Protein AF-W5MKD5-F1 (afdb_monomer)

Sequence (427 aa):
LSPTPYRLAAVCLGLLCAVLLIAIIALSIYYNGSSQKLTKELVQLRENYSNLTTAKNKLQVDFRNLFTGYSNLTESNDYLTTVNHRLQVDIRNLTTSYSNLTVMKDNLQKERDNLEYMIIRLNELSWTESRTACRKLHLGADLVIINSREEQCESKIIMLQNQRNIQNTYTSETPKKKSTGKKWSYRANEKAFEVKQDEVTYAEKHPDKVNSSYLNMLMTSAVLQNRNNGELKGQDQLRMNYSNLTAPKDKLQEDIRNLTGANERLLKDFRNLTAAHDKLQVDYRNLSAVKECRPCPWGWELFSHKCYYFSTDKLNWNDSRTACRKQGADLVAIDSRGEQEFVTKHMKRREYWMGLSDAAGKGTWIWVDGTQPIEWYWIQNQPGNFQNNTACLASADKAIGLKNWNDQDCSKKKSRICEGSSLPLSP

Organism: Lepisosteus oculatus (NCBI:txid7918)

Structure (mmCIF, N/CA/C/O backbone):
data_AF-W5MKD5-F1
#
_entry.id   AF-W5MKD5-F1
#
loop_
_atom_site.group_PDB
_atom_site.id
_atom_site.type_symbol
_atom_site.label_atom_id
_atom_site.label_alt_id
_atom_site.label_comp_id
_atom_site.label_asym_id
_atom_site.label_entity_id
_atom_site.label_seq_id
_atom_site.pdbx_PDB_ins_code
_atom_site.Cartn_x
_atom_site.Cartn_y
_atom_site.Cartn_z
_atom_site.occupancy
_atom_site.B_iso_or_equiv
_atom_site.auth_seq_id
_atom_site.auth_comp_id
_atom_site.auth_asym_id
_atom_site.auth_atom_id
_atom_site.pdbx_PDB_model_num
ATOM 1 N N . LEU A 1 1 ? 55.814 -19.042 -69.711 1.00 47.34 1 LEU A N 1
ATOM 2 C CA . LEU A 1 1 ? 55.055 -17.827 -69.348 1.00 47.34 1 LEU A CA 1
ATOM 3 C C . LEU A 1 1 ? 55.042 -17.708 -67.831 1.00 47.34 1 LEU A C 1
ATOM 5 O O . LEU A 1 1 ? 54.369 -18.490 -67.175 1.00 47.34 1 LEU A O 1
ATOM 9 N N . SER A 1 2 ? 55.842 -16.801 -67.279 1.00 48.66 2 SER A N 1
ATOM 10 C CA . SER A 1 2 ? 55.829 -16.454 -65.856 1.00 48.66 2 SER A CA 1
ATOM 11 C C . SER A 1 2 ? 54.501 -15.759 -65.515 1.00 48.66 2 SER A C 1
ATOM 13 O O . SER A 1 2 ? 54.100 -14.848 -66.246 1.00 48.66 2 SER A O 1
ATOM 15 N N . PRO A 1 3 ? 53.770 -16.169 -64.462 1.00 54.22 3 PRO A N 1
ATOM 16 C CA . PRO A 1 3 ? 52.543 -15.482 -64.086 1.00 54.22 3 PRO A CA 1
ATOM 17 C C . PRO A 1 3 ? 52.919 -14.084 -63.594 1.00 54.22 3 PRO A C 1
ATOM 19 O O . PRO A 1 3 ? 53.718 -13.924 -62.673 1.00 54.22 3 PRO A O 1
ATOM 22 N N . THR A 1 4 ? 52.386 -13.056 -64.250 1.00 60.47 4 THR A N 1
ATOM 23 C CA . THR A 1 4 ? 52.668 -11.672 -63.886 1.00 60.47 4 THR A CA 1
ATOM 24 C C . THR A 1 4 ? 52.129 -11.388 -62.473 1.00 60.47 4 THR A C 1
ATOM 26 O O . THR A 1 4 ? 50.974 -11.718 -62.182 1.00 60.47 4 THR A O 1
ATOM 29 N N . PRO A 1 5 ? 52.925 -10.768 -61.580 1.00 62.97 5 PRO A N 1
ATOM 30 C CA . PRO A 1 5 ? 52.600 -10.605 -60.153 1.00 62.97 5 PRO A CA 1
ATOM 31 C C . PRO A 1 5 ? 51.273 -9.863 -59.903 1.00 62.97 5 PRO A C 1
ATOM 33 O O . PRO A 1 5 ? 50.607 -10.069 -58.890 1.00 62.97 5 PRO A O 1
ATOM 36 N N . TYR A 1 6 ? 50.831 -9.066 -60.876 1.00 61.34 6 TYR A N 1
ATOM 37 C CA . TYR A 1 6 ? 49.590 -8.292 -60.843 1.00 61.34 6 TYR A CA 1
ATOM 38 C C . TYR A 1 6 ? 48.316 -9.151 -60.861 1.00 61.34 6 TYR A C 1
ATOM 40 O O . TYR A 1 6 ? 47.315 -8.762 -60.262 1.00 61.34 6 TYR A O 1
ATOM 48 N N . ARG A 1 7 ? 48.328 -10.328 -61.511 1.00 68.44 7 ARG A N 1
ATOM 49 C CA . ARG A 1 7 ? 47.144 -11.209 -61.551 1.00 68.44 7 ARG A CA 1
ATOM 50 C C . ARG A 1 7 ? 46.888 -11.880 -60.205 1.00 68.44 7 ARG A C 1
ATOM 52 O O . ARG A 1 7 ? 45.740 -11.961 -59.781 1.00 68.44 7 ARG A O 1
ATOM 59 N N . LEU A 1 8 ? 47.950 -12.302 -59.519 1.00 69.62 8 LEU A N 1
ATOM 60 C CA . LEU A 1 8 ? 47.852 -12.880 -58.179 1.00 69.62 8 LEU A CA 1
ATOM 61 C C . LEU A 1 8 ? 47.383 -11.824 -57.166 1.00 69.62 8 LEU A C 1
ATOM 63 O O . LEU A 1 8 ? 46.467 -12.081 -56.392 1.00 69.62 8 LEU A O 1
ATOM 67 N N . ALA A 1 9 ? 47.932 -10.606 -57.239 1.00 71.38 9 ALA A N 1
ATOM 68 C CA . ALA A 1 9 ? 47.515 -9.489 -56.393 1.00 71.38 9 ALA A CA 1
ATOM 69 C C . ALA A 1 9 ? 46.034 -9.108 -56.588 1.00 71.38 9 ALA A C 1
ATOM 71 O O . ALA A 1 9 ? 45.334 -8.864 -55.608 1.00 71.38 9 ALA A O 1
ATOM 72 N N . ALA A 1 10 ? 45.532 -9.108 -57.829 1.00 72.38 10 ALA A N 1
ATOM 73 C CA . ALA A 1 10 ? 44.129 -8.815 -58.126 1.00 72.38 10 ALA A CA 1
ATOM 74 C C . ALA A 1 10 ? 43.167 -9.886 -57.582 1.00 72.38 10 ALA A C 1
ATOM 76 O O . ALA A 1 10 ? 42.119 -9.549 -57.031 1.00 72.38 10 ALA A O 1
ATOM 77 N N . VAL A 1 11 ? 43.534 -11.169 -57.687 1.00 79.69 11 VAL A N 1
ATOM 78 C CA . VAL A 1 11 ? 42.753 -12.276 -57.109 1.00 79.69 11 VAL A CA 1
ATOM 79 C C . VAL A 1 11 ? 42.749 -12.195 -55.580 1.00 79.69 11 VAL A C 1
ATOM 81 O O . VAL A 1 11 ? 41.688 -12.303 -54.968 1.00 79.69 11 VAL A O 1
ATOM 84 N N . CYS A 1 12 ? 43.899 -11.919 -54.957 1.00 77.06 12 CYS A N 1
ATOM 85 C CA . CYS A 1 12 ? 43.996 -11.728 -53.509 1.00 77.06 12 CYS A CA 1
ATOM 86 C C . CYS A 1 12 ? 43.166 -10.531 -53.022 1.00 77.06 12 CYS A C 1
ATOM 88 O O . CYS A 1 12 ? 42.476 -10.643 -52.012 1.00 77.06 12 CYS A O 1
ATOM 90 N N . LEU A 1 13 ? 43.174 -9.408 -53.747 1.00 81.00 13 LEU A N 1
ATOM 91 C CA . LEU A 1 13 ? 42.370 -8.229 -53.412 1.00 81.00 13 LEU A CA 1
ATOM 92 C C . LEU A 1 13 ? 40.865 -8.510 -53.546 1.00 81.00 13 LEU A C 1
ATOM 94 O O . LEU A 1 13 ? 40.088 -8.123 -52.677 1.00 81.00 13 LEU A O 1
ATOM 98 N N . GLY A 1 14 ? 40.458 -9.225 -54.600 1.00 83.38 14 GLY A N 1
ATOM 99 C CA . GLY A 1 14 ? 39.069 -9.644 -54.799 1.00 83.38 14 GLY A CA 1
ATOM 100 C C . GLY A 1 14 ? 38.565 -10.561 -53.682 1.00 83.38 14 GLY A C 1
ATOM 101 O O . GLY A 1 14 ? 37.470 -10.350 -53.159 1.00 83.38 14 GLY A O 1
ATOM 102 N N . LEU A 1 15 ? 39.387 -11.525 -53.256 1.00 85.50 15 LEU A N 1
ATOM 103 C CA . LEU A 1 15 ? 39.085 -12.396 -52.116 1.00 85.50 15 LEU A CA 1
ATOM 104 C C . LEU A 1 15 ? 39.000 -11.610 -50.802 1.00 85.50 15 LEU A C 1
ATOM 106 O O . LEU A 1 15 ? 38.078 -11.823 -50.019 1.00 85.50 15 LEU A O 1
ATOM 110 N N . LEU A 1 16 ? 39.904 -10.654 -50.580 1.00 86.00 16 LEU A N 1
ATOM 111 C CA . LEU A 1 16 ? 39.906 -9.812 -49.382 1.00 86.00 16 LEU A CA 1
ATOM 112 C C . LEU A 1 16 ? 38.653 -8.918 -49.326 1.00 86.00 16 LEU A C 1
ATOM 114 O O . LEU A 1 16 ? 38.011 -8.816 -48.281 1.00 86.00 16 LEU A O 1
ATOM 118 N N . CYS A 1 17 ? 38.226 -8.354 -50.459 1.00 84.50 17 CYS A N 1
ATOM 119 C CA . CYS A 1 17 ? 36.961 -7.625 -50.568 1.00 84.50 17 CYS A CA 1
ATOM 120 C C . CYS A 1 17 ? 35.735 -8.511 -50.297 1.00 84.50 17 CYS A C 1
ATOM 122 O O . CYS A 1 17 ? 34.804 -8.060 -49.628 1.00 84.50 17 CYS A O 1
ATOM 124 N N . ALA A 1 18 ? 35.726 -9.757 -50.779 1.00 86.69 18 ALA A N 1
ATOM 125 C CA . ALA A 1 18 ? 34.638 -10.696 -50.512 1.00 86.69 18 ALA A CA 1
ATOM 126 C C . ALA A 1 18 ? 34.546 -11.053 -49.017 1.00 86.69 18 ALA A C 1
ATOM 128 O O . ALA A 1 18 ? 33.455 -11.034 -48.448 1.00 86.69 18 ALA A O 1
ATOM 129 N N . VAL A 1 19 ? 35.686 -11.290 -48.357 1.00 88.44 19 VAL A N 1
ATOM 130 C CA . VAL A 1 19 ? 35.749 -11.547 -46.907 1.00 88.44 19 VAL A CA 1
ATOM 131 C C . VAL A 1 19 ? 35.262 -10.336 -46.104 1.00 88.44 19 VAL A C 1
ATOM 133 O O . VAL A 1 19 ? 34.468 -10.496 -45.178 1.00 88.44 19 VAL A O 1
ATOM 136 N N . LEU A 1 20 ? 35.664 -9.118 -46.483 1.00 86.19 20 LEU A N 1
ATOM 137 C CA . LEU A 1 20 ? 35.196 -7.890 -45.831 1.00 86.19 20 LEU A CA 1
ATOM 138 C C . LEU A 1 20 ? 33.684 -7.678 -45.996 1.00 86.19 20 LEU A C 1
ATOM 140 O O . LEU A 1 20 ? 33.016 -7.289 -45.041 1.00 86.19 20 LEU A O 1
ATOM 144 N N . LEU A 1 21 ? 33.125 -7.963 -47.175 1.00 87.94 21 LEU A N 1
ATOM 145 C CA . LEU A 1 21 ? 31.681 -7.881 -47.414 1.00 87.94 21 LEU A CA 1
ATOM 146 C C . LEU A 1 21 ? 30.897 -8.858 -46.535 1.00 87.94 21 LEU A C 1
ATOM 148 O O . LEU A 1 21 ? 29.908 -8.465 -45.918 1.00 87.94 21 LEU A O 1
ATOM 152 N N . ILE A 1 22 ? 31.359 -10.106 -46.436 1.00 88.50 22 ILE A N 1
ATOM 153 C CA . ILE A 1 22 ? 30.746 -11.118 -45.567 1.00 88.50 22 ILE A CA 1
ATOM 154 C C . ILE A 1 22 ? 30.815 -10.674 -44.101 1.00 88.50 22 ILE A C 1
ATOM 156 O O . ILE A 1 22 ? 29.812 -10.758 -43.393 1.00 88.50 22 ILE A O 1
ATOM 160 N N . ALA A 1 23 ? 31.955 -10.135 -43.658 1.00 85.56 23 ALA A N 1
ATOM 161 C CA . ALA A 1 23 ? 32.115 -9.622 -42.300 1.00 85.56 23 ALA A CA 1
ATOM 162 C C . ALA A 1 23 ? 31.144 -8.466 -41.996 1.00 85.56 23 ALA A C 1
ATOM 164 O O . ALA A 1 23 ? 30.503 -8.463 -40.948 1.00 85.56 23 ALA A O 1
ATOM 165 N N . ILE A 1 24 ? 30.974 -7.516 -42.923 1.00 81.44 24 ILE A N 1
ATOM 166 C CA . ILE A 1 24 ? 30.045 -6.383 -42.772 1.00 81.44 24 ILE A CA 1
ATOM 167 C C . ILE A 1 24 ? 28.588 -6.857 -42.705 1.00 81.44 24 ILE A C 1
ATOM 169 O O . ILE A 1 24 ? 27.821 -6.376 -41.870 1.00 81.44 24 ILE A O 1
ATOM 173 N N . ILE A 1 25 ? 28.198 -7.807 -43.560 1.00 82.50 25 ILE A N 1
ATOM 174 C CA . ILE A 1 25 ? 26.845 -8.380 -43.558 1.00 82.50 25 ILE A CA 1
ATOM 175 C C . ILE A 1 25 ? 26.585 -9.117 -42.238 1.00 82.50 25 ILE A C 1
ATOM 177 O O . ILE A 1 25 ? 25.546 -8.903 -41.613 1.00 82.50 25 ILE A O 1
ATOM 181 N N . ALA A 1 26 ? 27.545 -9.918 -41.769 1.00 83.38 26 ALA A N 1
ATOM 182 C CA . ALA A 1 26 ? 27.452 -10.611 -40.486 1.00 83.38 26 ALA A CA 1
ATOM 183 C C . ALA A 1 26 ? 27.323 -9.627 -39.308 1.00 83.38 26 ALA A C 1
ATOM 185 O O . ALA A 1 26 ? 26.447 -9.797 -38.460 1.00 83.38 26 ALA A O 1
ATOM 186 N N . LEU A 1 27 ? 28.126 -8.556 -39.294 1.00 76.88 27 LEU A N 1
ATOM 187 C CA . LEU A 1 27 ? 28.031 -7.471 -38.311 1.00 76.88 27 LEU A CA 1
ATOM 188 C C . LEU A 1 27 ? 26.654 -6.794 -38.349 1.00 76.88 27 LEU A C 1
ATOM 190 O O . LEU A 1 27 ? 26.037 -6.598 -37.306 1.00 76.88 27 LEU A O 1
ATOM 194 N N . SER A 1 28 ? 26.132 -6.476 -39.535 1.00 74.31 28 SER A N 1
ATOM 195 C CA . SER A 1 28 ? 24.817 -5.842 -39.688 1.00 74.31 28 SER A CA 1
ATOM 196 C C . SER A 1 28 ? 23.682 -6.710 -39.133 1.00 74.31 28 SER A C 1
ATOM 198 O O . SER A 1 28 ? 22.841 -6.213 -38.379 1.00 74.31 28 SER A O 1
ATOM 200 N N . ILE A 1 29 ? 23.686 -8.010 -39.442 1.00 77.50 29 ILE A N 1
ATOM 201 C CA . ILE A 1 29 ? 22.701 -8.968 -38.919 1.00 77.50 29 ILE A CA 1
ATOM 202 C C . ILE A 1 29 ? 22.819 -9.080 -37.393 1.00 77.50 29 ILE A C 1
ATOM 204 O O . ILE A 1 29 ? 21.805 -9.035 -36.693 1.00 77.50 29 ILE A O 1
ATOM 208 N N . TYR A 1 30 ? 24.045 -9.154 -36.869 1.00 77.50 30 TYR A N 1
ATOM 209 C CA . TYR A 1 30 ? 24.318 -9.224 -35.432 1.00 77.50 30 TYR A CA 1
ATOM 210 C C . TYR A 1 30 ? 23.804 -7.991 -34.665 1.00 77.50 30 TYR A C 1
ATOM 212 O O . TYR A 1 30 ? 23.114 -8.128 -33.647 1.00 77.50 30 TYR A O 1
ATOM 220 N N . TYR A 1 31 ? 24.072 -6.781 -35.168 1.00 70.38 31 TYR A N 1
ATOM 221 C CA . TYR A 1 31 ? 23.605 -5.538 -34.544 1.00 70.38 31 TYR A CA 1
ATOM 222 C C . TYR A 1 31 ? 22.080 -5.377 -34.625 1.00 70.38 31 TYR A C 1
ATOM 224 O O . TYR A 1 31 ? 21.457 -4.973 -33.641 1.00 70.38 31 TYR A O 1
ATOM 232 N N . ASN A 1 32 ? 21.459 -5.732 -35.755 1.00 70.25 32 ASN A N 1
ATOM 233 C CA . ASN A 1 32 ? 20.006 -5.632 -35.915 1.00 70.25 32 ASN A CA 1
ATOM 234 C C . ASN A 1 32 ? 19.261 -6.626 -35.001 1.00 70.25 32 ASN A C 1
ATOM 236 O O . ASN A 1 32 ? 18.291 -6.260 -34.335 1.00 70.25 32 ASN A O 1
ATOM 240 N N . GLY A 1 33 ? 19.764 -7.862 -34.888 1.00 71.56 33 GLY A N 1
ATOM 241 C CA . GLY A 1 33 ? 19.239 -8.856 -33.947 1.00 71.56 33 GLY A CA 1
ATOM 242 C C . GLY A 1 33 ? 19.364 -8.412 -32.484 1.00 71.56 33 GLY A C 1
ATOM 243 O O . GLY A 1 33 ? 18.408 -8.530 -31.715 1.00 71.56 33 GLY A O 1
ATOM 244 N N . SER A 1 34 ? 20.505 -7.821 -32.112 1.00 72.44 34 SER A N 1
ATOM 245 C CA . SER A 1 34 ? 20.726 -7.281 -30.762 1.00 72.44 34 SER A CA 1
ATOM 246 C C . SER A 1 34 ? 19.790 -6.108 -30.436 1.00 72.44 34 SER A C 1
ATOM 248 O O . SER A 1 34 ? 19.231 -6.048 -29.341 1.00 72.44 34 SER A O 1
ATOM 250 N N . SER A 1 35 ? 19.542 -5.208 -31.396 1.00 71.69 35 SER A N 1
ATOM 251 C CA . SER A 1 35 ? 18.617 -4.075 -31.228 1.00 71.69 35 SER A CA 1
ATOM 252 C C . SER A 1 35 ? 17.158 -4.519 -31.052 1.00 71.69 35 SER A C 1
ATOM 254 O O . SER A 1 35 ? 16.448 -4.009 -30.177 1.00 71.69 35 SER A O 1
ATOM 256 N N . GLN A 1 36 ? 16.706 -5.514 -31.825 1.00 75.31 36 GLN A N 1
ATOM 257 C CA . GLN A 1 36 ? 15.364 -6.083 -31.661 1.00 75.31 36 GLN A CA 1
ATOM 258 C C . GLN A 1 36 ? 15.185 -6.769 -30.304 1.00 75.31 36 GLN A C 1
ATOM 260 O O . GLN A 1 36 ? 14.131 -6.618 -29.684 1.00 75.31 36 GLN A O 1
ATOM 265 N N . LYS A 1 37 ? 16.206 -7.494 -29.826 1.00 75.56 37 LYS A N 1
ATOM 266 C CA . LYS A 1 37 ? 16.187 -8.130 -28.502 1.00 75.56 37 LYS A CA 1
ATOM 267 C C . LYS A 1 37 ? 16.017 -7.092 -27.388 1.00 75.56 37 LYS A C 1
ATOM 269 O O . LYS A 1 37 ? 15.089 -7.214 -26.593 1.00 75.56 37 LYS A O 1
ATOM 274 N N . LEU A 1 38 ? 16.823 -6.028 -27.408 1.00 72.56 38 LEU A N 1
ATOM 275 C CA . LEU A 1 38 ? 16.743 -4.941 -26.427 1.00 72.56 38 LEU A CA 1
ATOM 276 C C . LEU A 1 38 ? 15.375 -4.233 -26.448 1.00 72.56 38 LEU A C 1
ATOM 278 O O . LEU A 1 38 ? 14.826 -3.879 -25.408 1.00 72.56 38 LEU A O 1
ATOM 282 N N . THR A 1 39 ? 14.789 -4.052 -27.635 1.00 74.06 39 THR A N 1
ATOM 283 C CA . THR A 1 39 ? 13.467 -3.420 -27.780 1.00 74.06 39 THR A CA 1
ATOM 284 C C . THR A 1 39 ? 12.360 -4.264 -27.142 1.00 74.06 39 THR A C 1
ATOM 286 O O . THR A 1 39 ? 11.496 -3.715 -26.459 1.00 74.06 39 THR A O 1
ATOM 289 N N . LYS A 1 40 ? 12.395 -5.594 -27.313 1.00 79.88 40 LYS A N 1
ATOM 290 C CA . LYS A 1 40 ? 11.434 -6.509 -26.673 1.00 79.88 40 LYS A CA 1
ATOM 291 C C . LYS A 1 40 ? 11.557 -6.479 -25.148 1.00 79.88 40 LYS A C 1
ATOM 293 O O . LYS A 1 40 ? 10.540 -6.384 -24.466 1.00 79.88 40 LYS A O 1
ATOM 298 N N . GLU A 1 41 ? 12.786 -6.488 -24.630 1.00 81.19 41 GLU A N 1
ATOM 299 C CA . GLU A 1 41 ? 13.053 -6.405 -23.188 1.00 81.19 41 GLU A CA 1
ATOM 300 C C . GLU A 1 41 ? 12.529 -5.089 -22.584 1.00 81.19 41 GLU A C 1
ATOM 302 O O . GLU A 1 41 ? 11.883 -5.110 -21.538 1.00 81.19 41 GLU A O 1
ATOM 307 N N . LEU A 1 42 ? 12.697 -3.952 -23.272 1.00 76.31 42 LEU A N 1
ATOM 308 C CA . LEU A 1 42 ? 12.154 -2.660 -22.827 1.00 76.31 42 LEU A CA 1
ATOM 309 C C . LEU A 1 42 ? 10.620 -2.619 -22.784 1.00 76.31 42 LEU A C 1
ATOM 311 O O . LEU A 1 42 ? 10.054 -2.032 -21.860 1.00 76.31 42 LEU A O 1
ATOM 315 N N . VAL A 1 43 ? 9.940 -3.206 -23.774 1.00 81.69 43 VAL A N 1
ATOM 316 C CA . VAL A 1 43 ? 8.467 -3.264 -23.799 1.00 81.69 43 VAL A CA 1
ATOM 317 C C . VAL A 1 43 ? 7.953 -4.113 -22.640 1.00 81.69 43 VAL A C 1
ATOM 319 O O . VAL A 1 43 ? 7.098 -3.656 -21.883 1.00 81.69 43 VAL A O 1
ATOM 322 N N . GLN A 1 44 ? 8.544 -5.292 -22.436 1.00 83.56 44 GLN A N 1
ATOM 323 C CA . GLN A 1 44 ? 8.185 -6.180 -21.333 1.00 83.56 44 GLN A CA 1
ATOM 324 C C . GLN A 1 44 ? 8.439 -5.524 -19.967 1.00 83.56 44 GLN A C 1
ATOM 326 O O . GLN A 1 44 ? 7.621 -5.627 -19.052 1.00 83.56 44 GLN A O 1
ATOM 331 N N . LEU A 1 45 ? 9.546 -4.790 -19.827 1.00 80.44 45 LEU A N 1
ATOM 332 C CA . LEU A 1 45 ? 9.868 -4.060 -18.603 1.00 80.44 45 LEU A CA 1
ATOM 333 C C . LEU A 1 45 ? 8.862 -2.932 -18.320 1.00 80.44 45 LEU A C 1
ATOM 335 O O . LEU A 1 45 ? 8.454 -2.744 -17.173 1.00 80.44 45 LEU A O 1
ATOM 339 N N . ARG A 1 46 ? 8.416 -2.212 -19.358 1.00 79.19 46 ARG A N 1
ATOM 340 C CA . ARG A 1 46 ? 7.376 -1.176 -19.248 1.00 79.19 46 ARG A CA 1
ATOM 341 C C . ARG A 1 46 ? 6.031 -1.762 -18.808 1.00 79.19 46 ARG A C 1
ATOM 343 O O . ARG A 1 46 ? 5.381 -1.178 -17.942 1.00 79.19 46 ARG A O 1
ATOM 350 N N . GLU A 1 47 ? 5.618 -2.891 -19.377 1.00 85.50 47 GLU A N 1
ATOM 351 C CA . GLU A 1 47 ? 4.382 -3.582 -18.982 1.00 85.50 47 GLU A CA 1
ATOM 352 C C . GLU A 1 47 ? 4.447 -4.049 -17.525 1.00 85.50 47 GLU A C 1
ATOM 354 O O . GLU A 1 47 ? 3.530 -3.781 -16.746 1.00 85.50 47 GLU A O 1
ATOM 359 N N . ASN A 1 48 ? 5.567 -4.658 -17.122 1.00 84.88 48 ASN A N 1
ATOM 360 C CA . ASN A 1 48 ? 5.800 -5.075 -15.740 1.00 84.88 48 ASN A CA 1
ATOM 361 C C . ASN A 1 48 ? 5.735 -3.894 -14.766 1.00 84.88 48 ASN A C 1
ATOM 363 O O . ASN A 1 48 ? 5.082 -3.995 -13.728 1.00 84.88 48 ASN A O 1
ATOM 367 N N . TYR A 1 49 ? 6.356 -2.762 -15.111 1.00 80.56 49 TYR A N 1
ATOM 368 C CA . TYR A 1 49 ? 6.283 -1.544 -14.306 1.00 80.56 49 TYR A CA 1
ATOM 369 C C . TYR A 1 49 ? 4.838 -1.046 -14.160 1.00 80.56 49 TYR A C 1
ATOM 371 O O . TYR A 1 49 ? 4.390 -0.799 -13.043 1.00 80.56 49 TYR A O 1
ATOM 379 N N . SER A 1 50 ? 4.079 -0.973 -15.260 1.00 83.88 50 SER A N 1
ATOM 380 C CA . SER A 1 50 ? 2.667 -0.564 -15.241 1.00 83.88 50 SER A CA 1
ATOM 381 C C . SER A 1 50 ? 1.806 -1.485 -14.369 1.00 83.88 50 SER A C 1
ATOM 383 O O . SER A 1 50 ? 1.019 -1.011 -13.548 1.00 83.88 50 SER A O 1
ATOM 385 N N . ASN A 1 51 ? 1.971 -2.804 -14.505 1.00 87.56 51 ASN A N 1
ATOM 386 C CA . ASN A 1 51 ? 1.252 -3.797 -13.704 1.00 87.56 51 ASN A CA 1
ATOM 387 C C . ASN A 1 51 ? 1.570 -3.656 -12.211 1.00 87.56 51 ASN A C 1
ATOM 389 O O . ASN A 1 51 ? 0.667 -3.700 -11.372 1.00 87.56 51 ASN A O 1
ATOM 393 N N . LEU A 1 52 ? 2.841 -3.422 -11.878 1.00 85.31 52 LEU A N 1
ATOM 394 C CA . LEU A 1 52 ? 3.288 -3.200 -10.507 1.00 85.31 52 LEU A CA 1
ATOM 395 C C . LEU A 1 52 ? 2.699 -1.915 -9.908 1.00 85.31 52 LEU A C 1
ATOM 397 O O . LEU A 1 52 ? 2.262 -1.915 -8.757 1.00 85.31 52 LEU A O 1
ATOM 401 N N . THR A 1 53 ? 2.642 -0.828 -10.681 1.00 82.31 53 THR A N 1
ATOM 402 C CA . THR A 1 53 ? 2.010 0.430 -10.261 1.00 82.31 53 THR A CA 1
ATOM 403 C C . THR A 1 53 ? 0.522 0.235 -9.974 1.00 82.31 53 THR A C 1
ATOM 405 O O . THR A 1 53 ? 0.035 0.684 -8.936 1.00 82.31 53 THR A O 1
ATOM 408 N N . THR A 1 54 ? -0.196 -0.490 -10.835 1.00 88.38 54 THR A N 1
ATOM 409 C CA . THR A 1 54 ? -1.610 -0.830 -10.612 1.00 88.38 54 THR A CA 1
ATOM 410 C C . THR A 1 54 ? -1.796 -1.655 -9.339 1.00 88.38 54 THR A C 1
ATOM 412 O O . THR A 1 54 ? -2.659 -1.333 -8.520 1.00 88.38 54 THR A O 1
ATOM 415 N N . ALA A 1 55 ? -0.958 -2.676 -9.123 1.00 86.81 55 ALA A N 1
ATOM 416 C CA . ALA A 1 55 ? -0.990 -3.490 -7.910 1.00 86.81 55 ALA A CA 1
ATOM 417 C C . ALA A 1 55 ? -0.729 -2.652 -6.645 1.00 86.81 55 ALA A C 1
ATOM 419 O O . ALA A 1 55 ? -1.443 -2.798 -5.653 1.00 86.81 55 ALA A O 1
ATOM 420 N N . LYS A 1 56 ? 0.229 -1.716 -6.694 1.00 84.25 56 LYS A N 1
ATOM 421 C CA . LYS A 1 56 ? 0.546 -0.800 -5.584 1.00 84.25 56 LYS A CA 1
ATOM 422 C C . LYS A 1 56 ? -0.644 0.088 -5.233 1.00 84.25 56 LYS A C 1
ATOM 424 O O . LYS A 1 56 ? -0.990 0.211 -4.060 1.00 84.25 56 LYS A O 1
ATOM 429 N N . ASN A 1 57 ? -1.279 0.680 -6.243 1.00 85.62 57 ASN A N 1
ATOM 430 C CA . ASN A 1 57 ? -2.437 1.551 -6.054 1.00 85.62 57 ASN A CA 1
ATOM 431 C C . ASN A 1 57 ? -3.624 0.783 -5.461 1.00 85.62 57 ASN A C 1
ATOM 433 O O . ASN A 1 57 ? -4.281 1.283 -4.549 1.00 85.62 57 ASN A O 1
ATOM 437 N N . LYS A 1 58 ? -3.866 -0.450 -5.928 1.00 90.31 58 LYS A N 1
ATOM 438 C CA . LYS A 1 58 ? -4.894 -1.329 -5.358 1.00 90.31 58 LYS A CA 1
ATOM 439 C C . LYS A 1 58 ? -4.618 -1.619 -3.881 1.00 90.31 58 LYS A C 1
ATOM 441 O O . LYS A 1 58 ? -5.489 -1.389 -3.049 1.00 90.31 58 LYS A O 1
ATOM 446 N N . LEU A 1 59 ? -3.385 -1.999 -3.544 1.00 87.75 59 LEU A N 1
ATOM 447 C CA . LEU A 1 59 ? -2.997 -2.292 -2.163 1.00 87.75 59 LEU A CA 1
ATOM 448 C C . LEU A 1 59 ? -3.148 -1.072 -1.234 1.00 87.75 59 LEU A C 1
ATOM 450 O O . LEU A 1 59 ? -3.533 -1.216 -0.079 1.00 87.75 59 LEU A O 1
ATOM 454 N N . GLN A 1 60 ? -2.895 0.144 -1.732 1.00 85.81 60 GLN A N 1
ATOM 455 C CA . GLN A 1 60 ? -3.123 1.382 -0.973 1.00 85.81 60 GLN A CA 1
ATOM 456 C C . GLN A 1 60 ? -4.604 1.656 -0.688 1.00 85.81 60 GLN A C 1
ATOM 458 O O . GLN A 1 60 ? -4.938 2.234 0.349 1.00 85.81 60 GLN A O 1
ATOM 463 N N . VAL A 1 61 ? -5.497 1.308 -1.617 1.00 89.75 61 VAL A N 1
ATOM 464 C CA . VAL A 1 61 ? -6.947 1.405 -1.399 1.00 89.75 61 VAL A CA 1
ATOM 465 C C . VAL A 1 61 ? -7.386 0.361 -0.377 1.00 89.75 61 VAL A C 1
ATOM 467 O O . VAL A 1 61 ? -8.067 0.712 0.585 1.00 89.75 61 VAL A O 1
ATOM 470 N N . ASP A 1 62 ? -6.925 -0.881 -0.531 1.00 86.94 62 ASP A N 1
ATOM 471 C CA . ASP A 1 62 ? -7.235 -1.975 0.391 1.00 86.94 62 ASP A CA 1
ATOM 472 C C . ASP A 1 62 ? -6.774 -1.644 1.821 1.00 86.94 62 ASP A C 1
ATOM 474 O O . ASP A 1 62 ? -7.540 -1.808 2.769 1.00 86.94 62 ASP A O 1
ATOM 478 N N . PHE A 1 63 ? -5.575 -1.070 1.979 1.00 86.00 63 PHE A N 1
ATOM 479 C CA . PHE A 1 63 ? -5.063 -0.626 3.279 1.00 86.00 63 PHE A CA 1
ATOM 480 C C . PHE A 1 63 ? -5.931 0.470 3.915 1.00 86.00 63 PHE A C 1
ATOM 482 O O . PHE A 1 63 ? -6.220 0.408 5.108 1.00 86.00 63 PHE A O 1
ATOM 489 N N . ARG A 1 64 ? -6.389 1.460 3.132 1.00 87.19 64 ARG A N 1
ATOM 490 C CA . ARG A 1 64 ? -7.280 2.521 3.637 1.00 87.19 64 ARG A CA 1
ATOM 491 C C . ARG A 1 64 ? -8.617 1.961 4.115 1.00 87.19 64 ARG A C 1
ATOM 493 O O . ARG A 1 64 ? -9.042 2.287 5.218 1.00 87.19 64 ARG A O 1
ATOM 500 N N . ASN A 1 65 ? -9.243 1.094 3.320 1.00 87.38 65 ASN A N 1
ATOM 501 C CA . ASN A 1 65 ? -10.517 0.469 3.680 1.00 87.38 65 ASN A CA 1
ATOM 502 C C . ASN A 1 65 ? -10.384 -0.388 4.947 1.00 87.38 65 ASN A C 1
ATOM 504 O O . ASN A 1 65 ? -11.230 -0.312 5.840 1.00 87.38 65 ASN A O 1
ATOM 508 N N . LEU A 1 66 ? -9.297 -1.162 5.050 1.00 86.69 66 LEU A N 1
ATOM 509 C CA . LEU A 1 66 ? -8.997 -1.980 6.224 1.00 86.69 66 LEU A CA 1
ATOM 510 C C . LEU A 1 66 ? -8.806 -1.118 7.478 1.00 86.69 66 LEU A C 1
ATOM 512 O O . LEU A 1 66 ? -9.347 -1.441 8.534 1.00 86.69 66 LEU A O 1
ATOM 516 N N . PHE A 1 67 ? -8.077 -0.005 7.356 1.00 86.06 67 PHE A N 1
ATOM 517 C CA . PHE A 1 67 ? -7.837 0.923 8.457 1.00 86.06 67 PHE A CA 1
ATOM 518 C C . PHE A 1 67 ? -9.136 1.556 8.972 1.00 86.06 67 PHE A C 1
ATOM 520 O O . PHE A 1 67 ? -9.376 1.573 10.179 1.00 86.06 67 PHE A O 1
ATOM 527 N N . THR A 1 68 ? -10.010 2.016 8.070 1.00 87.44 68 THR A N 1
ATOM 528 C CA . THR A 1 68 ? -11.333 2.539 8.445 1.00 87.44 68 THR A CA 1
ATOM 529 C C . THR A 1 68 ? -12.173 1.478 9.158 1.00 87.44 68 THR A C 1
ATOM 531 O O . THR A 1 68 ? -12.757 1.765 10.201 1.00 87.44 68 THR A O 1
ATOM 534 N N . GLY A 1 69 ? -12.190 0.240 8.647 1.00 83.69 69 GLY A N 1
ATOM 535 C CA . GLY A 1 69 ? -12.881 -0.874 9.299 1.00 83.69 69 GLY A CA 1
ATOM 536 C C . GLY A 1 69 ? -12.362 -1.130 10.716 1.00 83.69 69 GLY A C 1
ATOM 537 O O . GLY A 1 69 ? -13.143 -1.156 11.664 1.00 83.69 69 GLY A O 1
ATOM 538 N N . TYR A 1 70 ? -11.042 -1.234 10.876 1.00 82.69 70 TYR A N 1
ATOM 539 C CA . TYR A 1 70 ? -10.400 -1.437 12.176 1.00 82.69 70 TYR A CA 1
ATOM 540 C C . TYR A 1 70 ? -10.733 -0.324 13.186 1.00 82.69 70 TYR A C 1
ATOM 542 O O . TYR A 1 70 ? -11.045 -0.616 14.342 1.00 82.69 70 TYR A O 1
ATOM 550 N N . SER A 1 71 ? -10.720 0.942 12.754 1.00 84.88 71 SER A N 1
ATOM 551 C CA . SER A 1 71 ? -11.062 2.088 13.608 1.00 84.88 71 SER A CA 1
ATOM 552 C C . SER A 1 71 ? -12.498 2.000 14.139 1.00 84.88 71 SER A C 1
ATOM 554 O O . SER A 1 71 ? -12.712 2.110 15.345 1.00 84.88 71 SER A O 1
ATOM 556 N N . ASN A 1 72 ? -13.472 1.729 13.264 1.00 86.88 72 ASN A N 1
ATOM 557 C CA . ASN A 1 72 ? -14.888 1.636 13.643 1.00 86.88 72 ASN A CA 1
ATOM 558 C C . ASN A 1 72 ? -15.158 0.464 14.605 1.00 86.88 72 ASN A C 1
ATOM 560 O O . ASN A 1 72 ? -15.953 0.576 15.543 1.00 86.88 72 ASN A O 1
ATOM 564 N N . LEU A 1 73 ? -14.494 -0.676 14.378 1.00 85.19 73 LEU A N 1
ATOM 565 C CA . LEU A 1 73 ? -14.572 -1.839 15.267 1.00 85.19 73 LEU A CA 1
ATOM 566 C C . LEU A 1 73 ? -13.969 -1.544 16.645 1.00 85.19 73 LEU A C 1
ATOM 568 O O . LEU A 1 73 ? -14.543 -1.951 17.654 1.00 85.19 73 LEU A O 1
ATOM 572 N N . THR A 1 74 ? -12.848 -0.820 16.693 1.00 84.69 74 THR A N 1
ATOM 573 C CA . THR A 1 74 ? -12.199 -0.416 17.952 1.00 84.69 74 THR A CA 1
ATOM 574 C C . THR A 1 74 ? -13.121 0.487 18.769 1.00 84.69 74 THR A C 1
ATOM 576 O O . THR A 1 74 ? -13.360 0.215 19.942 1.00 84.69 74 THR A O 1
ATOM 579 N N . GLU A 1 75 ? -13.735 1.486 18.133 1.00 87.81 75 GLU A N 1
ATOM 580 C CA . GLU A 1 75 ? -14.702 2.378 18.785 1.00 87.81 75 GLU A CA 1
ATOM 581 C C . GLU A 1 75 ? -15.920 1.610 19.330 1.00 87.81 75 GLU A C 1
ATOM 583 O O . GLU A 1 75 ? -16.328 1.793 20.481 1.00 87.81 75 GLU A O 1
ATOM 588 N N . SER A 1 76 ? -16.459 0.675 18.540 1.00 83.75 76 SER A N 1
ATOM 589 C CA . SER A 1 76 ? -17.561 -0.195 18.976 1.00 83.75 76 SER A CA 1
ATOM 590 C C . SER A 1 76 ? -17.161 -1.082 20.163 1.00 83.75 76 SER A C 1
ATOM 592 O O . SER A 1 76 ? -17.950 -1.277 21.092 1.00 83.75 76 SER A O 1
ATOM 594 N N . ASN A 1 77 ? -15.931 -1.605 20.166 1.00 82.06 77 ASN A N 1
ATOM 595 C CA . ASN A 1 77 ? -15.404 -2.422 21.257 1.00 82.06 77 ASN A CA 1
ATOM 596 C C . ASN A 1 77 ? -15.228 -1.610 22.549 1.00 82.06 77 ASN A C 1
ATOM 598 O O . ASN A 1 77 ? -15.568 -2.098 23.630 1.00 82.06 77 ASN A O 1
ATOM 602 N N . ASP A 1 78 ? -14.742 -0.375 22.453 1.00 86.00 78 ASP A N 1
ATOM 603 C CA . ASP A 1 78 ? -14.551 0.514 23.604 1.00 86.00 78 ASP A CA 1
ATOM 604 C C . ASP A 1 78 ? -15.893 0.916 24.231 1.00 86.00 78 ASP A C 1
ATOM 606 O O . ASP A 1 78 ? -16.060 0.881 25.461 1.00 86.00 78 ASP A O 1
ATOM 610 N N . TYR A 1 79 ? -16.894 1.197 23.390 1.00 84.12 79 TYR A N 1
ATOM 611 C CA . TYR A 1 79 ? -18.268 1.431 23.830 1.00 84.12 79 TYR A CA 1
ATOM 612 C C . TYR A 1 79 ? -18.833 0.219 24.584 1.00 84.12 79 TYR A C 1
ATOM 614 O O . TYR A 1 79 ? -19.283 0.349 25.728 1.00 84.12 79 TYR A O 1
ATOM 622 N N . LEU A 1 80 ? -18.762 -0.978 23.989 1.00 77.75 80 LEU A N 1
ATOM 623 C CA . LEU A 1 80 ? -19.262 -2.205 24.617 1.00 77.75 80 LEU A CA 1
ATOM 624 C C . LEU A 1 80 ? -18.511 -2.536 25.911 1.00 77.75 80 LEU A C 1
ATOM 626 O O . LEU A 1 80 ? -19.130 -2.961 26.885 1.00 77.75 80 LEU A O 1
ATOM 630 N N . THR A 1 81 ? -17.201 -2.294 25.964 1.00 80.94 81 THR A N 1
ATOM 631 C CA . THR A 1 81 ? -16.386 -2.490 27.172 1.00 80.94 81 THR A CA 1
ATOM 632 C C . THR A 1 81 ? -16.844 -1.572 28.304 1.00 80.94 81 THR A C 1
ATOM 634 O O . THR A 1 81 ? -17.004 -2.023 29.441 1.00 80.94 81 THR A O 1
ATOM 637 N N . THR A 1 82 ? -17.143 -0.310 27.988 1.00 83.69 82 THR A N 1
ATOM 638 C CA . THR A 1 82 ? -17.675 0.665 28.948 1.00 83.69 82 THR A CA 1
ATOM 639 C C . THR A 1 82 ? -19.046 0.244 29.480 1.00 83.69 82 THR A C 1
ATOM 641 O O . THR A 1 82 ? -19.263 0.238 30.694 1.00 83.69 82 THR A O 1
ATOM 644 N N . VAL A 1 83 ? -19.969 -0.157 28.596 1.00 78.94 83 VAL A N 1
ATOM 645 C CA . VAL A 1 83 ? -21.304 -0.646 28.986 1.00 78.94 83 VAL A CA 1
ATOM 646 C C . VAL A 1 83 ? -21.192 -1.895 29.859 1.00 78.94 83 VAL A C 1
ATOM 648 O O . VAL A 1 83 ? -21.834 -1.986 30.904 1.00 78.94 83 VAL A O 1
ATOM 651 N N . ASN A 1 84 ? -20.322 -2.830 29.482 1.00 75.56 84 ASN A N 1
ATOM 652 C CA . ASN A 1 84 ? -20.083 -4.058 30.227 1.00 75.56 84 ASN A CA 1
ATOM 653 C C . ASN A 1 84 ? -19.544 -3.784 31.643 1.00 75.56 84 ASN A C 1
ATOM 655 O O . ASN A 1 84 ? -19.972 -4.424 32.603 1.00 75.56 84 ASN A O 1
ATOM 659 N N . HIS A 1 85 ? -18.644 -2.805 31.796 1.00 82.75 85 HIS A N 1
ATOM 660 C CA . HIS A 1 85 ? -18.145 -2.401 33.111 1.00 82.75 85 HIS A CA 1
ATOM 661 C C . HIS A 1 85 ? -19.252 -1.798 33.988 1.00 82.75 85 HIS A C 1
ATOM 663 O O . HIS A 1 85 ? -19.360 -2.163 35.160 1.00 82.75 85 HIS A O 1
ATOM 669 N N . ARG A 1 86 ? -20.119 -0.942 33.420 1.00 82.69 86 ARG A N 1
ATOM 670 C CA . ARG A 1 86 ? -21.283 -0.384 34.137 1.00 82.69 86 ARG A CA 1
ATOM 671 C C . ARG A 1 86 ? -22.237 -1.481 34.605 1.00 82.69 86 ARG A C 1
ATOM 673 O O . ARG A 1 86 ? -22.536 -1.542 35.792 1.00 82.69 86 ARG A O 1
ATOM 680 N N . LEU A 1 87 ? -22.606 -2.411 33.722 1.00 74.88 87 LEU A N 1
ATOM 681 C CA . LEU A 1 87 ? -23.471 -3.543 34.078 1.00 74.88 87 LEU A CA 1
ATOM 682 C C . LEU A 1 87 ? -22.878 -4.393 35.213 1.00 74.88 87 LEU A C 1
ATOM 684 O O . LEU A 1 87 ? -23.600 -4.814 36.112 1.00 74.88 87 LEU A O 1
ATOM 688 N N . GLN A 1 88 ? -21.559 -4.615 35.227 1.00 79.88 88 GLN A N 1
ATOM 689 C CA . GLN A 1 88 ? -20.899 -5.326 36.328 1.00 79.88 88 GLN A CA 1
ATOM 690 C C . GLN A 1 88 ? -20.933 -4.567 37.659 1.00 79.88 88 GLN A C 1
ATOM 692 O O . GLN A 1 88 ? -20.930 -5.199 38.719 1.00 79.88 88 GLN A O 1
ATOM 697 N N . VAL A 1 89 ? -20.894 -3.235 37.630 1.00 83.56 89 VAL A N 1
ATOM 698 C CA . VAL A 1 89 ? -21.054 -2.404 38.832 1.00 83.56 89 VAL A CA 1
ATOM 699 C C . VAL A 1 89 ? -22.498 -2.479 39.326 1.00 83.56 89 VAL A C 1
ATOM 701 O O . VAL A 1 89 ? -22.710 -2.742 40.508 1.00 83.56 89 VAL A O 1
ATOM 704 N N . ASP A 1 90 ? -23.479 -2.359 38.432 1.00 76.69 90 ASP A N 1
ATOM 705 C CA . ASP A 1 90 ? -24.903 -2.431 38.779 1.00 76.69 90 ASP A CA 1
ATOM 706 C C . ASP A 1 90 ? -25.274 -3.791 39.384 1.00 76.69 90 ASP A C 1
ATOM 708 O O . ASP A 1 90 ? -25.919 -3.848 40.433 1.00 76.69 90 ASP A O 1
ATOM 712 N N . ILE A 1 91 ? -24.784 -4.891 38.797 1.00 75.25 91 ILE A N 1
ATOM 713 C CA . ILE A 1 91 ? -24.963 -6.247 39.339 1.00 75.25 91 ILE A CA 1
ATOM 714 C C . ILE A 1 91 ? -24.377 -6.356 40.755 1.00 75.25 91 ILE A C 1
ATOM 716 O O . ILE A 1 91 ? -25.017 -6.929 41.640 1.00 75.25 91 ILE A O 1
ATOM 720 N N . ARG A 1 92 ? -23.185 -5.794 41.007 1.00 82.19 92 ARG A N 1
ATOM 721 C CA . ARG A 1 92 ? -22.568 -5.792 42.346 1.00 82.19 92 ARG A CA 1
ATOM 722 C C . ARG A 1 92 ? -23.393 -4.989 43.351 1.00 82.19 92 ARG A C 1
ATOM 724 O O . ARG A 1 92 ? -23.637 -5.480 44.449 1.00 82.19 92 ARG A O 1
ATOM 731 N N . ASN A 1 93 ? -23.864 -3.804 42.971 1.00 78.88 93 ASN A N 1
ATOM 732 C CA . ASN A 1 93 ? -24.685 -2.951 43.833 1.00 78.88 93 ASN A CA 1
ATOM 733 C C . ASN A 1 93 ? -26.011 -3.630 44.211 1.00 78.88 93 ASN A C 1
ATOM 735 O O . ASN A 1 93 ? -26.372 -3.662 45.387 1.00 78.88 93 ASN A O 1
ATOM 739 N N . LEU A 1 94 ? -26.695 -4.239 43.237 1.00 73.50 94 LEU A N 1
ATOM 740 C CA . LEU A 1 94 ? -27.917 -5.017 43.468 1.00 73.50 94 LEU A CA 1
ATOM 741 C C . LEU A 1 94 ? -27.672 -6.258 44.326 1.00 73.50 94 LEU A C 1
ATOM 743 O O . LEU A 1 94 ? -28.501 -6.586 45.168 1.00 73.50 94 LEU A O 1
ATOM 747 N N . THR A 1 95 ? -26.542 -6.946 44.147 1.00 78.06 95 THR A N 1
ATOM 748 C CA . THR A 1 95 ? -26.178 -8.100 44.989 1.00 78.06 95 THR A CA 1
ATOM 749 C C . THR A 1 95 ? -26.022 -7.676 46.450 1.00 78.06 95 THR A C 1
ATOM 751 O O . THR A 1 95 ? -26.544 -8.336 47.350 1.00 78.06 95 THR A O 1
ATOM 754 N N . THR A 1 96 ? -25.360 -6.541 46.689 1.00 80.81 96 THR A N 1
ATOM 755 C CA . THR A 1 96 ? -25.215 -5.963 48.029 1.00 80.81 96 THR A CA 1
ATOM 756 C C . THR A 1 96 ? -26.569 -5.557 48.620 1.00 80.81 96 THR A C 1
ATOM 758 O O . THR A 1 96 ? -26.857 -5.924 49.759 1.00 80.81 96 THR A O 1
ATOM 761 N N . SER A 1 97 ? -27.425 -4.864 47.856 1.00 73.25 97 SER A N 1
ATOM 762 C CA . SER A 1 97 ? -28.770 -4.456 48.308 1.00 73.25 97 SER A CA 1
ATOM 763 C C . SER A 1 97 ? -29.624 -5.661 48.717 1.00 73.25 97 SER A C 1
ATOM 765 O O . SER A 1 97 ? -30.133 -5.709 49.840 1.00 73.25 97 SER A O 1
ATOM 767 N N . TYR A 1 98 ? -29.647 -6.700 47.880 1.00 67.69 98 TYR A N 1
ATOM 768 C CA . TYR A 1 98 ? -30.371 -7.939 48.148 1.00 67.69 98 TYR A CA 1
ATOM 769 C C . TYR A 1 98 ? -29.861 -8.646 49.413 1.00 67.69 98 TYR A C 1
ATOM 771 O O . TYR A 1 98 ? -30.644 -9.134 50.233 1.00 67.69 98 TYR A O 1
ATOM 779 N N . SER A 1 99 ? -28.537 -8.676 49.614 1.00 77.25 99 SER A N 1
ATOM 780 C CA . SER A 1 99 ? -27.942 -9.260 50.821 1.00 77.25 99 SER A CA 1
ATOM 781 C C . SER A 1 99 ? -28.364 -8.510 52.092 1.00 77.25 99 SER A C 1
ATOM 783 O O . SER A 1 99 ? -28.739 -9.142 53.080 1.00 77.25 99 SER A O 1
ATOM 785 N N . ASN A 1 100 ? -28.420 -7.174 52.040 1.00 74.25 100 ASN A N 1
ATOM 786 C CA . ASN A 1 100 ? -28.870 -6.339 53.154 1.00 74.25 100 ASN A CA 1
ATOM 787 C C . ASN A 1 100 ? -30.357 -6.557 53.463 1.00 74.25 100 ASN A C 1
ATOM 789 O O . ASN A 1 100 ? -30.726 -6.713 54.628 1.00 74.25 100 ASN A O 1
ATOM 793 N N . LEU A 1 101 ? -31.208 -6.614 52.432 1.00 66.25 101 LEU A N 1
ATOM 794 C CA . LEU A 1 101 ? -32.638 -6.903 52.586 1.00 66.25 101 LEU A CA 1
ATOM 795 C C . LEU A 1 101 ? -32.877 -8.291 53.186 1.00 66.25 101 LEU A C 1
ATOM 797 O O . LEU A 1 101 ? -33.758 -8.451 54.030 1.00 66.25 101 LEU A O 1
ATOM 801 N N . THR A 1 102 ? -32.068 -9.281 52.803 1.00 70.00 102 THR A N 1
ATOM 802 C CA . THR A 1 102 ? -32.133 -10.636 53.367 1.00 70.00 102 THR A CA 1
ATOM 803 C C . THR A 1 102 ? -31.799 -10.627 54.860 1.00 70.00 102 THR A C 1
ATOM 805 O O . THR A 1 102 ? -32.546 -11.193 55.653 1.00 70.00 102 THR A O 1
ATOM 808 N N . VAL A 1 103 ? -30.751 -9.904 55.271 1.00 77.75 103 VAL A N 1
ATOM 809 C CA . VAL A 1 103 ? -30.403 -9.742 56.694 1.00 77.75 103 VAL A CA 1
ATOM 810 C C . VAL A 1 103 ? -31.513 -9.021 57.470 1.00 77.75 103 VAL A C 1
ATOM 812 O O . VAL A 1 103 ? -31.870 -9.449 58.567 1.00 77.75 103 VAL A O 1
ATOM 815 N N . MET A 1 104 ? -32.097 -7.953 56.911 1.00 66.81 104 MET A N 1
ATOM 816 C CA . MET A 1 104 ? -33.233 -7.255 57.532 1.00 66.81 104 MET A CA 1
ATOM 817 C C . MET A 1 104 ? -34.445 -8.176 57.702 1.00 66.81 104 MET A C 1
ATOM 819 O O . MET A 1 104 ? -35.063 -8.187 58.766 1.00 66.81 104 MET A O 1
ATOM 823 N N . LYS A 1 105 ? -34.756 -8.982 56.681 1.00 66.75 105 LYS A N 1
ATOM 824 C CA . LYS A 1 105 ? -35.825 -9.983 56.732 1.00 66.75 105 LYS A CA 1
ATOM 825 C C . LYS A 1 105 ? -35.570 -11.014 57.833 1.00 66.75 105 LYS A C 1
ATOM 827 O O . LYS A 1 105 ? -36.477 -11.294 58.610 1.00 66.75 105 LYS A O 1
ATOM 832 N N . ASP A 1 106 ? -34.352 -11.541 57.929 1.00 71.56 106 ASP A N 1
ATOM 833 C CA . ASP A 1 106 ? -33.982 -12.522 58.954 1.00 71.56 106 ASP A CA 1
ATOM 834 C C . ASP A 1 106 ? -34.070 -11.939 60.373 1.00 71.56 106 ASP A C 1
ATOM 836 O O . ASP A 1 106 ? -34.449 -12.641 61.311 1.00 71.56 106 ASP A O 1
ATOM 840 N N . ASN A 1 107 ? -33.753 -10.653 60.548 1.00 70.56 107 ASN A N 1
ATOM 841 C CA . ASN A 1 107 ? -33.904 -9.970 61.834 1.00 70.56 107 ASN A CA 1
ATOM 842 C C . ASN A 1 107 ? -35.378 -9.776 62.213 1.00 70.56 107 ASN A C 1
ATOM 844 O O . ASN A 1 107 ? -35.761 -10.131 63.325 1.00 70.56 107 ASN A O 1
ATOM 848 N N . LEU A 1 108 ? -36.220 -9.310 61.286 1.00 61.69 108 LEU A N 1
ATOM 849 C CA . LEU A 1 108 ? -37.663 -9.172 61.522 1.00 61.69 108 LEU A CA 1
ATOM 850 C C . LEU A 1 108 ? -38.345 -10.519 61.772 1.00 61.69 108 LEU A C 1
ATOM 852 O O . LEU A 1 108 ? -39.265 -10.612 62.577 1.00 61.69 108 LEU A O 1
ATOM 856 N N . GLN A 1 109 ? -37.876 -11.585 61.122 1.00 67.50 109 GLN A N 1
ATOM 857 C CA . GLN A 1 109 ? -38.346 -12.941 61.388 1.00 67.50 109 GLN A CA 1
ATOM 858 C C . GLN A 1 109 ? -38.096 -13.331 62.852 1.00 67.50 109 GLN A C 1
ATOM 860 O O . GLN A 1 109 ? -39.000 -13.844 63.505 1.00 67.50 109 GLN A O 1
ATOM 865 N N . LYS A 1 110 ? -36.901 -13.040 63.384 1.00 70.56 110 LYS A N 1
ATOM 866 C CA . LYS A 1 110 ? -36.574 -13.296 64.797 1.00 70.56 110 LYS A CA 1
ATOM 867 C C . LYS A 1 110 ? -37.441 -12.466 65.744 1.00 70.56 110 LYS A C 1
ATOM 869 O O . LYS A 1 110 ? -37.884 -12.990 66.762 1.00 70.56 110 LYS A O 1
ATOM 874 N N . GLU A 1 111 ? -37.693 -11.195 65.424 1.00 62.91 111 GLU A N 1
ATOM 875 C CA . GLU A 1 111 ? -38.601 -10.349 66.214 1.00 62.91 111 GLU A CA 1
ATOM 876 C C . GLU A 1 111 ? -40.031 -10.895 66.207 1.00 62.91 111 GLU A C 1
ATOM 878 O O . GLU A 1 111 ? -40.671 -10.960 67.258 1.00 62.91 111 GLU A O 1
ATOM 883 N N . ARG A 1 112 ? -40.506 -11.382 65.055 1.00 57.53 112 ARG A N 1
ATOM 884 C CA . ARG A 1 112 ? -41.799 -12.062 64.947 1.00 57.53 112 ARG A CA 1
ATOM 885 C C . ARG A 1 112 ? -41.867 -13.320 65.785 1.00 57.53 112 ARG A C 1
ATOM 887 O O . ARG A 1 112 ? -42.827 -13.464 66.534 1.00 57.53 112 ARG A O 1
ATOM 894 N N . ASP A 1 113 ? -40.871 -14.191 65.694 1.00 65.50 113 ASP A N 1
ATOM 895 C CA . ASP A 1 113 ? -40.844 -15.435 66.464 1.00 65.50 113 ASP A CA 1
ATOM 896 C C . ASP A 1 113 ? -40.840 -15.144 67.982 1.00 65.50 113 ASP A C 1
ATOM 898 O O . ASP A 1 113 ? -41.503 -15.839 68.755 1.00 65.50 113 ASP A O 1
ATOM 902 N N . ASN A 1 114 ? -40.167 -14.068 68.415 1.00 64.50 114 ASN A N 1
ATOM 903 C CA . ASN A 1 114 ? -40.207 -13.595 69.803 1.00 64.50 114 ASN A CA 1
ATOM 904 C C . ASN A 1 114 ? -41.597 -13.078 70.210 1.00 64.50 114 ASN A C 1
ATOM 906 O O . ASN A 1 114 ? -42.107 -13.469 71.260 1.00 64.50 114 ASN A O 1
ATOM 910 N N . LEU A 1 115 ? -42.222 -12.221 69.398 1.00 57.69 115 LEU A N 1
ATOM 911 C CA . LEU A 1 115 ? -43.566 -11.688 69.658 1.00 57.69 115 LEU A CA 1
ATOM 912 C C . LEU A 1 115 ? -44.623 -12.798 69.680 1.00 57.69 115 LEU A C 1
ATOM 914 O O . LEU A 1 115 ? -45.483 -12.816 70.558 1.00 57.69 115 LEU A O 1
ATOM 918 N N . GLU A 1 116 ? -44.531 -13.760 68.765 1.00 59.59 116 GLU A N 1
ATOM 919 C CA . GLU A 1 116 ? -45.405 -14.933 68.719 1.00 59.59 116 GLU A CA 1
ATOM 920 C C . GLU A 1 116 ? -45.252 -15.789 69.981 1.00 59.59 116 GLU A C 1
ATOM 922 O O . GLU A 1 116 ? -46.250 -16.176 70.593 1.00 59.59 116 GLU A O 1
ATOM 927 N N . TYR A 1 117 ? -44.017 -15.995 70.449 1.00 63.25 117 TYR A N 1
ATOM 928 C CA . TYR A 1 117 ? -43.755 -16.645 71.732 1.00 63.25 117 TYR A CA 1
ATOM 929 C C . TYR A 1 117 ? -44.382 -15.885 72.916 1.00 63.25 117 TYR A C 1
ATOM 931 O O . TYR A 1 117 ? -45.007 -16.509 73.778 1.00 63.25 117 TYR A O 1
ATOM 939 N N . MET A 1 118 ? -44.269 -14.551 72.960 1.00 54.84 118 MET A N 1
ATOM 940 C CA . MET A 1 118 ? -44.893 -13.733 74.012 1.00 54.84 118 MET A CA 1
ATOM 941 C C . MET A 1 118 ? -46.422 -13.835 73.983 1.00 54.84 118 MET A C 1
ATOM 943 O O . MET A 1 118 ? -47.035 -14.025 75.030 1.00 54.84 118 MET A O 1
ATOM 947 N N . ILE A 1 119 ? -47.043 -13.782 72.800 1.00 54.97 119 ILE A N 1
ATOM 948 C CA . ILE A 1 119 ? -48.497 -13.940 72.633 1.00 54.97 119 ILE A CA 1
ATOM 949 C C . ILE A 1 119 ? -48.958 -15.321 73.113 1.00 54.97 119 ILE A C 1
ATOM 951 O O . ILE A 1 119 ? -49.960 -15.421 73.821 1.00 54.97 119 ILE A O 1
ATOM 955 N N . ILE A 1 120 ? -48.234 -16.393 72.770 1.00 57.69 120 ILE A N 1
ATOM 956 C CA . ILE A 1 120 ? -48.542 -17.749 73.251 1.00 57.69 120 ILE A CA 1
ATOM 957 C C . ILE A 1 120 ? -48.486 -17.794 74.782 1.00 57.69 120 ILE A C 1
ATOM 959 O O . ILE A 1 120 ? -49.416 -18.305 75.403 1.00 57.69 120 ILE A O 1
ATOM 963 N N . ARG A 1 121 ? -47.452 -17.207 75.396 1.00 58.09 121 ARG A N 1
ATOM 964 C CA . ARG A 1 121 ? -47.305 -17.161 76.859 1.00 58.09 121 ARG A CA 1
ATOM 965 C C . ARG A 1 121 ? -48.398 -16.342 77.542 1.00 58.09 121 ARG A C 1
ATOM 967 O O . ARG A 1 121 ? -48.926 -16.797 78.550 1.00 58.09 121 ARG A O 1
ATOM 974 N N . LEU A 1 122 ? -48.777 -15.190 76.989 1.00 54.25 122 LEU A N 1
ATOM 975 C CA . LEU A 1 122 ? -49.910 -14.391 77.474 1.00 54.25 122 LEU A CA 1
ATOM 976 C C . LEU A 1 122 ? -51.223 -15.173 77.392 1.00 54.25 122 LEU A C 1
ATOM 978 O O . LEU A 1 122 ? -52.013 -15.169 78.334 1.00 54.25 122 LEU A O 1
ATOM 982 N N . ASN A 1 123 ? -51.440 -15.894 76.289 1.00 54.38 123 ASN A N 1
ATOM 983 C CA . ASN A 1 123 ? -52.612 -16.746 76.131 1.00 54.38 123 ASN A CA 1
ATOM 984 C C . ASN A 1 123 ? -52.616 -17.872 77.172 1.00 54.38 123 ASN A C 1
ATOM 986 O O . ASN A 1 123 ? -53.628 -18.053 77.844 1.00 54.38 123 ASN A O 1
ATOM 990 N N . GLU A 1 124 ? -51.502 -18.586 77.360 1.00 55.22 124 GLU A N 1
ATOM 991 C CA . GLU A 1 124 ? -51.360 -19.625 78.390 1.00 55.22 124 GLU A CA 1
ATOM 992 C C . GLU A 1 124 ? -51.597 -19.084 79.808 1.00 55.22 124 GLU A C 1
ATOM 994 O O . GLU A 1 124 ? -52.319 -19.713 80.584 1.00 55.22 124 GLU A O 1
ATOM 999 N N . LEU A 1 125 ? -51.058 -17.904 80.130 1.00 51.75 125 LEU A N 1
ATOM 1000 C CA . LEU A 1 125 ? -51.244 -17.244 81.423 1.00 51.75 125 LEU A CA 1
ATOM 1001 C C . LEU A 1 125 ? -52.702 -16.827 81.640 1.00 51.75 125 LEU A C 1
ATOM 1003 O O . LEU A 1 125 ? -53.286 -17.193 82.661 1.00 51.75 125 LEU A O 1
ATOM 1007 N N . SER A 1 126 ? -53.342 -16.203 80.645 1.00 51.19 126 SER A N 1
ATOM 1008 C CA . SER A 1 126 ? -54.775 -15.872 80.697 1.00 51.19 126 SER A CA 1
ATOM 1009 C C . SER A 1 126 ? -55.649 -17.122 80.866 1.00 51.19 126 SER A C 1
ATOM 1011 O O . SER A 1 126 ? -56.653 -17.093 81.578 1.00 51.19 126 SER A O 1
ATOM 1013 N N . TRP A 1 127 ? -55.243 -18.250 80.269 1.00 44.25 127 TRP A N 1
ATOM 1014 C CA . TRP A 1 127 ? -55.880 -19.554 80.440 1.00 44.25 127 TRP A CA 1
ATOM 1015 C C . TRP A 1 127 ? -55.692 -20.085 81.861 1.00 44.25 127 TRP A C 1
ATOM 1017 O O . TRP A 1 127 ? -56.636 -20.626 82.434 1.00 44.25 127 TRP A O 1
ATOM 1027 N N . THR A 1 128 ? -54.506 -19.939 82.457 1.00 48.81 128 THR A N 1
ATOM 1028 C CA . THR A 1 128 ? -54.262 -20.346 83.849 1.00 48.81 128 THR A CA 1
ATOM 1029 C C . THR A 1 128 ? -54.986 -19.462 84.858 1.00 48.81 128 THR A C 1
ATOM 1031 O O . THR A 1 128 ? -55.563 -19.999 85.802 1.00 48.81 128 THR A O 1
ATOM 1034 N N . GLU A 1 129 ? -55.051 -18.149 84.648 1.00 50.53 129 GLU A N 1
ATOM 1035 C CA . GLU A 1 129 ? -55.828 -17.227 85.479 1.00 50.53 129 GLU A CA 1
ATOM 1036 C C . GLU A 1 129 ? -57.327 -17.482 85.331 1.00 50.53 129 GLU A C 1
ATOM 1038 O O . GLU A 1 129 ? -58.016 -17.610 86.338 1.00 50.53 129 GLU A O 1
ATOM 1043 N N . SER A 1 130 ? -57.822 -17.687 84.105 1.00 43.91 130 SER A N 1
ATOM 1044 C CA . SER A 1 130 ? -59.220 -18.061 83.844 1.00 43.91 130 SER A CA 1
ATOM 1045 C C . SER A 1 130 ? -59.575 -19.417 84.463 1.00 43.91 130 SER A C 1
ATOM 1047 O O . SER A 1 130 ? -60.636 -19.551 85.070 1.00 43.91 130 SER A O 1
ATOM 1049 N N . ARG A 1 131 ? -58.682 -20.419 84.402 1.00 47.78 131 ARG A N 1
ATOM 1050 C CA . ARG A 1 131 ? -58.855 -21.711 85.098 1.00 47.78 131 ARG A CA 1
ATOM 1051 C C . ARG A 1 131 ? -58.810 -21.557 86.615 1.00 47.78 131 ARG A C 1
ATOM 1053 O O . ARG A 1 131 ? -59.552 -22.244 87.310 1.00 47.78 131 ARG A O 1
ATOM 1060 N N . THR A 1 132 ? -57.958 -20.683 87.143 1.00 48.94 132 THR A N 1
ATOM 1061 C CA . THR A 1 132 ? -57.839 -20.427 88.587 1.00 48.94 132 THR A CA 1
ATOM 1062 C C . THR A 1 132 ? -59.050 -19.653 89.107 1.00 48.94 132 THR A C 1
ATOM 1064 O O . THR A 1 132 ? -59.565 -19.978 90.174 1.00 48.94 132 THR A O 1
ATOM 1067 N N . ALA A 1 133 ? -59.569 -18.700 88.330 1.00 42.53 133 ALA A N 1
ATOM 1068 C CA . ALA A 1 133 ? -60.826 -18.003 88.579 1.00 42.53 133 ALA A CA 1
ATOM 1069 C C . ALA A 1 133 ? -62.026 -18.962 88.499 1.00 42.53 133 ALA A C 1
ATOM 1071 O O . ALA A 1 133 ? -62.857 -18.953 89.403 1.00 42.53 133 ALA A O 1
ATOM 1072 N N . CYS A 1 134 ? -62.072 -19.861 87.506 1.00 38.28 134 CYS A N 1
ATOM 1073 C CA . CYS A 1 134 ? -63.072 -20.935 87.437 1.00 38.28 134 CYS A CA 1
ATOM 1074 C C . CYS A 1 134 ? -62.973 -21.901 88.625 1.00 38.28 134 CYS A C 1
ATOM 1076 O O . CYS A 1 134 ? -63.993 -22.258 89.199 1.00 38.28 134 CYS A O 1
ATOM 1078 N N . ARG A 1 135 ? -61.766 -22.291 89.063 1.00 45.72 135 ARG A N 1
ATOM 1079 C CA . ARG A 1 135 ? -61.574 -23.126 90.266 1.00 45.72 135 ARG A CA 1
ATOM 1080 C C . ARG A 1 135 ? -61.997 -22.412 91.551 1.00 45.72 135 ARG A C 1
ATOM 1082 O O . ARG A 1 135 ? -62.611 -23.040 92.405 1.00 45.72 135 ARG A O 1
ATOM 1089 N N . LYS A 1 136 ? -61.712 -21.111 91.685 1.00 43.66 136 LYS A N 1
ATOM 1090 C CA . LYS A 1 136 ? -62.193 -20.281 92.807 1.00 43.66 136 LYS A CA 1
ATOM 1091 C C . LYS A 1 136 ? -63.718 -20.126 92.795 1.00 43.66 136 LYS A C 1
ATOM 1093 O O . LYS A 1 136 ? -64.318 -20.126 93.860 1.00 43.66 136 LYS A O 1
ATOM 1098 N N . LEU A 1 137 ? -64.337 -20.049 91.616 1.00 43.22 137 LEU A N 1
ATOM 1099 C CA . LEU A 1 137 ? -65.794 -20.063 91.446 1.00 43.22 137 LEU A CA 1
ATOM 1100 C C . LEU A 1 137 ? -66.412 -21.442 91.752 1.00 43.22 137 LEU A C 1
ATOM 1102 O O . LEU A 1 137 ? -67.479 -21.497 92.352 1.00 43.22 137 LEU A O 1
ATOM 1106 N N . HIS A 1 138 ? -65.730 -22.544 91.421 1.00 41.38 138 HIS A N 1
ATOM 1107 C CA . HIS A 1 138 ? -66.152 -23.912 91.763 1.00 41.38 138 HIS A CA 1
ATOM 1108 C C . HIS A 1 138 ? -66.064 -24.238 93.259 1.00 41.38 138 HIS A C 1
ATOM 1110 O O . HIS A 1 138 ? -66.795 -25.101 93.731 1.00 41.38 138 HIS A O 1
ATOM 1116 N N . LEU A 1 139 ? -65.212 -23.546 94.017 1.00 43.00 139 LEU A N 1
ATOM 1117 C CA . LEU A 1 139 ? -65.142 -23.679 95.476 1.00 43.00 139 LEU A CA 1
ATOM 1118 C C . LEU A 1 139 ? -66.297 -22.962 96.208 1.00 43.00 139 LEU A C 1
ATOM 1120 O O . LEU A 1 139 ? -66.318 -22.983 97.435 1.00 43.00 139 LEU A O 1
ATOM 1124 N N . GLY A 1 140 ? -67.242 -22.332 95.491 1.00 47.66 140 GLY A N 1
ATOM 1125 C CA . GLY A 1 140 ? -68.246 -21.455 96.099 1.00 47.66 140 GLY A CA 1
ATOM 1126 C C . GLY A 1 140 ? -69.683 -21.493 95.566 1.00 47.66 140 GLY A C 1
ATOM 1127 O O . GLY A 1 140 ? -70.439 -20.618 95.976 1.00 47.66 140 GLY A O 1
ATOM 1128 N N . ALA A 1 141 ? -70.113 -22.418 94.694 1.00 37.66 141 ALA A N 1
ATOM 1129 C CA . ALA A 1 141 ? -71.529 -22.438 94.282 1.00 37.66 141 ALA A CA 1
ATOM 1130 C C . ALA A 1 141 ? -72.073 -23.794 93.794 1.00 37.66 141 ALA A C 1
ATOM 1132 O O . ALA A 1 141 ? -71.413 -24.513 93.044 1.00 37.66 141 ALA A O 1
ATOM 1133 N N . ASP A 1 142 ? -73.322 -24.056 94.200 1.00 38.34 142 ASP A N 1
ATOM 1134 C CA . ASP A 1 142 ? -74.184 -25.195 93.870 1.00 38.34 142 ASP A CA 1
ATOM 1135 C C . ASP A 1 142 ? -74.497 -25.356 92.369 1.00 38.34 142 ASP A C 1
ATOM 1137 O O . ASP A 1 142 ? -74.520 -24.404 91.584 1.00 38.34 142 ASP A O 1
ATOM 1141 N N . LEU A 1 143 ? -74.809 -26.607 92.013 1.00 36.94 143 LEU A N 1
ATOM 1142 C CA . LEU A 1 143 ? -74.906 -27.236 90.686 1.00 36.94 143 LEU A CA 1
ATOM 1143 C C . LEU A 1 143 ? -75.781 -26.557 89.602 1.00 36.94 143 LEU A C 1
ATOM 1145 O O . LEU A 1 143 ? -75.823 -27.049 88.479 1.00 36.94 143 LEU A O 1
ATOM 1149 N N . VAL A 1 144 ? -76.483 -25.454 89.879 1.00 38.66 144 VAL A N 1
ATOM 1150 C CA . VAL A 1 144 ? -77.503 -24.888 88.966 1.00 38.66 144 VAL A CA 1
ATOM 1151 C C . VAL A 1 144 ? -76.976 -23.729 88.093 1.00 38.66 144 VAL A C 1
ATOM 1153 O O . VAL A 1 144 ? -77.556 -23.438 87.052 1.00 38.66 144 VAL A O 1
ATOM 1156 N N . ILE A 1 145 ? -75.820 -23.123 88.413 1.00 42.25 145 ILE A N 1
ATOM 1157 C CA . ILE A 1 145 ? -75.183 -22.053 87.593 1.00 42.25 145 ILE A CA 1
ATOM 1158 C C . ILE A 1 145 ? -74.156 -22.627 86.582 1.00 42.25 145 ILE A C 1
ATOM 1160 O O . ILE A 1 145 ? -73.383 -21.896 85.966 1.00 42.25 145 ILE A O 1
ATOM 1164 N N . ILE A 1 146 ? -74.123 -23.948 86.384 1.00 42.44 146 ILE A N 1
ATOM 1165 C CA . ILE A 1 146 ? -73.103 -24.608 85.547 1.00 42.44 146 ILE A CA 1
ATOM 1166 C C . ILE A 1 146 ? -73.412 -24.449 84.043 1.00 42.44 146 ILE A C 1
ATOM 1168 O O . ILE A 1 146 ? -72.522 -24.083 83.278 1.00 42.44 146 ILE A O 1
ATOM 1172 N N . ASN A 1 147 ? -74.679 -24.551 83.624 1.00 39.56 147 ASN A N 1
ATOM 1173 C CA . ASN A 1 147 ? -75.030 -24.540 82.192 1.00 39.56 147 ASN A CA 1
ATOM 1174 C C . ASN A 1 147 ? -74.964 -23.162 81.505 1.00 39.56 147 ASN A C 1
ATOM 1176 O O . ASN A 1 147 ? -74.820 -23.097 80.292 1.00 39.56 147 ASN A O 1
ATOM 1180 N N . SER A 1 148 ? -75.038 -22.048 82.241 1.00 39.09 148 SER A N 1
ATOM 1181 C CA . SER A 1 148 ? -75.000 -20.697 81.641 1.00 39.09 148 SER A CA 1
ATOM 1182 C C . SER A 1 148 ? -73.575 -20.171 81.400 1.00 39.09 148 SER A C 1
ATOM 1184 O O . SER A 1 148 ? -73.388 -19.226 80.631 1.00 39.09 148 SER A O 1
ATOM 1186 N N . ARG A 1 149 ? -72.562 -20.743 82.066 1.00 40.41 149 ARG A N 1
ATOM 1187 C CA . ARG A 1 149 ? -71.165 -20.277 81.984 1.00 40.41 149 ARG A CA 1
ATOM 1188 C C . ARG A 1 149 ? -70.289 -21.132 81.066 1.00 40.41 149 ARG A C 1
ATOM 1190 O O . ARG A 1 149 ? -69.297 -20.609 80.561 1.00 40.41 149 ARG A O 1
ATOM 1197 N N . GLU A 1 150 ? -70.680 -22.376 80.774 1.00 40.66 150 GLU A N 1
ATOM 1198 C CA . GLU A 1 150 ? -70.059 -23.180 79.709 1.00 40.66 150 GLU A CA 1
ATOM 1199 C C . GLU A 1 150 ? -70.235 -22.529 78.325 1.00 40.66 150 GLU A C 1
ATOM 1201 O O . GLU A 1 150 ? -69.258 -22.426 77.584 1.00 40.66 150 GLU A O 1
ATOM 1206 N N . GLU A 1 151 ? -71.400 -21.941 78.020 1.00 41.84 151 GLU A N 1
ATOM 1207 C CA . GLU A 1 151 ? -71.632 -21.236 76.744 1.00 41.84 151 GLU A CA 1
ATOM 1208 C C . GLU A 1 151 ? -70.736 -19.996 76.550 1.00 41.84 151 GLU A C 1
ATOM 1210 O O . GLU A 1 151 ? -70.282 -19.715 75.436 1.00 41.84 151 GLU A O 1
ATOM 1215 N N . GLN A 1 152 ? -70.409 -19.260 77.622 1.00 38.81 152 GLN A N 1
ATOM 1216 C CA . GLN A 1 152 ? -69.500 -18.106 77.531 1.00 38.81 152 GLN A CA 1
ATOM 1217 C C . GLN A 1 152 ? -68.029 -18.518 77.351 1.00 38.81 152 GLN A C 1
ATOM 1219 O O . GLN A 1 152 ? -67.257 -17.780 76.731 1.00 38.81 152 GLN A O 1
ATOM 1224 N N . CYS A 1 153 ? -67.633 -19.691 77.855 1.00 38.75 153 CYS A N 1
ATOM 1225 C CA . CYS A 1 153 ? -66.297 -20.250 77.646 1.00 38.75 153 CYS A CA 1
ATOM 1226 C C . CYS A 1 153 ? -66.138 -20.847 76.235 1.00 38.75 153 CYS A C 1
ATOM 1228 O O . CYS A 1 153 ? -65.128 -20.584 75.580 1.00 38.75 153 CYS A O 1
ATOM 1230 N N . GLU A 1 154 ? -67.146 -21.566 75.737 1.00 39.50 154 GLU A N 1
ATOM 1231 C CA . GLU A 1 154 ? -67.202 -22.134 74.379 1.00 39.50 154 GLU A CA 1
ATOM 1232 C C . GLU A 1 154 ? -67.137 -21.044 73.291 1.00 39.50 154 GLU A C 1
ATOM 1234 O O . GLU A 1 154 ? -66.322 -21.118 72.369 1.00 39.50 154 GLU A O 1
ATOM 1239 N N . SER A 1 155 ? -67.906 -19.959 73.439 1.00 38.28 155 SER A N 1
ATOM 1240 C CA . SER A 1 155 ? -67.938 -18.855 72.463 1.00 38.28 155 SER A CA 1
ATOM 1241 C C . SER A 1 155 ? -66.577 -18.142 72.318 1.00 38.28 155 SER A C 1
ATOM 1243 O O . SER A 1 155 ? -66.167 -17.732 71.227 1.00 38.28 155 SER A O 1
ATOM 1245 N N . LYS A 1 156 ? -65.799 -18.076 73.408 1.00 40.47 156 LYS A N 1
ATOM 1246 C CA . LYS A 1 156 ? -64.445 -17.495 73.422 1.00 40.47 156 LYS A CA 1
ATOM 1247 C C . LYS A 1 156 ? -63.397 -18.431 72.800 1.00 40.47 156 LYS A C 1
ATOM 1249 O O . LYS A 1 156 ? -62.446 -17.951 72.185 1.00 40.47 156 LYS A O 1
ATOM 1254 N N . ILE A 1 157 ? -63.594 -19.750 72.892 1.00 41.88 157 ILE A N 1
ATOM 1255 C CA . ILE A 1 157 ? -62.767 -20.767 72.217 1.00 41.88 157 ILE A CA 1
ATOM 1256 C C . ILE A 1 157 ? -62.970 -20.712 70.693 1.00 41.88 157 ILE A C 1
ATOM 1258 O O . ILE A 1 157 ? -61.986 -20.746 69.949 1.00 41.88 157 ILE A O 1
ATOM 1262 N N . ILE A 1 158 ? -64.212 -20.541 70.227 1.00 41.72 158 ILE A N 1
ATOM 1263 C CA . ILE A 1 158 ? -64.553 -20.453 68.794 1.00 41.72 158 ILE A CA 1
ATOM 1264 C C . ILE A 1 158 ? -63.965 -19.183 68.146 1.00 41.72 158 ILE A C 1
ATOM 1266 O O . ILE A 1 158 ? -63.376 -19.252 67.064 1.00 41.72 158 ILE A O 1
ATOM 1270 N N . MET A 1 159 ? -64.024 -18.031 68.827 1.00 37.41 159 MET A N 1
ATOM 1271 C CA . MET A 1 159 ? -63.369 -16.787 68.377 1.00 37.41 159 MET A CA 1
ATOM 1272 C C . MET A 1 159 ? -61.846 -16.946 68.193 1.00 37.41 159 MET A C 1
ATOM 1274 O O . MET A 1 159 ? -61.282 -16.465 67.209 1.00 37.41 159 MET A O 1
ATOM 1278 N N . LEU A 1 160 ? -61.175 -17.673 69.093 1.00 42.19 160 LEU A N 1
ATOM 1279 C CA . LEU A 1 160 ? -59.719 -17.881 69.062 1.00 42.19 160 LEU A CA 1
ATOM 1280 C C . LEU A 1 160 ? -59.270 -18.919 68.015 1.00 42.19 160 LEU A C 1
ATOM 1282 O O . LEU A 1 160 ? -58.182 -18.797 67.447 1.00 42.19 160 LEU A O 1
ATOM 1286 N N . GLN A 1 161 ? -60.100 -19.920 67.708 1.00 38.34 161 GLN A N 1
ATOM 1287 C CA . GLN A 1 161 ? -59.847 -20.860 66.606 1.00 38.34 161 GLN A CA 1
ATOM 1288 C C . GLN A 1 161 ? -59.909 -20.167 65.236 1.00 38.34 161 GLN A C 1
ATOM 1290 O O . GLN A 1 161 ? -59.068 -20.437 64.376 1.00 38.34 161 GLN A O 1
ATOM 1295 N N . ASN A 1 162 ? -60.823 -19.208 65.056 1.00 34.94 162 ASN A N 1
ATOM 1296 C CA . ASN A 1 162 ? -60.887 -18.393 63.840 1.00 34.94 162 ASN A CA 1
ATOM 1297 C C . ASN A 1 162 ? -59.642 -17.508 63.660 1.00 34.94 162 ASN A C 1
ATOM 1299 O O . ASN A 1 162 ? -59.128 -17.389 62.549 1.00 34.94 162 ASN A O 1
ATOM 1303 N N . GLN A 1 163 ? -59.085 -16.974 64.749 1.00 39.41 163 GLN A N 1
ATOM 1304 C CA . GLN A 1 163 ? -57.844 -16.193 64.720 1.00 39.41 163 GLN A CA 1
ATOM 1305 C C . GLN A 1 163 ? -56.624 -17.053 64.318 1.00 39.41 163 GLN A C 1
ATOM 1307 O O . GLN A 1 163 ? -55.784 -16.619 63.531 1.00 39.41 163 GLN A O 1
ATOM 1312 N N . ARG A 1 164 ? -56.571 -18.318 64.767 1.00 40.34 164 ARG A N 1
ATOM 1313 C CA . ARG A 1 164 ? -55.544 -19.305 64.375 1.00 40.34 164 ARG A CA 1
ATOM 1314 C C . ARG A 1 164 ? -55.664 -19.743 62.902 1.00 40.34 164 ARG A C 1
ATOM 1316 O O . ARG A 1 164 ? -54.649 -19.987 62.253 1.00 40.34 164 ARG A O 1
ATOM 1323 N N . ASN A 1 165 ? -56.877 -19.803 62.349 1.00 32.59 165 ASN A N 1
ATOM 1324 C CA . ASN A 1 165 ? -57.106 -20.133 60.935 1.00 32.59 165 ASN A CA 1
ATOM 1325 C C . ASN A 1 165 ? -56.661 -19.010 59.981 1.00 32.59 165 ASN A C 1
ATOM 1327 O O . ASN A 1 165 ? -56.097 -19.292 58.922 1.00 32.59 165 ASN A O 1
ATOM 1331 N N . ILE A 1 166 ? -56.816 -17.743 60.377 1.00 36.59 166 ILE A N 1
ATOM 1332 C CA . ILE A 1 166 ? -56.294 -16.596 59.613 1.00 36.59 166 ILE A CA 1
ATOM 1333 C C . ILE A 1 166 ? -54.755 -16.657 59.541 1.00 36.59 166 ILE A C 1
ATOM 1335 O O . ILE A 1 166 ? -54.190 -16.470 58.465 1.00 36.59 166 ILE A O 1
ATOM 1339 N N . GLN A 1 167 ? -54.078 -17.046 60.630 1.00 36.16 167 GLN A N 1
ATOM 1340 C CA . GLN A 1 167 ? -52.617 -17.229 60.691 1.00 36.16 167 GLN A CA 1
ATOM 1341 C C . GLN A 1 167 ? -52.093 -18.321 59.729 1.00 36.16 167 GLN A C 1
ATOM 1343 O O . GLN A 1 167 ? -51.034 -18.172 59.119 1.00 36.16 167 GLN A O 1
ATOM 1348 N N . ASN A 1 168 ? -52.852 -19.409 59.551 1.00 35.28 168 ASN A N 1
ATOM 1349 C CA . ASN A 1 168 ? -52.494 -20.528 58.667 1.00 35.28 168 ASN A CA 1
ATOM 1350 C C . ASN A 1 168 ? -52.753 -20.249 57.177 1.00 35.28 168 ASN A C 1
ATOM 1352 O O . ASN A 1 168 ? -52.197 -20.928 56.315 1.00 35.28 168 ASN A O 1
ATOM 1356 N N . THR A 1 169 ? -53.569 -19.243 56.854 1.00 29.11 169 THR A N 1
ATOM 1357 C CA . THR A 1 169 ? -53.862 -18.883 55.456 1.00 29.11 169 THR A CA 1
ATOM 1358 C C . THR A 1 169 ? -52.694 -18.104 54.822 1.00 29.11 169 THR A C 1
ATOM 1360 O O . THR A 1 169 ? -52.464 -18.204 53.619 1.00 29.11 169 THR A O 1
ATOM 1363 N N . TYR A 1 170 ? -51.885 -17.409 55.635 1.00 32.56 170 TYR A N 1
ATOM 1364 C CA . TYR A 1 170 ? -50.714 -16.632 55.195 1.00 32.56 170 TYR A CA 1
ATOM 1365 C C . TYR A 1 170 ? -49.392 -17.427 55.128 1.00 32.56 170 TYR A C 1
ATOM 1367 O O . TYR A 1 170 ? -48.404 -16.922 54.601 1.00 32.56 170 TYR A O 1
ATOM 1375 N N . THR A 1 171 ? -49.341 -18.668 55.627 1.00 31.38 171 THR A N 1
ATOM 1376 C CA . THR A 1 171 ? -48.113 -19.494 55.692 1.00 31.38 171 THR A CA 1
ATOM 1377 C C . THR A 1 171 ? -47.970 -20.522 54.560 1.00 31.38 171 THR A C 1
ATOM 1379 O O . THR A 1 171 ? -47.068 -21.358 54.597 1.00 31.38 171 THR A O 1
ATOM 1382 N N . SER A 1 172 ? -48.802 -20.457 53.515 1.00 27.47 172 SER A N 1
ATOM 1383 C CA . SER A 1 172 ? -48.829 -21.465 52.440 1.00 27.47 172 SER A CA 1
ATOM 1384 C C . SER A 1 172 ? -47.782 -21.306 51.323 1.00 27.47 172 SER A C 1
ATOM 1386 O O . SER A 1 172 ? -47.762 -22.124 50.407 1.00 27.47 172 SER A O 1
ATOM 1388 N N . GLU A 1 173 ? -46.834 -20.367 51.416 1.00 29.84 173 GLU A N 1
ATOM 1389 C CA . GLU A 1 173 ? -45.744 -20.248 50.432 1.00 29.84 173 GLU A CA 1
ATOM 1390 C C . GLU A 1 173 ? -44.356 -20.109 51.081 1.00 29.84 173 GLU A C 1
ATOM 1392 O O . GLU A 1 173 ? -43.741 -19.050 51.051 1.00 29.84 173 GLU A O 1
ATOM 1397 N N . THR A 1 174 ? -43.805 -21.186 51.656 1.00 28.03 174 THR A N 1
ATOM 1398 C CA . THR A 1 174 ? -42.339 -21.409 51.652 1.00 28.03 174 THR A CA 1
ATOM 1399 C C . THR A 1 174 ? -41.968 -22.903 51.744 1.00 28.03 174 THR A C 1
ATOM 1401 O O . THR A 1 174 ? -42.675 -23.681 52.385 1.00 28.03 174 THR A O 1
ATOM 1404 N N . PRO A 1 175 ? -40.867 -23.355 51.101 1.00 30.86 175 PRO A N 1
ATOM 1405 C CA . PRO A 1 175 ? -40.575 -24.776 50.902 1.00 30.86 175 PRO A CA 1
ATOM 1406 C C . PRO A 1 175 ? -39.951 -25.455 52.131 1.00 30.86 175 PRO A C 1
ATOM 1408 O O . PRO A 1 175 ? -39.081 -24.907 52.808 1.00 30.86 175 PRO A O 1
ATOM 1411 N N . LYS A 1 176 ? -40.344 -26.716 52.345 1.00 30.14 176 LYS A N 1
ATOM 1412 C CA . LYS A 1 176 ? -39.860 -27.651 53.375 1.00 30.14 176 LYS A CA 1
ATOM 1413 C C . LYS A 1 176 ? -38.321 -27.693 53.474 1.00 30.14 176 LYS A C 1
ATOM 1415 O O . LYS A 1 176 ? -37.660 -28.126 52.530 1.00 30.14 176 LYS A O 1
ATOM 1420 N N . LYS A 1 177 ? -37.750 -27.403 54.653 1.00 28.45 177 LYS A N 1
ATOM 1421 C CA . LYS A 1 177 ? -36.393 -27.846 55.038 1.00 28.45 177 LYS A CA 1
ATOM 1422 C C . LYS A 1 177 ? -36.439 -28.742 56.277 1.00 28.45 177 LYS A C 1
ATOM 1424 O O . LYS A 1 177 ? -37.031 -28.403 57.295 1.00 28.45 177 LYS A O 1
ATOM 1429 N N . LYS A 1 178 ? -35.829 -29.922 56.124 1.00 28.73 178 LYS A N 1
ATOM 1430 C CA . LYS A 1 178 ? -35.751 -31.030 57.084 1.00 28.73 178 LYS A CA 1
ATOM 1431 C C . LYS A 1 178 ? -34.966 -30.646 58.342 1.00 28.73 178 LYS A C 1
ATOM 1433 O O . LYS A 1 178 ? -33.908 -30.030 58.261 1.00 28.73 178 LYS A O 1
ATOM 1438 N N . SER A 1 179 ? -35.480 -31.099 59.480 1.00 26.44 179 SER A N 1
ATOM 1439 C CA . SER A 1 179 ? -34.877 -31.036 60.808 1.00 26.44 179 SER A CA 1
ATOM 1440 C C . SER A 1 179 ? -33.630 -31.917 60.935 1.00 26.44 179 SER A C 1
ATOM 1442 O O . SER A 1 179 ? -33.668 -33.092 60.568 1.00 26.44 179 SER A O 1
ATOM 1444 N N . THR A 1 180 ? -32.590 -31.414 61.596 1.00 25.23 180 THR A N 1
ATOM 1445 C CA . THR A 1 180 ? -31.612 -32.252 62.307 1.00 25.23 180 THR A CA 1
ATOM 1446 C C . THR A 1 180 ? -31.509 -31.756 63.739 1.00 25.23 180 THR A C 1
ATOM 1448 O O . THR A 1 180 ? -31.186 -30.592 63.978 1.00 25.23 180 THR A O 1
ATOM 1451 N N . GLY A 1 181 ? -31.839 -32.639 64.679 1.00 30.70 181 GLY A N 1
ATOM 1452 C CA . GLY A 1 181 ? -31.882 -32.351 66.104 1.00 30.70 181 GLY A CA 1
ATOM 1453 C C . GLY A 1 181 ? -30.508 -32.056 66.699 1.00 30.70 181 GLY A C 1
ATOM 1454 O O . GLY A 1 181 ? -29.526 -32.745 66.425 1.00 30.70 181 GLY A O 1
ATOM 1455 N N . LYS A 1 182 ? -30.469 -31.060 67.584 1.00 28.28 182 LYS A N 1
ATOM 1456 C CA . LYS A 1 182 ? -29.437 -30.905 68.609 1.00 28.28 182 LYS A CA 1
ATOM 1457 C C . LYS A 1 182 ? -30.126 -30.651 69.949 1.00 28.28 182 LYS A C 1
ATOM 1459 O O . LYS A 1 182 ? -30.928 -29.731 70.074 1.00 28.28 182 LYS A O 1
ATOM 1464 N N . LYS A 1 183 ? -29.826 -31.514 70.926 1.00 28.30 183 LYS A N 1
ATOM 1465 C CA . LYS A 1 183 ? -30.170 -31.358 72.347 1.00 28.30 183 LYS A CA 1
ATOM 1466 C C . LYS A 1 183 ? -29.462 -30.113 72.892 1.00 28.30 183 LYS A C 1
ATOM 1468 O O . LYS A 1 183 ? -28.243 -30.021 72.764 1.00 28.30 183 LYS A O 1
ATOM 1473 N N . TRP A 1 184 ? -30.202 -29.206 73.525 1.00 24.61 184 TRP A N 1
ATOM 1474 C CA . TRP A 1 184 ? -29.645 -28.048 74.232 1.00 24.61 184 TRP A CA 1
ATOM 1475 C C . TRP A 1 184 ? -29.572 -28.312 75.745 1.00 24.61 184 TRP A C 1
ATOM 1477 O O . TRP A 1 184 ? -30.464 -28.929 76.323 1.00 24.61 184 TRP A O 1
ATOM 1487 N N . SER A 1 185 ? -28.468 -27.877 76.357 1.00 26.45 185 SER A N 1
ATOM 1488 C CA . SER A 1 185 ? -28.119 -28.002 77.780 1.00 26.45 185 SER A 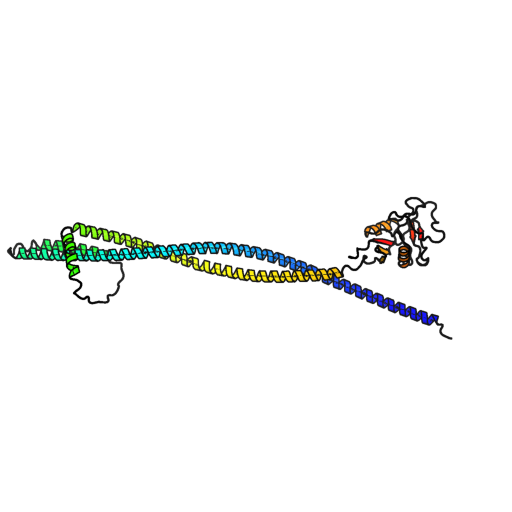CA 1
ATOM 1489 C C . SER A 1 185 ? -28.778 -26.896 78.621 1.00 26.45 185 SER A C 1
ATOM 1491 O O . SER A 1 185 ? -28.756 -25.729 78.239 1.00 26.45 185 SER A O 1
ATOM 1493 N N . TYR A 1 186 ? -29.339 -27.256 79.779 1.00 25.73 186 TYR A N 1
ATOM 1494 C CA . TYR A 1 186 ? -30.281 -26.448 80.571 1.00 25.73 186 TYR A CA 1
ATOM 1495 C C . TYR A 1 186 ? -29.681 -25.321 81.442 1.00 25.73 186 TYR A C 1
ATOM 1497 O O . TYR A 1 186 ? -30.440 -24.616 82.096 1.00 25.73 186 TYR A O 1
ATOM 1505 N N . ARG A 1 187 ? -28.359 -25.094 81.477 1.00 25.59 187 ARG A N 1
ATOM 1506 C CA . ARG A 1 187 ? -27.744 -24.162 82.461 1.00 25.59 187 ARG A CA 1
ATOM 1507 C C . ARG A 1 187 ? -27.455 -22.731 81.983 1.00 25.59 187 ARG A C 1
ATOM 1509 O O . ARG A 1 187 ? -27.052 -21.908 82.792 1.00 25.59 187 ARG A O 1
ATOM 1516 N N . ALA A 1 188 ? -27.684 -22.400 80.712 1.00 25.92 188 ALA A N 1
ATOM 1517 C CA . ALA A 1 188 ? -27.493 -21.033 80.197 1.00 25.92 188 ALA A CA 1
ATOM 1518 C C . ALA A 1 188 ? -28.770 -20.161 80.236 1.00 25.92 188 ALA A C 1
ATOM 1520 O O . ALA A 1 188 ? -28.703 -18.962 79.981 1.00 25.92 188 ALA A O 1
ATOM 1521 N N . ASN A 1 189 ? -29.928 -20.746 80.569 1.00 26.62 189 ASN A N 1
ATOM 1522 C CA . ASN A 1 189 ? -31.239 -20.099 80.428 1.00 26.62 189 ASN A CA 1
ATOM 1523 C C . ASN A 1 189 ? -31.711 -19.315 81.663 1.00 26.62 189 ASN A C 1
ATOM 1525 O O . ASN A 1 189 ? -32.707 -18.607 81.570 1.00 26.62 189 ASN A O 1
ATOM 1529 N N . GLU A 1 190 ? -31.018 -19.406 82.798 1.00 26.23 190 GLU A N 1
ATOM 1530 C CA . GLU A 1 190 ? -31.498 -18.831 84.065 1.00 26.23 190 GLU A CA 1
ATOM 1531 C C . GLU A 1 190 ? -31.321 -17.301 84.116 1.00 26.23 190 GLU A C 1
ATOM 1533 O O . GLU A 1 190 ? -32.259 -16.583 84.443 1.00 26.23 190 GLU A O 1
ATOM 1538 N N . LYS A 1 191 ? -30.187 -16.764 83.636 1.00 28.02 191 LYS A N 1
ATOM 1539 C CA . LYS A 1 191 ? -29.977 -15.302 83.517 1.00 28.02 191 LYS A CA 1
ATOM 1540 C C . LYS A 1 191 ? -30.762 -14.641 82.374 1.00 28.02 191 LYS A C 1
ATOM 1542 O O . LYS A 1 191 ? -30.944 -13.430 82.379 1.00 28.02 191 LYS A O 1
ATOM 1547 N N . ALA A 1 192 ? -31.243 -15.419 81.402 1.00 27.81 192 ALA A N 1
ATOM 1548 C CA . ALA A 1 192 ? -32.123 -14.935 80.333 1.00 27.81 192 ALA A CA 1
ATOM 1549 C C . ALA A 1 192 ? -33.612 -14.931 80.742 1.00 27.81 192 ALA A C 1
ATOM 1551 O O . ALA A 1 192 ? -34.446 -14.422 79.994 1.00 27.81 192 ALA A O 1
ATOM 1552 N N . PHE A 1 193 ? -33.946 -15.513 81.900 1.00 26.59 193 PHE A N 1
ATOM 1553 C CA . PHE A 1 193 ? -35.312 -15.641 82.405 1.00 26.59 193 PHE A CA 1
ATOM 1554 C C . PHE A 1 193 ? -35.782 -14.366 83.122 1.00 26.59 193 PHE A C 1
ATOM 1556 O O . PHE A 1 193 ? -36.901 -13.924 82.889 1.00 26.59 193 PHE A O 1
ATOM 1563 N N . GLU A 1 194 ? -34.912 -13.720 83.906 1.00 27.06 194 GLU A N 1
ATOM 1564 C CA . GLU A 1 194 ? -35.241 -12.469 84.611 1.00 27.06 194 GLU A CA 1
ATOM 1565 C C . GLU A 1 194 ? -35.389 -11.276 83.651 1.00 27.06 194 GLU A C 1
ATOM 1567 O O . GLU A 1 194 ? -36.346 -10.520 83.770 1.00 27.06 194 GLU A O 1
ATOM 1572 N N . VAL A 1 195 ? -34.541 -11.169 82.618 1.00 29.66 195 VAL A N 1
ATOM 1573 C CA . VAL A 1 195 ? -34.634 -10.098 81.597 1.00 29.66 195 VAL A CA 1
ATOM 1574 C C . VAL A 1 195 ? -35.924 -10.196 80.764 1.00 29.66 195 VAL A C 1
ATOM 1576 O O . VAL A 1 195 ? -36.461 -9.183 80.330 1.00 29.66 195 VAL A O 1
ATOM 1579 N N . LYS A 1 196 ? -36.460 -11.408 80.561 1.00 37.81 196 LYS A N 1
ATOM 1580 C CA . LYS A 1 196 ? -37.707 -11.628 79.805 1.00 37.81 196 LYS A CA 1
ATOM 1581 C C . LYS A 1 196 ? -38.975 -11.444 80.642 1.00 37.81 196 LYS A C 1
ATOM 1583 O O . LYS A 1 196 ? -40.048 -11.265 80.068 1.00 37.81 196 LYS A O 1
ATOM 1588 N N . GLN A 1 197 ? -38.883 -11.496 81.971 1.00 35.47 197 GLN A N 1
ATOM 1589 C CA . GLN A 1 197 ? -40.044 -11.379 82.858 1.00 35.47 197 GLN A CA 1
ATOM 1590 C C . GLN A 1 197 ? -40.617 -9.950 82.851 1.00 35.47 197 GLN A C 1
ATOM 1592 O O . GLN A 1 197 ? -41.836 -9.779 82.838 1.00 35.47 197 GLN A O 1
ATOM 1597 N N . ASP A 1 198 ? -39.760 -8.930 82.762 1.00 39.91 198 ASP A N 1
ATOM 1598 C CA . ASP A 1 198 ? -40.170 -7.521 82.671 1.00 39.91 198 ASP A CA 1
ATOM 1599 C C . ASP A 1 198 ? -40.891 -7.208 81.347 1.00 39.91 198 ASP A C 1
ATOM 1601 O O . ASP A 1 198 ? -41.909 -6.511 81.332 1.00 39.91 198 ASP A O 1
ATOM 1605 N N . GLU A 1 199 ? -40.421 -7.783 80.236 1.00 39.88 199 GLU A N 1
ATOM 1606 C CA . GLU A 1 199 ? -41.055 -7.647 78.917 1.00 39.88 199 GLU A CA 1
ATOM 1607 C C . GLU A 1 199 ? -42.430 -8.333 78.871 1.00 39.88 199 GLU A C 1
ATOM 1609 O O . GLU A 1 199 ? -43.381 -7.786 78.309 1.00 39.88 199 GLU A O 1
ATOM 1614 N N . VAL A 1 200 ? -42.566 -9.505 79.506 1.00 39.78 200 VAL A N 1
ATOM 1615 C CA . VAL A 1 200 ? -43.850 -10.214 79.653 1.00 39.78 200 VAL A CA 1
ATOM 1616 C C . VAL A 1 200 ? -44.818 -9.411 80.530 1.00 39.78 200 VAL A C 1
ATOM 1618 O O . VAL A 1 200 ? -45.962 -9.210 80.132 1.00 39.78 200 VAL A O 1
ATOM 1621 N N . THR A 1 201 ? -44.349 -8.852 81.648 1.00 44.09 201 THR A N 1
ATOM 1622 C CA . THR A 1 201 ? -45.161 -8.016 82.557 1.00 44.09 201 THR A CA 1
ATOM 1623 C C . THR A 1 201 ? -45.641 -6.720 81.880 1.00 44.09 201 THR A C 1
ATOM 1625 O O . THR A 1 201 ? -46.750 -6.233 82.123 1.00 44.09 201 THR A O 1
ATOM 1628 N N . TYR A 1 202 ? -44.826 -6.134 80.996 1.00 48.16 202 TYR A N 1
ATOM 1629 C CA . TYR A 1 202 ? -45.219 -4.986 80.172 1.00 48.16 202 TYR A CA 1
ATOM 1630 C C . TYR A 1 202 ? -46.284 -5.358 79.129 1.00 48.16 202 TYR A C 1
ATOM 1632 O O . TYR A 1 202 ? -47.253 -4.612 78.939 1.00 48.16 202 TYR A O 1
ATOM 1640 N N . ALA A 1 203 ? -46.115 -6.516 78.484 1.00 42.09 203 ALA A N 1
ATOM 1641 C CA . ALA A 1 203 ? -47.028 -7.051 77.481 1.00 42.09 203 ALA A CA 1
ATOM 1642 C C . ALA A 1 203 ? -48.402 -7.427 78.076 1.00 42.09 203 ALA A C 1
ATOM 1644 O O . ALA A 1 203 ? -49.425 -7.172 77.443 1.00 42.09 203 ALA A O 1
ATOM 1645 N N . GLU A 1 204 ? -48.438 -7.924 79.318 1.00 44.12 204 GLU A N 1
ATOM 1646 C CA . GLU A 1 204 ? -49.665 -8.184 80.094 1.00 44.12 204 GLU A CA 1
ATOM 1647 C C . GLU A 1 204 ? -50.502 -6.916 80.322 1.00 44.12 204 GLU A C 1
ATOM 1649 O O . GLU A 1 204 ? -51.730 -6.954 80.247 1.00 44.12 204 GLU A O 1
ATOM 1654 N N . LYS A 1 205 ? -49.853 -5.767 80.556 1.00 52.12 205 LYS A N 1
ATOM 1655 C CA . LYS A 1 205 ? -50.536 -4.483 80.795 1.00 52.12 205 LYS A CA 1
ATOM 1656 C C . LYS A 1 205 ? -51.022 -3.781 79.519 1.00 52.12 205 LYS A C 1
ATOM 1658 O O . LYS A 1 205 ? -51.828 -2.860 79.626 1.00 52.12 205 LYS A O 1
ATOM 1663 N N . HIS A 1 206 ? -50.529 -4.159 78.333 1.00 52.66 206 HIS A N 1
ATOM 1664 C CA . HIS A 1 206 ? -50.796 -3.443 77.071 1.00 52.66 206 HIS A CA 1
ATOM 1665 C C . HIS A 1 206 ? -50.998 -4.371 75.847 1.00 52.66 206 HIS A C 1
ATOM 1667 O O . HIS A 1 206 ? -50.297 -4.217 74.839 1.00 52.66 206 HIS A O 1
ATOM 1673 N N . PRO A 1 207 ? -51.969 -5.300 75.874 1.00 47.41 207 PRO A N 1
ATOM 1674 C CA . PRO A 1 207 ? -52.174 -6.295 74.813 1.00 47.41 207 PRO A CA 1
ATOM 1675 C C . PRO A 1 207 ? -52.465 -5.678 73.432 1.00 47.41 207 PRO A C 1
ATOM 1677 O O . PRO A 1 207 ? -51.959 -6.163 72.418 1.00 47.41 207 PRO A O 1
ATOM 1680 N N . ASP A 1 208 ? -53.190 -4.557 73.373 1.00 53.25 208 ASP A N 1
ATOM 1681 C CA . ASP A 1 208 ? -53.526 -3.873 72.114 1.00 53.25 208 ASP A CA 1
ATOM 1682 C C . ASP A 1 208 ? -52.284 -3.304 71.410 1.00 53.25 208 ASP A C 1
ATOM 1684 O O . ASP A 1 208 ? -52.186 -3.320 70.181 1.00 53.25 208 ASP A O 1
ATOM 1688 N N . LYS A 1 209 ? -51.294 -2.842 72.189 1.00 61.41 209 LYS A N 1
ATOM 1689 C CA . LYS A 1 209 ? -50.018 -2.337 71.659 1.00 61.41 209 LYS A CA 1
ATOM 1690 C C . LYS A 1 209 ? -49.174 -3.469 71.082 1.00 61.41 209 LYS A C 1
ATOM 1692 O O . LYS A 1 209 ? -48.572 -3.288 70.028 1.00 61.41 209 LYS A O 1
ATOM 1697 N N . VAL A 1 210 ? -49.164 -4.635 71.731 1.00 54.84 210 VAL A N 1
ATOM 1698 C CA . VAL A 1 210 ? -48.455 -5.834 71.251 1.00 54.84 210 VAL A CA 1
ATOM 1699 C C . VAL A 1 210 ? -49.080 -6.341 69.950 1.00 54.84 210 VAL A C 1
ATOM 1701 O O . VAL A 1 210 ? -48.362 -6.597 68.985 1.00 54.84 210 VAL A O 1
ATOM 1704 N N . ASN A 1 211 ? -50.412 -6.403 69.883 1.00 53.47 211 ASN A N 1
ATOM 1705 C CA . ASN A 1 211 ? -51.130 -6.845 68.688 1.00 53.47 211 ASN A CA 1
ATOM 1706 C C . ASN A 1 211 ? -50.979 -5.851 67.516 1.00 53.47 211 ASN A C 1
ATOM 1708 O O . ASN A 1 211 ? -50.759 -6.257 66.377 1.00 53.47 211 ASN A O 1
ATOM 1712 N N . SER A 1 212 ? -51.009 -4.541 67.794 1.00 58.03 212 SER A N 1
ATOM 1713 C CA . SER A 1 212 ? -50.715 -3.489 66.807 1.00 58.03 212 SER A CA 1
ATOM 1714 C C . SER A 1 212 ? -49.269 -3.558 66.294 1.00 58.03 212 SER A C 1
ATOM 1716 O O . SER A 1 212 ? -49.030 -3.473 65.089 1.00 58.03 212 SER A O 1
ATOM 1718 N N . SER A 1 213 ? -48.301 -3.805 67.185 1.00 59.44 213 SER A N 1
ATOM 1719 C CA . SER A 1 213 ? -46.892 -4.004 66.817 1.00 59.44 213 SER A CA 1
ATOM 1720 C C . SER A 1 213 ? -46.705 -5.235 65.918 1.00 59.44 213 SER A C 1
ATOM 1722 O O . SER A 1 213 ? -46.031 -5.166 64.891 1.00 59.44 213 SER A O 1
ATOM 1724 N N . TYR A 1 214 ? -47.387 -6.342 66.236 1.00 50.81 214 TYR A N 1
ATOM 1725 C CA . TYR A 1 214 ? -47.405 -7.552 65.412 1.00 50.81 214 TYR A CA 1
ATOM 1726 C C . TYR A 1 214 ? -47.994 -7.304 64.009 1.00 50.81 214 TYR A C 1
ATOM 1728 O O . TYR A 1 214 ? -47.385 -7.694 63.011 1.00 50.81 214 TYR A O 1
ATOM 1736 N N . LEU A 1 215 ? -49.123 -6.591 63.903 1.00 49.59 215 LEU A N 1
ATOM 1737 C CA . LEU A 1 215 ? -49.729 -6.225 62.613 1.00 49.59 215 LEU A CA 1
ATOM 1738 C C . LEU A 1 215 ? -48.834 -5.286 61.783 1.00 49.59 215 LEU A C 1
ATOM 1740 O O . LEU A 1 215 ? -48.668 -5.505 60.582 1.00 49.59 215 LEU A O 1
ATOM 1744 N N . ASN A 1 216 ? -48.198 -4.288 62.407 1.00 57.25 216 ASN A N 1
ATOM 1745 C CA . ASN A 1 216 ? -47.229 -3.415 61.732 1.00 57.25 216 ASN A CA 1
ATOM 1746 C C . ASN A 1 216 ? -46.021 -4.197 61.198 1.00 57.25 216 ASN A C 1
ATOM 1748 O O . ASN A 1 216 ? -45.533 -3.927 60.097 1.00 57.25 216 ASN A O 1
ATOM 1752 N N . MET A 1 217 ? -45.552 -5.195 61.943 1.00 56.72 217 MET A N 1
ATOM 1753 C CA . MET A 1 217 ? -44.448 -6.047 61.515 1.00 56.72 217 MET A CA 1
ATOM 1754 C C . MET A 1 217 ? -44.843 -6.976 60.359 1.00 56.72 217 MET A C 1
ATOM 1756 O O . MET A 1 217 ? -44.052 -7.156 59.435 1.00 56.72 217 MET A O 1
ATOM 1760 N N . LEU A 1 218 ? -46.072 -7.509 60.347 1.00 51.97 218 LEU A N 1
ATOM 1761 C CA . LEU A 1 218 ? -46.602 -8.268 59.205 1.00 51.97 218 LEU A CA 1
ATOM 1762 C C . LEU A 1 218 ? -46.665 -7.409 57.936 1.00 51.97 218 LEU A C 1
ATOM 1764 O O . LEU A 1 218 ? -46.205 -7.843 56.879 1.00 51.97 218 LEU A O 1
ATOM 1768 N N . MET A 1 219 ? -47.151 -6.169 58.050 1.00 56.47 219 MET A N 1
ATOM 1769 C CA . MET A 1 219 ? -47.168 -5.215 56.935 1.00 56.47 219 MET A CA 1
ATOM 1770 C C . MET A 1 219 ? -45.752 -4.879 56.451 1.00 56.47 219 MET A C 1
ATOM 1772 O O . MET A 1 219 ? -45.487 -4.887 55.249 1.00 56.47 219 MET A O 1
ATOM 1776 N N . THR A 1 220 ? -44.812 -4.653 57.372 1.00 56.91 220 THR A N 1
ATOM 1777 C CA . THR A 1 220 ? -43.403 -4.369 57.045 1.00 56.91 220 THR A CA 1
ATOM 1778 C C . THR A 1 220 ? -42.730 -5.558 56.352 1.00 56.91 220 THR A C 1
ATOM 1780 O O . THR A 1 220 ? -42.032 -5.383 55.353 1.00 56.91 220 THR A O 1
ATOM 1783 N N . SER A 1 221 ? -42.985 -6.778 56.830 1.00 57.41 221 SER A N 1
ATOM 1784 C CA . SER A 1 221 ? -42.496 -8.019 56.223 1.00 57.41 221 SER A CA 1
ATOM 1785 C C . SER A 1 221 ? -43.021 -8.201 54.795 1.00 57.41 221 SER A C 1
ATOM 1787 O O . SER A 1 221 ? -42.241 -8.480 53.883 1.00 57.41 221 SER A O 1
ATOM 1789 N N . ALA A 1 222 ? -44.316 -7.953 54.564 1.00 55.47 222 ALA A N 1
ATOM 1790 C CA . ALA A 1 222 ? -44.919 -8.027 53.234 1.00 55.47 222 ALA A CA 1
ATOM 1791 C C . ALA A 1 222 ? -44.306 -7.003 52.257 1.00 55.47 222 ALA A C 1
ATOM 1793 O O . ALA A 1 222 ? -43.983 -7.342 51.115 1.00 55.47 222 ALA A O 1
ATOM 1794 N N . VAL A 1 223 ? -44.077 -5.763 52.710 1.00 61.16 223 VAL A N 1
ATOM 1795 C CA . VAL A 1 223 ? -43.405 -4.718 51.914 1.00 61.16 223 VAL A CA 1
ATOM 1796 C C . VAL A 1 223 ? -41.973 -5.126 51.559 1.00 61.16 223 VAL A C 1
ATOM 1798 O O . VAL A 1 223 ? -41.565 -5.003 50.401 1.00 61.16 223 VAL A O 1
ATOM 1801 N N . LEU A 1 224 ? -41.211 -5.655 52.520 1.00 60.12 224 LEU A N 1
ATOM 1802 C CA . LEU A 1 224 ? -39.844 -6.123 52.282 1.00 60.12 224 LEU A CA 1
ATOM 1803 C C . LEU A 1 224 ? -39.799 -7.320 51.333 1.00 60.12 224 LEU A C 1
ATOM 1805 O O . LEU A 1 224 ? -38.927 -7.374 50.472 1.00 60.12 224 LEU A O 1
ATOM 1809 N N . GLN A 1 225 ? -40.747 -8.250 51.439 1.00 65.38 225 GLN A N 1
ATOM 1810 C CA . GLN A 1 225 ? -40.830 -9.413 50.559 1.00 65.38 225 GLN A CA 1
ATOM 1811 C C . GLN A 1 225 ? -41.115 -9.007 49.108 1.00 65.38 225 GLN A C 1
ATOM 1813 O O . GLN A 1 225 ? -40.439 -9.485 48.197 1.00 65.38 225 GLN A O 1
ATOM 1818 N N . ASN A 1 226 ? -42.024 -8.053 48.893 1.00 62.38 226 ASN A N 1
ATOM 1819 C CA . ASN A 1 226 ? -42.268 -7.474 47.571 1.00 62.38 226 ASN A CA 1
ATOM 1820 C C . ASN A 1 226 ? -41.028 -6.759 47.015 1.00 62.38 226 ASN A C 1
ATOM 1822 O O . ASN A 1 226 ? -40.695 -6.927 45.841 1.00 62.38 226 ASN A O 1
ATOM 1826 N N . ARG A 1 227 ? -40.306 -6.007 47.857 1.00 62.97 227 ARG A N 1
ATOM 1827 C CA . ARG A 1 227 ? -39.059 -5.334 47.460 1.00 62.97 227 ARG A CA 1
ATOM 1828 C C . ARG A 1 227 ? -37.966 -6.334 47.073 1.00 62.97 227 ARG A C 1
ATOM 1830 O O . ARG A 1 227 ? -37.334 -6.160 46.036 1.00 62.97 227 ARG A O 1
ATOM 1837 N N . ASN A 1 228 ? -37.801 -7.404 47.850 1.00 66.94 228 ASN A N 1
ATOM 1838 C CA . ASN A 1 228 ? -36.826 -8.462 47.581 1.00 66.94 228 ASN A CA 1
ATOM 1839 C C . ASN A 1 228 ? -37.136 -9.198 46.265 1.00 66.94 228 ASN A C 1
ATOM 1841 O O . ASN A 1 228 ? -36.236 -9.437 45.464 1.00 66.94 228 ASN A O 1
ATOM 1845 N N . ASN A 1 229 ? -38.415 -9.498 46.007 1.00 65.81 229 ASN A N 1
ATOM 1846 C CA . ASN A 1 229 ? -38.865 -10.095 44.745 1.00 65.81 229 ASN A CA 1
ATOM 1847 C C . ASN A 1 229 ? -38.603 -9.168 43.543 1.00 65.81 229 ASN A C 1
ATOM 1849 O O . ASN A 1 229 ? -38.213 -9.636 42.472 1.00 65.81 229 ASN A O 1
ATOM 1853 N N . GLY A 1 230 ? -38.787 -7.854 43.719 1.00 67.56 230 GLY A N 1
ATOM 1854 C CA . GLY A 1 230 ? -38.450 -6.847 42.711 1.00 67.56 230 GLY A CA 1
ATOM 1855 C C . GLY A 1 230 ? -36.954 -6.806 42.382 1.00 67.56 230 GLY A C 1
ATOM 1856 O O . GLY A 1 230 ? -36.592 -6.778 41.205 1.00 67.56 230 GLY A O 1
ATOM 1857 N N . GLU A 1 231 ? -36.084 -6.861 43.396 1.00 71.06 231 GLU A N 1
ATOM 1858 C CA . GLU A 1 231 ? -34.628 -6.892 43.192 1.00 71.06 231 GLU A CA 1
ATOM 1859 C C . GLU A 1 231 ? -34.146 -8.189 42.525 1.00 71.06 231 GLU A C 1
ATOM 1861 O O . GLU A 1 231 ? -33.316 -8.121 41.620 1.00 71.06 231 GLU A O 1
ATOM 1866 N N . LEU A 1 232 ? -34.706 -9.349 42.893 1.00 71.00 232 LEU A N 1
ATOM 1867 C CA . LEU A 1 232 ? -34.464 -10.640 42.224 1.00 71.00 232 LEU A CA 1
ATOM 1868 C C . LEU A 1 232 ? -34.781 -10.570 40.725 1.00 71.00 232 LEU A C 1
ATOM 1870 O O . LEU A 1 232 ? -33.946 -10.917 39.891 1.00 71.00 232 LEU A O 1
ATOM 1874 N N . LYS A 1 233 ? -35.954 -10.031 40.374 1.00 74.00 233 LYS A N 1
ATOM 1875 C CA . LYS A 1 233 ? -36.357 -9.845 38.974 1.00 74.00 233 LYS A CA 1
ATOM 1876 C C . LYS A 1 233 ? -35.415 -8.891 38.226 1.00 74.00 233 LYS A C 1
ATOM 1878 O O . LYS A 1 233 ? -35.083 -9.136 37.067 1.00 74.00 233 LYS A O 1
ATOM 1883 N N . GLY A 1 234 ? -34.962 -7.823 38.888 1.00 69.81 234 GLY A N 1
ATOM 1884 C CA . GLY A 1 234 ? -33.964 -6.895 38.347 1.00 69.81 234 GLY A CA 1
ATOM 1885 C C . GLY A 1 234 ? -32.603 -7.555 38.094 1.00 69.81 234 GLY A C 1
ATOM 1886 O O . GLY A 1 234 ? -32.004 -7.339 37.039 1.00 69.81 234 GLY A O 1
ATOM 1887 N N . GLN A 1 235 ? -32.136 -8.403 39.017 1.00 74.19 235 GLN A N 1
ATOM 1888 C CA . GLN A 1 235 ? -30.903 -9.179 38.853 1.00 74.19 235 GLN A CA 1
ATOM 1889 C C . GLN A 1 235 ? -30.992 -10.156 37.678 1.00 74.19 235 GLN A C 1
ATOM 1891 O O . GLN A 1 235 ? -30.076 -10.187 36.855 1.00 74.19 235 GLN A O 1
ATOM 1896 N N . ASP A 1 236 ? -32.089 -10.907 37.556 1.00 77.25 236 ASP A N 1
ATOM 1897 C CA . ASP A 1 236 ? -32.286 -11.856 36.454 1.00 77.25 236 ASP A CA 1
ATOM 1898 C C . ASP A 1 236 ? -32.263 -11.150 35.092 1.00 77.25 236 ASP A C 1
ATOM 1900 O O . ASP A 1 236 ? -31.612 -11.610 34.149 1.00 77.25 236 ASP A O 1
ATOM 1904 N N . GLN A 1 237 ? -32.905 -9.982 34.996 1.00 78.19 237 GLN A N 1
ATOM 1905 C CA . GLN A 1 237 ? -32.944 -9.204 33.762 1.00 78.19 237 GLN A CA 1
ATOM 1906 C C . GLN A 1 237 ? -31.571 -8.626 33.386 1.00 78.19 237 GLN A C 1
ATOM 1908 O O . GLN A 1 237 ? -31.171 -8.700 32.222 1.00 78.19 237 GLN A O 1
ATOM 1913 N N . LEU A 1 238 ? -30.802 -8.122 34.357 1.00 75.38 238 LEU A N 1
ATOM 1914 C CA . LEU A 1 238 ? -29.417 -7.694 34.127 1.00 75.38 238 LEU A CA 1
ATOM 1915 C C . LEU A 1 238 ? -28.512 -8.860 33.721 1.00 75.38 238 LEU A C 1
ATOM 1917 O O . LEU A 1 238 ? -27.653 -8.694 32.854 1.00 75.38 238 LEU A O 1
ATOM 1921 N N . ARG A 1 239 ? -28.721 -10.047 34.298 1.00 78.06 239 ARG A N 1
ATOM 1922 C CA . ARG A 1 239 ? -27.953 -11.253 33.974 1.00 78.06 239 ARG A CA 1
ATOM 1923 C C . ARG A 1 239 ? -28.209 -11.722 32.543 1.00 78.06 239 ARG A C 1
ATOM 1925 O O . ARG A 1 239 ? -27.251 -12.039 31.843 1.00 78.06 239 ARG A O 1
ATOM 1932 N N . MET A 1 240 ? -29.466 -11.694 32.096 1.00 81.19 240 MET A N 1
ATOM 1933 C CA . MET A 1 240 ? -29.829 -11.967 30.699 1.00 81.19 240 MET A CA 1
ATOM 1934 C C . MET A 1 240 ? -29.245 -10.926 29.736 1.00 81.19 240 MET A C 1
ATOM 1936 O O . MET A 1 240 ? -28.694 -11.281 28.695 1.00 81.19 240 MET A O 1
ATOM 1940 N N . ASN A 1 241 ? -29.310 -9.637 30.083 1.00 74.19 241 ASN A N 1
ATOM 1941 C CA . ASN A 1 241 ? -28.715 -8.580 29.261 1.00 74.19 241 ASN A CA 1
ATOM 1942 C C . ASN A 1 241 ? -27.195 -8.762 29.126 1.00 74.19 241 ASN A C 1
ATOM 1944 O O . ASN A 1 241 ? -26.653 -8.650 28.028 1.00 74.19 241 ASN A O 1
ATOM 1948 N N . TYR A 1 242 ? -26.514 -9.107 30.222 1.00 71.44 242 TYR A N 1
ATOM 1949 C CA . TYR A 1 242 ? -25.085 -9.414 30.222 1.00 71.44 242 TYR A CA 1
ATOM 1950 C C . TYR A 1 242 ? -24.751 -10.640 29.353 1.00 71.44 242 TYR A C 1
ATOM 1952 O O . TYR A 1 242 ? -23.835 -10.581 28.529 1.00 71.44 242 TYR A O 1
ATOM 1960 N N . SER A 1 243 ? -25.510 -11.738 29.470 1.00 77.75 243 SER A N 1
ATOM 1961 C CA . SER A 1 243 ? -25.282 -12.929 28.638 1.00 77.75 243 SER A CA 1
ATOM 1962 C C . SER A 1 243 ? -25.491 -12.645 27.150 1.00 77.75 243 SER A C 1
ATOM 1964 O O . SER A 1 243 ? -24.693 -13.088 26.326 1.00 77.75 243 SER A O 1
ATOM 1966 N N . ASN A 1 244 ? -26.498 -11.836 26.803 1.00 77.88 244 ASN A N 1
ATOM 1967 C CA . ASN A 1 244 ? -26.778 -11.449 25.416 1.00 77.88 244 ASN A CA 1
ATOM 1968 C C . ASN A 1 244 ? -25.655 -10.604 24.791 1.00 77.88 244 ASN A C 1
ATOM 1970 O O . ASN A 1 244 ? -25.472 -10.636 23.577 1.00 77.88 244 ASN A O 1
ATOM 1974 N N . LEU A 1 245 ? -24.883 -9.876 25.604 1.00 74.75 245 LEU A N 1
ATOM 1975 C CA . LEU A 1 245 ? -23.745 -9.063 25.158 1.00 74.75 245 LEU A CA 1
ATOM 1976 C C . LEU A 1 245 ? -22.436 -9.854 25.021 1.00 74.75 245 LEU A C 1
ATOM 1978 O O . LEU A 1 245 ? -21.496 -9.367 24.393 1.00 74.75 245 LEU A O 1
ATOM 1982 N N . THR A 1 246 ? -22.363 -11.071 25.568 1.00 76.44 246 THR A N 1
ATOM 1983 C CA . THR A 1 246 ? -21.122 -11.863 25.578 1.00 76.44 246 THR A CA 1
ATOM 1984 C C . THR A 1 246 ? -20.771 -12.369 24.175 1.00 76.44 246 THR A C 1
ATOM 1986 O O . THR A 1 246 ? -19.664 -12.139 23.699 1.00 76.44 246 THR A O 1
ATOM 1989 N N . ALA A 1 247 ? -21.734 -12.953 23.452 1.00 80.62 247 ALA A N 1
ATOM 1990 C CA . ALA A 1 247 ? -21.489 -13.473 22.104 1.00 80.62 247 ALA A CA 1
ATOM 1991 C C . ALA A 1 247 ? -21.116 -12.385 21.066 1.00 80.62 247 ALA A C 1
ATOM 1993 O O . ALA A 1 247 ? -20.149 -12.586 20.328 1.00 80.62 247 ALA A O 1
ATOM 1994 N N . PRO A 1 248 ? -21.794 -11.215 21.002 1.00 75.19 248 PRO A N 1
ATOM 1995 C CA . PRO A 1 248 ? -21.363 -10.108 20.145 1.00 75.19 248 PRO A CA 1
ATOM 1996 C C . PRO A 1 248 ? -19.952 -9.608 20.463 1.00 75.19 248 PRO A C 1
ATOM 1998 O O . PRO A 1 248 ? -19.198 -9.299 19.544 1.00 75.19 248 PRO A O 1
ATOM 2001 N N . LYS A 1 249 ? -19.578 -9.555 21.748 1.00 75.88 249 LYS A N 1
ATOM 2002 C CA . LYS A 1 249 ? -18.234 -9.157 22.180 1.00 75.88 249 LYS A CA 1
ATOM 2003 C C . LYS A 1 249 ? -17.173 -10.151 21.706 1.00 75.88 249 LYS A C 1
ATOM 2005 O O . LYS A 1 249 ? -16.173 -9.725 21.135 1.00 75.88 249 LYS A O 1
ATOM 2010 N N . ASP A 1 250 ? -17.390 -11.447 21.909 1.00 83.12 250 ASP A N 1
ATOM 2011 C CA . ASP A 1 250 ? -16.433 -12.482 21.503 1.00 83.12 250 ASP A CA 1
ATOM 2012 C C . ASP A 1 250 ? -16.238 -12.488 19.981 1.00 83.12 250 ASP A C 1
ATOM 2014 O O . ASP A 1 250 ? -15.107 -12.554 19.494 1.00 83.12 250 ASP A O 1
ATOM 2018 N N . LYS A 1 251 ? -17.333 -12.310 19.228 1.00 85.94 251 LYS A N 1
ATOM 2019 C CA . LYS A 1 251 ? -17.290 -12.154 17.771 1.00 85.94 251 LYS A CA 1
ATOM 2020 C C . LYS A 1 251 ? -16.491 -10.919 17.348 1.00 85.94 251 LYS A C 1
ATOM 2022 O O . LYS A 1 251 ? -15.628 -11.018 16.483 1.00 85.94 251 LYS A O 1
ATOM 2027 N N . LEU A 1 252 ? -16.720 -9.772 17.987 1.00 79.56 252 LEU A N 1
ATOM 2028 C CA . LEU A 1 252 ? -15.983 -8.541 17.692 1.00 79.56 252 LEU A CA 1
ATOM 2029 C C . LEU A 1 252 ? -14.474 -8.706 17.954 1.00 79.56 252 LEU A C 1
ATOM 2031 O O . LEU A 1 252 ? -13.647 -8.237 17.176 1.00 79.56 252 LEU A O 1
ATOM 2035 N N . GLN A 1 253 ? -14.105 -9.416 19.023 1.00 81.19 253 GLN A N 1
ATOM 2036 C CA . GLN A 1 253 ? -12.708 -9.732 19.340 1.00 81.19 253 GLN A CA 1
ATOM 2037 C C . GLN A 1 253 ? -12.066 -10.690 18.327 1.00 81.19 253 GLN A C 1
ATOM 2039 O O . GLN A 1 253 ? -10.860 -10.624 18.077 1.00 81.19 253 GLN A O 1
ATOM 2044 N N . GLU A 1 254 ? -12.839 -11.610 17.759 1.00 89.75 254 GLU A N 1
ATOM 2045 C CA . GLU A 1 254 ? -12.395 -12.458 16.655 1.00 89.75 254 GLU A CA 1
ATOM 2046 C C . GLU A 1 254 ? -12.191 -11.649 15.368 1.00 89.75 254 GLU A C 1
ATOM 2048 O O . GLU A 1 254 ? -11.126 -11.747 14.755 1.00 89.75 254 GLU A O 1
ATOM 2053 N N . ASP A 1 255 ? -13.143 -10.784 15.012 1.00 85.81 255 ASP A N 1
ATOM 2054 C CA . ASP A 1 255 ? -13.054 -9.910 13.838 1.00 85.81 255 ASP A CA 1
ATOM 2055 C C . ASP A 1 255 ? -11.826 -8.988 13.917 1.00 85.81 255 ASP A C 1
ATOM 2057 O O . ASP A 1 255 ? -11.068 -8.879 12.949 1.00 85.81 255 ASP A O 1
ATOM 2061 N N . ILE A 1 256 ? -11.554 -8.400 15.089 1.00 82.50 256 ILE A N 1
ATOM 2062 C CA . ILE A 1 256 ? -10.345 -7.595 15.329 1.00 82.50 256 ILE A CA 1
ATOM 2063 C C . ILE A 1 256 ? -9.075 -8.429 15.096 1.00 82.50 256 ILE A C 1
ATOM 2065 O O . ILE A 1 256 ? -8.192 -7.990 14.359 1.00 82.50 256 ILE A O 1
ATOM 2069 N N . ARG A 1 257 ? -8.984 -9.648 15.651 1.00 88.38 257 ARG A N 1
ATOM 2070 C CA . ARG A 1 257 ? -7.819 -10.537 15.450 1.00 88.38 257 ARG A CA 1
ATOM 2071 C C . ARG A 1 257 ? -7.618 -10.910 13.980 1.00 88.38 257 ARG A C 1
ATOM 2073 O O . ARG A 1 257 ? -6.488 -10.885 13.488 1.00 88.38 257 ARG A O 1
ATOM 2080 N N . ASN A 1 258 ? -8.700 -11.224 13.270 1.00 88.50 258 ASN A N 1
ATOM 2081 C CA . ASN A 1 258 ? -8.662 -11.554 11.847 1.00 88.50 258 ASN A CA 1
ATOM 2082 C C . ASN A 1 258 ? -8.165 -10.370 11.002 1.00 88.50 258 ASN A C 1
ATOM 2084 O O . ASN A 1 258 ? -7.328 -10.558 10.112 1.00 88.50 258 ASN A O 1
ATOM 2088 N N . LEU A 1 259 ? -8.624 -9.152 11.310 1.00 85.25 259 LEU A N 1
ATOM 2089 C CA . LEU A 1 259 ? -8.175 -7.920 10.656 1.00 85.25 259 LEU A CA 1
ATOM 2090 C C . LEU A 1 259 ? -6.704 -7.611 10.950 1.00 85.25 259 LEU A C 1
ATOM 2092 O O . LEU A 1 259 ? -5.977 -7.241 10.029 1.00 85.25 259 LEU A O 1
ATOM 2096 N N . THR A 1 260 ? -6.233 -7.821 12.184 1.00 84.88 260 THR A N 1
ATOM 2097 C CA . THR A 1 260 ? -4.806 -7.693 12.523 1.00 84.88 260 THR A CA 1
ATOM 2098 C C . THR A 1 260 ? -3.954 -8.625 11.661 1.00 84.88 260 THR A C 1
ATOM 2100 O O . THR A 1 260 ? -3.011 -8.171 11.013 1.00 84.88 260 THR A O 1
ATOM 2103 N N . GLY A 1 261 ? -4.335 -9.902 11.551 1.00 87.19 261 GLY A N 1
ATOM 2104 C CA . GLY A 1 261 ? -3.625 -10.857 10.695 1.00 87.19 261 GLY A CA 1
ATOM 2105 C C . GLY A 1 261 ? -3.698 -10.508 9.201 1.00 87.19 261 GLY A C 1
ATOM 2106 O O . GLY A 1 261 ? -2.739 -10.722 8.458 1.00 87.19 261 GLY A O 1
ATOM 2107 N N . ALA A 1 262 ? -4.816 -9.945 8.729 1.00 87.06 262 ALA A N 1
ATOM 2108 C CA . ALA A 1 262 ? -4.924 -9.432 7.363 1.00 87.06 262 ALA A CA 1
ATOM 2109 C C . ALA A 1 262 ? -3.980 -8.243 7.120 1.00 87.06 262 ALA A C 1
ATOM 2111 O O . ALA A 1 262 ? -3.324 -8.196 6.080 1.00 87.06 262 ALA A O 1
ATOM 2112 N N . ASN A 1 263 ? -3.853 -7.336 8.090 1.00 82.31 263 ASN A N 1
ATOM 2113 C CA . ASN A 1 263 ? -2.967 -6.179 8.008 1.00 82.31 263 ASN A CA 1
ATOM 2114 C C . ASN A 1 263 ? -1.486 -6.588 7.938 1.00 82.31 263 ASN A C 1
ATOM 2116 O O . ASN A 1 263 ? -0.729 -6.060 7.127 1.00 82.31 263 ASN A O 1
ATOM 2120 N N . GLU A 1 264 ? -1.072 -7.576 8.733 1.00 88.25 264 GLU A N 1
ATOM 2121 C CA . GLU A 1 264 ? 0.292 -8.120 8.690 1.00 88.25 264 GLU A CA 1
ATOM 2122 C C . GLU A 1 264 ? 0.631 -8.746 7.330 1.00 88.25 264 GLU A C 1
ATOM 2124 O O . GLU A 1 264 ? 1.722 -8.524 6.792 1.00 88.25 264 GLU A O 1
ATOM 2129 N N . ARG A 1 265 ? -0.318 -9.487 6.737 1.00 89.56 265 ARG A N 1
ATOM 2130 C CA . ARG A 1 265 ? -0.181 -10.030 5.375 1.00 89.56 265 ARG A CA 1
ATOM 2131 C C . ARG A 1 265 ? -0.049 -8.912 4.342 1.00 89.56 265 ARG A C 1
ATOM 2133 O O . ARG A 1 265 ? 0.879 -8.943 3.539 1.00 89.56 265 ARG A O 1
ATOM 2140 N N . LEU A 1 266 ? -0.900 -7.890 4.420 1.00 87.75 266 LEU A N 1
ATOM 2141 C CA . LEU A 1 266 ? -0.867 -6.760 3.492 1.00 87.75 266 LEU A CA 1
ATOM 2142 C C . LEU A 1 266 ? 0.450 -5.970 3.589 1.00 87.75 266 LEU A C 1
ATOM 2144 O O . LEU A 1 266 ? 1.022 -5.577 2.574 1.00 87.75 266 LEU A O 1
ATOM 2148 N N . LEU A 1 267 ? 0.975 -5.779 4.805 1.00 86.94 267 LEU A N 1
ATOM 2149 C CA . LEU A 1 267 ? 2.280 -5.152 5.042 1.00 86.94 267 LEU A CA 1
ATOM 2150 C C . LEU A 1 267 ? 3.421 -5.950 4.409 1.00 86.94 267 LEU A C 1
ATOM 2152 O O . LEU A 1 267 ? 4.353 -5.366 3.848 1.00 86.94 267 LEU A O 1
ATOM 2156 N N . LYS A 1 268 ? 3.358 -7.282 4.483 1.00 91.31 268 LYS A N 1
ATOM 2157 C CA . LYS A 1 268 ? 4.329 -8.159 3.824 1.00 91.31 268 LYS A CA 1
ATOM 2158 C C . LYS A 1 268 ? 4.263 -8.007 2.304 1.00 91.31 268 LYS A C 1
ATOM 2160 O O . LYS A 1 268 ? 5.305 -7.828 1.674 1.00 91.31 268 LYS A O 1
ATOM 2165 N N . ASP A 1 269 ? 3.063 -8.008 1.733 1.00 88.06 269 ASP A N 1
ATOM 2166 C CA . ASP A 1 269 ? 2.865 -7.838 0.292 1.00 88.06 269 ASP A CA 1
ATOM 2167 C C . ASP A 1 269 ? 3.349 -6.464 -0.185 1.00 88.06 269 ASP A C 1
ATOM 2169 O O . ASP A 1 269 ? 4.047 -6.372 -1.195 1.00 88.06 269 ASP A O 1
ATOM 2173 N N . PHE A 1 270 ? 3.093 -5.403 0.587 1.00 84.50 270 PHE A N 1
ATOM 2174 C CA . PHE A 1 270 ? 3.588 -4.059 0.287 1.00 84.50 270 PHE A CA 1
ATOM 2175 C C . PHE A 1 270 ? 5.122 -3.995 0.265 1.00 84.50 270 PHE A C 1
ATOM 2177 O O . PHE A 1 270 ? 5.707 -3.402 -0.646 1.00 84.50 270 PHE A O 1
ATOM 2184 N N . ARG A 1 271 ? 5.795 -4.625 1.239 1.00 88.44 271 ARG A N 1
ATOM 2185 C CA . ARG A 1 271 ? 7.267 -4.694 1.280 1.00 88.44 271 ARG A CA 1
ATOM 2186 C C . ARG A 1 271 ? 7.830 -5.450 0.079 1.00 88.44 271 ARG A C 1
ATOM 2188 O O . ARG A 1 271 ? 8.759 -4.958 -0.556 1.00 88.44 271 ARG A O 1
ATOM 2195 N N . ASN A 1 272 ? 7.245 -6.598 -0.266 1.00 89.69 272 ASN A N 1
ATOM 2196 C CA . ASN A 1 272 ? 7.650 -7.383 -1.435 1.00 89.69 272 ASN A CA 1
ATOM 2197 C C . ASN A 1 272 ? 7.488 -6.584 -2.734 1.00 89.69 272 ASN A C 1
ATOM 2199 O O . ASN A 1 272 ? 8.380 -6.581 -3.581 1.00 89.69 272 ASN A O 1
ATOM 2203 N N . LEU A 1 273 ? 6.369 -5.869 -2.873 1.00 86.25 273 LEU A N 1
ATOM 2204 C CA . LEU A 1 273 ? 6.088 -5.036 -4.038 1.00 86.25 273 LEU A CA 1
ATOM 2205 C C . LEU A 1 273 ? 7.060 -3.855 -4.149 1.00 86.25 273 LEU A C 1
ATOM 2207 O O . LEU A 1 273 ? 7.500 -3.520 -5.246 1.00 86.25 273 LEU A O 1
ATOM 2211 N N . THR A 1 274 ? 7.418 -3.249 -3.017 1.00 85.88 274 THR A N 1
ATOM 2212 C CA . THR A 1 274 ? 8.410 -2.166 -2.958 1.00 85.88 274 THR A CA 1
ATOM 2213 C C . THR A 1 274 ? 9.789 -2.671 -3.382 1.00 85.88 274 THR A C 1
ATOM 2215 O O . THR A 1 274 ? 10.406 -2.083 -4.261 1.00 85.88 274 THR A O 1
ATOM 2218 N N . ALA A 1 275 ? 10.223 -3.826 -2.873 1.00 88.88 275 ALA A N 1
ATOM 2219 C CA . ALA A 1 275 ? 11.485 -4.435 -3.293 1.00 88.88 275 ALA A CA 1
ATOM 2220 C C . ALA A 1 275 ? 11.502 -4.785 -4.795 1.00 88.88 275 ALA A C 1
ATOM 2222 O O . ALA A 1 275 ? 12.506 -4.575 -5.478 1.00 88.88 275 ALA A O 1
ATOM 2223 N N . ALA A 1 276 ? 10.385 -5.289 -5.333 1.00 87.06 276 ALA A N 1
ATOM 2224 C CA . ALA A 1 276 ? 10.242 -5.544 -6.766 1.00 87.06 276 ALA A CA 1
ATOM 2225 C C . ALA A 1 276 ? 10.308 -4.248 -7.591 1.00 87.06 276 ALA A C 1
ATOM 2227 O O . ALA A 1 276 ? 10.915 -4.233 -8.662 1.00 87.06 276 ALA A O 1
ATOM 2228 N N . HIS A 1 277 ? 9.718 -3.162 -7.086 1.00 84.44 277 HIS A N 1
ATOM 2229 C CA . HIS A 1 277 ? 9.766 -1.847 -7.718 1.00 84.44 277 HIS A CA 1
ATOM 2230 C C . HIS A 1 277 ? 11.193 -1.312 -7.796 1.00 84.44 277 HIS A C 1
ATOM 2232 O O . HIS A 1 277 ? 11.636 -0.932 -8.878 1.00 84.44 277 HIS A O 1
ATOM 2238 N N . ASP A 1 278 ? 11.917 -1.338 -6.678 1.00 85.31 278 ASP A N 1
ATOM 2239 C CA . ASP A 1 278 ? 13.290 -0.838 -6.598 1.00 85.31 278 ASP A CA 1
ATOM 2240 C C . ASP A 1 278 ? 14.212 -1.630 -7.532 1.00 85.31 278 ASP A C 1
ATOM 2242 O O . ASP A 1 278 ? 15.020 -1.052 -8.262 1.00 85.31 278 ASP A O 1
ATOM 2246 N N . LYS A 1 279 ? 14.027 -2.956 -7.594 1.00 88.50 279 LYS A N 1
ATOM 2247 C CA . LYS A 1 279 ? 14.750 -3.816 -8.535 1.00 88.50 279 LYS A CA 1
ATOM 2248 C C . LYS A 1 279 ? 14.465 -3.436 -9.989 1.00 88.50 279 LYS A C 1
ATOM 2250 O O . LYS A 1 279 ? 15.399 -3.214 -10.753 1.00 88.50 279 LYS A O 1
ATOM 2255 N N . LEU A 1 280 ? 13.191 -3.304 -10.363 1.00 84.12 280 LEU A N 1
ATOM 2256 C CA . LEU A 1 280 ? 12.802 -2.912 -11.722 1.00 84.12 280 LEU A CA 1
ATOM 2257 C C . LEU A 1 280 ? 13.301 -1.509 -12.086 1.00 84.12 280 LEU A C 1
ATOM 2259 O O . LEU A 1 280 ? 13.633 -1.258 -13.241 1.00 84.12 280 LEU A O 1
ATOM 2263 N N . GLN A 1 281 ? 13.383 -0.597 -11.117 1.00 81.75 281 GLN A N 1
ATOM 2264 C CA . GLN A 1 281 ? 13.928 0.740 -11.327 1.00 81.75 281 GLN A CA 1
ATOM 2265 C C . GLN A 1 281 ? 15.430 0.697 -11.634 1.00 81.75 281 GLN A C 1
ATOM 2267 O O . GLN A 1 281 ? 15.896 1.429 -12.510 1.00 81.75 281 GLN A O 1
ATOM 2272 N N . VAL A 1 282 ? 16.182 -0.168 -10.950 1.00 84.38 282 VAL A N 1
ATOM 2273 C CA . VAL A 1 282 ? 17.602 -0.413 -11.242 1.00 84.38 282 VAL A CA 1
ATOM 2274 C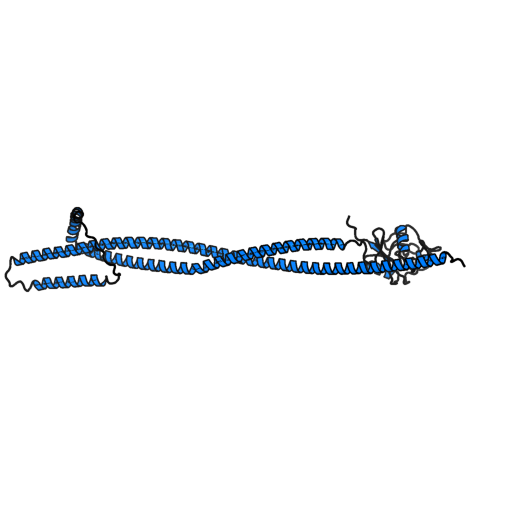 C . VAL A 1 282 ? 17.770 -1.066 -12.615 1.00 84.38 282 VAL A C 1
ATOM 2276 O O . VAL A 1 282 ? 18.557 -0.572 -13.421 1.00 84.38 282 VAL A O 1
ATOM 2279 N N . ASP A 1 283 ? 16.991 -2.106 -12.921 1.00 81.62 283 ASP A N 1
ATOM 2280 C CA . ASP A 1 283 ? 17.031 -2.791 -14.219 1.00 81.62 283 ASP A CA 1
ATOM 2281 C C . ASP A 1 283 ? 16.712 -1.822 -15.370 1.00 81.62 283 ASP A C 1
ATOM 2283 O O . ASP A 1 283 ? 17.410 -1.802 -16.384 1.00 81.62 283 ASP A O 1
ATOM 2287 N N . TYR A 1 284 ? 15.718 -0.945 -15.187 1.00 73.44 284 TYR A N 1
ATOM 2288 C CA . TYR A 1 284 ? 15.375 0.099 -16.152 1.00 73.44 284 TYR A CA 1
ATOM 2289 C C . TYR A 1 284 ? 16.507 1.110 -16.343 1.00 73.44 284 TYR A C 1
ATOM 2291 O O . TYR A 1 284 ? 16.830 1.441 -17.482 1.00 73.44 284 TYR A O 1
ATOM 2299 N N . ARG A 1 285 ? 17.137 1.583 -15.258 1.00 74.00 285 ARG A N 1
ATOM 2300 C CA . ARG A 1 285 ? 18.289 2.499 -15.339 1.00 74.00 285 ARG A CA 1
ATOM 2301 C C . ARG A 1 285 ? 19.443 1.866 -16.112 1.00 74.00 285 ARG A C 1
ATOM 2303 O O . ARG A 1 285 ? 19.958 2.489 -17.038 1.00 74.00 285 ARG A O 1
ATOM 2310 N N . ASN A 1 286 ? 19.776 0.616 -15.805 1.00 76.38 286 ASN A N 1
ATOM 2311 C CA . ASN A 1 286 ? 20.830 -0.126 -16.491 1.00 76.38 286 ASN A CA 1
ATOM 2312 C C . ASN A 1 286 ? 20.510 -0.325 -17.982 1.00 76.38 286 ASN A C 1
ATOM 2314 O O . ASN A 1 286 ? 21.369 -0.076 -18.822 1.00 76.38 286 ASN A O 1
ATOM 2318 N N . LEU A 1 287 ? 19.270 -0.686 -18.338 1.00 67.62 287 LEU A N 1
ATOM 2319 C CA . LEU A 1 287 ? 18.860 -0.791 -19.745 1.00 67.62 287 LEU A CA 1
ATOM 2320 C C . LEU A 1 287 ? 18.834 0.568 -20.463 1.00 67.62 287 LEU A C 1
ATOM 2322 O O . LEU A 1 287 ? 19.181 0.644 -21.641 1.00 67.62 287 LEU A O 1
ATOM 2326 N N . SER A 1 288 ? 18.424 1.643 -19.783 1.00 62.75 288 SER A N 1
ATOM 2327 C CA . SER A 1 288 ? 18.413 2.992 -20.364 1.00 62.75 288 SER A CA 1
ATOM 2328 C C . SER A 1 288 ? 19.822 3.514 -20.640 1.00 62.75 288 SER A C 1
ATOM 2330 O O . SER A 1 288 ? 20.045 4.097 -21.698 1.00 62.75 288 SER A O 1
ATOM 2332 N N . ALA A 1 289 ? 20.789 3.199 -19.772 1.00 59.56 289 ALA A N 1
ATOM 2333 C CA . ALA A 1 289 ? 22.197 3.528 -19.978 1.00 59.56 289 ALA A CA 1
ATOM 2334 C C . ALA A 1 289 ? 22.785 2.831 -21.222 1.00 59.56 289 ALA A C 1
ATOM 2336 O O . ALA A 1 289 ? 23.660 3.376 -21.885 1.00 59.56 289 ALA A O 1
ATOM 2337 N N . VAL A 1 290 ? 22.258 1.660 -21.601 1.00 57.72 290 VAL A N 1
ATOM 2338 C CA . VAL A 1 290 ? 22.656 0.936 -22.824 1.00 57.72 290 VAL A CA 1
ATOM 2339 C C . VAL A 1 290 ? 22.045 1.553 -24.099 1.00 57.72 290 VAL A C 1
ATOM 2341 O O . VAL A 1 290 ? 22.540 1.311 -25.200 1.00 57.72 290 VAL A O 1
ATOM 2344 N N . LYS A 1 291 ? 20.991 2.378 -23.991 1.00 50.56 291 LYS A N 1
ATOM 2345 C CA . LYS A 1 291 ? 20.293 2.984 -25.142 1.00 50.56 291 LYS A CA 1
ATOM 2346 C C . LYS A 1 291 ? 20.913 4.309 -25.618 1.00 50.56 291 LYS A C 1
ATOM 2348 O O . LYS A 1 291 ? 20.695 4.682 -26.770 1.00 50.56 291 LYS A O 1
ATOM 2353 N N . GLU A 1 292 ? 21.716 4.987 -24.797 1.00 51.34 292 GLU A N 1
ATOM 2354 C CA . GLU A 1 292 ? 22.330 6.288 -25.122 1.00 51.34 292 GLU A CA 1
ATOM 2355 C C . GLU A 1 292 ? 23.851 6.220 -25.311 1.00 51.34 292 GLU A C 1
ATOM 2357 O O . GLU A 1 292 ? 24.621 6.835 -24.587 1.00 51.34 292 GLU A O 1
ATOM 2362 N N . CYS A 1 293 ? 24.303 5.520 -26.350 1.00 55.12 293 CYS A N 1
ATOM 2363 C CA . CYS A 1 293 ? 25.656 5.703 -26.889 1.00 55.12 293 CYS A CA 1
ATOM 2364 C C . CYS A 1 293 ? 25.634 5.677 -28.424 1.00 55.12 293 CYS A C 1
ATOM 2366 O O . CYS A 1 293 ? 26.298 4.866 -29.068 1.00 55.12 293 CYS A O 1
ATOM 2368 N N . ARG A 1 294 ? 24.855 6.572 -29.046 1.00 61.84 294 ARG A N 1
ATOM 2369 C CA . ARG A 1 294 ? 25.118 6.988 -30.432 1.00 61.84 294 ARG A CA 1
ATOM 2370 C C . ARG A 1 294 ? 24.953 8.508 -30.544 1.00 61.84 294 ARG A C 1
ATOM 2372 O O 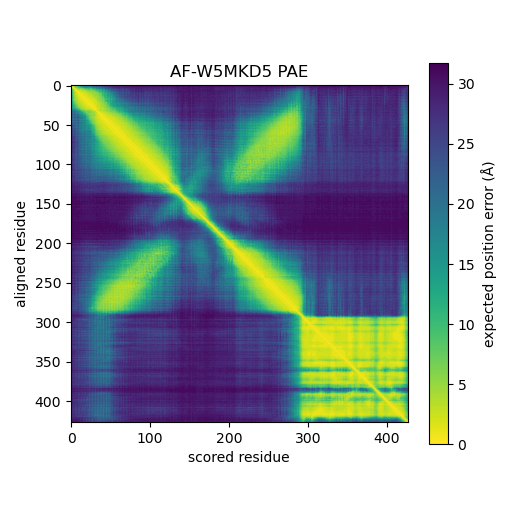. ARG A 1 294 ? 23.828 8.983 -30.437 1.00 61.84 294 ARG A O 1
ATOM 2379 N N . PRO A 1 295 ? 26.033 9.265 -30.805 1.00 77.94 295 PRO A N 1
ATOM 2380 C CA . PRO A 1 295 ? 25.983 10.732 -30.868 1.00 77.94 295 PRO A CA 1
ATOM 2381 C C . PRO A 1 295 ? 25.107 11.298 -31.998 1.00 77.94 295 PRO A C 1
ATOM 2383 O O . PRO A 1 295 ? 24.744 12.470 -31.958 1.00 77.94 295 PRO A O 1
ATOM 2386 N N . CYS A 1 296 ? 24.763 10.472 -32.996 1.00 84.56 296 CYS A N 1
ATOM 2387 C CA . CYS A 1 296 ? 23.965 10.851 -34.161 1.00 84.56 296 CYS A CA 1
ATOM 2388 C C . CYS A 1 296 ? 22.787 9.898 -34.414 1.00 84.56 296 CYS A C 1
ATOM 2390 O O . CYS A 1 296 ? 22.910 8.698 -34.138 1.00 84.56 296 CYS A O 1
ATOM 2392 N N . PRO A 1 297 ? 21.682 10.382 -35.020 1.00 84.94 297 PRO A N 1
ATOM 2393 C CA . PRO A 1 297 ? 20.578 9.528 -35.449 1.00 84.94 297 PRO A CA 1
ATOM 2394 C C . PRO A 1 297 ? 21.029 8.409 -36.401 1.00 84.94 297 PRO A C 1
ATOM 2396 O O . PRO A 1 297 ? 22.083 8.466 -37.041 1.00 84.94 297 PRO A O 1
ATOM 2399 N N . TRP A 1 298 ? 20.228 7.351 -36.520 1.00 79.62 298 TRP A N 1
ATOM 2400 C CA . TRP A 1 298 ? 20.521 6.277 -37.472 1.00 79.62 298 TRP A CA 1
ATOM 2401 C C . TRP A 1 298 ? 20.531 6.793 -38.915 1.00 79.62 298 TRP A C 1
ATOM 2403 O O . TRP A 1 298 ? 19.645 7.537 -39.324 1.00 79.62 298 TRP A O 1
ATOM 2413 N N . GLY A 1 299 ? 21.542 6.383 -39.685 1.00 85.19 299 GLY A N 1
ATOM 2414 C CA . GLY A 1 299 ? 21.762 6.861 -41.055 1.00 85.19 299 GLY A CA 1
ATOM 2415 C C . GLY A 1 299 ? 22.497 8.203 -41.154 1.00 85.19 299 GLY A C 1
ATOM 2416 O O . GLY A 1 299 ? 22.710 8.672 -42.268 1.00 85.19 299 GLY A O 1
ATOM 2417 N N . TRP A 1 300 ? 22.895 8.791 -40.020 1.00 92.50 300 TRP A N 1
ATOM 2418 C CA . TRP A 1 300 ? 23.743 9.980 -39.955 1.00 92.50 300 TRP A CA 1
ATOM 2419 C C . TRP A 1 300 ? 25.162 9.607 -39.524 1.00 92.50 300 TRP A C 1
ATOM 2421 O O . TRP A 1 300 ? 25.360 8.719 -38.681 1.00 92.50 300 TRP A O 1
ATOM 2431 N N . GLU A 1 301 ? 26.130 10.312 -40.098 1.00 92.75 301 GLU A N 1
ATOM 2432 C CA . GLU A 1 301 ? 27.560 10.163 -39.832 1.00 92.75 301 GLU A CA 1
ATOM 2433 C C . GLU A 1 301 ? 28.033 11.250 -38.861 1.00 92.75 301 GLU A C 1
ATOM 2435 O O . GLU A 1 301 ? 27.618 12.398 -38.982 1.00 92.75 301 GLU A O 1
ATOM 2440 N N . LEU A 1 302 ? 28.892 10.904 -37.899 1.00 91.44 302 LEU A N 1
ATOM 2441 C CA . LEU A 1 302 ? 29.432 11.846 -36.911 1.00 91.44 302 LEU A CA 1
ATOM 2442 C C . LEU A 1 302 ? 30.779 12.407 -37.379 1.00 91.44 302 LEU A C 1
ATOM 2444 O O . LEU A 1 302 ? 31.693 11.639 -37.680 1.00 91.44 302 LEU A O 1
ATOM 2448 N N . PHE A 1 303 ? 30.935 13.730 -37.336 1.00 91.69 303 PHE A N 1
ATOM 2449 C CA . PHE A 1 303 ? 32.230 14.393 -37.472 1.00 91.69 303 PHE A CA 1
ATOM 2450 C C . PHE A 1 303 ? 32.281 15.682 -36.648 1.00 91.69 303 PHE A C 1
ATOM 2452 O O . PHE A 1 303 ? 31.382 16.511 -36.739 1.00 91.69 303 PHE A O 1
ATOM 2459 N N . SER A 1 304 ? 33.330 15.837 -35.832 1.00 84.81 304 SER A N 1
ATOM 2460 C CA . SER A 1 304 ? 33.600 17.036 -35.019 1.00 84.81 304 SER A CA 1
ATOM 2461 C C . SER A 1 304 ? 32.363 17.596 -34.293 1.00 84.81 304 SER A C 1
ATOM 2463 O O . SER A 1 304 ? 32.061 18.782 -34.372 1.00 84.81 304 SER A O 1
ATOM 2465 N N . HIS A 1 305 ? 31.622 16.722 -33.601 1.00 85.75 305 HIS A N 1
ATOM 2466 C CA . HIS A 1 305 ? 30.404 17.051 -32.838 1.00 85.75 305 HIS A CA 1
ATOM 2467 C C . HIS A 1 305 ? 29.174 17.477 -33.661 1.00 85.75 305 HIS A C 1
ATOM 2469 O O . HIS A 1 305 ? 28.158 17.888 -33.090 1.00 85.75 305 HIS A O 1
ATOM 2475 N N . LYS A 1 306 ? 29.209 17.302 -34.982 1.00 91.88 306 LYS A N 1
ATOM 2476 C CA . LYS A 1 306 ? 28.055 17.454 -35.869 1.00 91.88 306 LYS A CA 1
ATOM 2477 C C . LYS A 1 306 ? 27.678 16.120 -36.509 1.00 91.88 306 LYS A C 1
ATOM 2479 O O . LYS A 1 306 ? 28.510 15.228 -36.689 1.00 91.88 306 LYS A O 1
ATOM 2484 N N . CYS A 1 307 ? 26.410 15.994 -36.859 1.00 94.19 30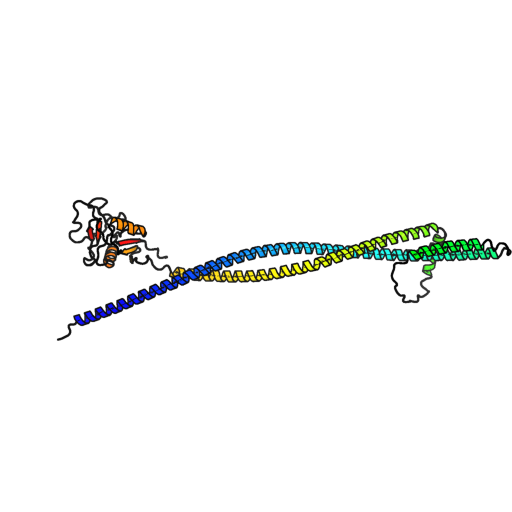7 CYS A N 1
ATOM 2485 C CA . CYS A 1 307 ? 25.847 14.856 -37.562 1.00 94.19 307 CYS A CA 1
ATOM 2486 C C . CYS A 1 307 ? 25.539 15.241 -39.004 1.00 94.19 307 CYS A C 1
ATOM 2488 O O . CYS A 1 307 ? 24.937 16.284 -39.241 1.00 94.19 307 CYS A O 1
ATOM 2490 N N . TYR A 1 308 ? 25.865 14.359 -39.951 1.00 96.81 308 TYR A N 1
ATOM 2491 C CA . TYR A 1 308 ? 25.701 14.606 -41.381 1.00 96.81 308 TYR A CA 1
ATOM 2492 C C . TYR A 1 308 ? 24.850 13.534 -42.047 1.00 96.81 308 TYR A C 1
ATOM 2494 O O . TYR A 1 308 ? 25.070 12.337 -41.848 1.00 96.81 308 TYR A O 1
ATOM 2502 N N . TYR A 1 309 ? 23.914 13.961 -42.887 1.00 96.62 309 TYR A N 1
ATOM 2503 C CA . TYR A 1 309 ? 23.063 13.072 -43.669 1.00 96.62 309 TYR A CA 1
ATOM 2504 C C . TYR A 1 309 ? 23.290 13.264 -45.161 1.00 96.62 309 TYR A C 1
ATOM 2506 O O . TYR A 1 309 ? 23.107 14.357 -45.689 1.00 96.62 309 TYR A O 1
ATOM 2514 N N . PHE A 1 310 ? 23.628 12.175 -45.851 1.00 96.06 310 PHE A N 1
ATOM 2515 C CA . PHE A 1 310 ? 23.832 12.149 -47.297 1.00 96.06 310 PHE A CA 1
ATOM 2516 C C . PHE A 1 310 ? 22.608 11.533 -47.965 1.00 96.06 310 PHE A C 1
ATOM 2518 O O . PHE A 1 310 ? 22.397 10.318 -47.912 1.00 96.06 310 PHE A O 1
ATOM 2525 N N . SER A 1 311 ? 21.799 12.364 -48.615 1.00 95.31 311 SER A N 1
ATOM 2526 C CA . SER A 1 311 ? 20.542 11.908 -49.198 1.00 95.31 311 SER A CA 1
ATOM 2527 C C . SER A 1 311 ? 20.750 11.006 -50.418 1.00 95.31 311 SER A C 1
ATOM 2529 O O . SER A 1 311 ? 21.800 11.000 -51.072 1.00 95.31 311 SER A O 1
ATOM 2531 N N . THR A 1 312 ? 19.717 10.231 -50.742 1.00 94.00 312 THR A N 1
ATOM 2532 C CA . THR A 1 312 ? 19.680 9.396 -51.955 1.00 94.00 312 THR A CA 1
ATOM 2533 C C . THR A 1 312 ? 18.657 9.894 -52.971 1.00 94.00 312 THR A C 1
ATOM 2535 O O . THR A 1 312 ? 18.866 9.735 -54.174 1.00 94.00 312 THR A O 1
ATOM 2538 N N . ASP A 1 313 ? 17.600 10.554 -52.501 1.00 94.94 313 ASP A N 1
ATOM 2539 C CA . ASP A 1 313 ? 16.633 11.299 -53.295 1.00 94.94 313 ASP A CA 1
ATOM 2540 C C . ASP A 1 313 ? 17.243 12.592 -53.857 1.00 94.94 313 ASP A C 1
ATOM 2542 O O . ASP A 1 313 ? 18.249 13.096 -53.346 1.00 94.94 313 ASP A O 1
ATOM 2546 N N . LYS A 1 314 ? 16.641 13.112 -54.935 1.00 96.75 314 LYS A N 1
ATOM 2547 C CA . LYS A 1 314 ? 17.108 14.308 -55.645 1.00 96.75 314 LYS A CA 1
ATOM 2548 C C . LYS A 1 314 ? 16.055 15.410 -55.623 1.00 96.75 314 LYS A C 1
ATOM 2550 O O . LYS A 1 314 ? 14.944 15.204 -56.110 1.00 96.75 314 LYS A O 1
ATOM 2555 N N . LEU A 1 315 ? 16.433 16.587 -55.139 1.00 96.69 315 LEU A N 1
ATOM 2556 C CA . LEU A 1 315 ? 15.570 17.762 -55.005 1.00 96.69 315 LEU A CA 1
ATOM 2557 C C . LEU A 1 315 ? 16.285 19.006 -55.552 1.00 96.69 315 LEU A C 1
ATOM 2559 O O . LEU A 1 315 ? 17.502 18.988 -55.753 1.00 96.69 315 LEU A O 1
ATOM 2563 N N . ASN A 1 316 ? 15.535 20.075 -55.833 1.00 96.19 316 ASN A N 1
ATOM 2564 C CA . ASN A 1 316 ? 16.146 21.386 -56.085 1.00 96.19 316 ASN A CA 1
ATOM 2565 C C . ASN A 1 316 ? 16.764 21.938 -54.786 1.00 96.19 316 ASN A C 1
ATOM 2567 O O . ASN A 1 316 ? 16.559 21.368 -53.708 1.00 96.19 316 ASN A O 1
ATOM 2571 N N . TRP A 1 317 ? 17.557 23.006 -54.874 1.00 95.94 317 TRP A N 1
ATOM 2572 C CA . TRP A 1 317 ? 18.301 23.506 -53.714 1.00 95.94 317 TRP A CA 1
ATOM 2573 C C . TRP A 1 317 ? 17.378 23.949 -52.565 1.00 95.94 317 TRP A C 1
ATOM 2575 O O . TRP A 1 317 ? 17.591 23.570 -51.412 1.00 95.94 317 TRP A O 1
ATOM 2585 N N . ASN A 1 318 ? 16.297 24.670 -52.879 1.00 95.44 318 ASN A N 1
ATOM 2586 C CA . ASN A 1 318 ? 15.365 25.177 -51.871 1.00 95.44 318 ASN A CA 1
ATOM 2587 C C . ASN A 1 318 ? 14.606 24.043 -51.159 1.00 95.44 318 ASN A C 1
ATOM 2589 O O . ASN A 1 318 ? 14.576 23.988 -49.929 1.00 95.44 318 ASN A O 1
ATOM 2593 N N . ASP A 1 319 ? 14.078 23.082 -51.920 1.00 97.50 319 ASP A N 1
ATOM 2594 C CA . ASP A 1 319 ? 13.399 21.900 -51.379 1.00 97.50 319 ASP A CA 1
ATOM 2595 C C . ASP A 1 319 ? 14.360 21.027 -50.562 1.00 97.50 319 ASP A C 1
ATOM 2597 O O . ASP A 1 319 ? 13.967 20.436 -49.554 1.00 97.50 319 ASP A O 1
ATOM 2601 N N . SER A 1 320 ? 15.636 20.974 -50.958 1.00 97.56 320 SER A N 1
ATOM 2602 C CA . SER A 1 320 ? 16.678 20.277 -50.202 1.00 97.56 320 SER A CA 1
ATOM 2603 C C . SER A 1 320 ? 16.887 20.905 -48.828 1.00 97.56 320 SER A C 1
ATOM 2605 O O . SER A 1 320 ? 16.900 20.187 -47.827 1.00 97.56 320 SER A O 1
ATOM 2607 N N . ARG A 1 321 ? 16.973 22.238 -48.766 1.00 96.81 321 ARG A N 1
ATOM 2608 C CA . ARG A 1 321 ? 17.067 22.984 -47.507 1.00 96.81 321 ARG A CA 1
ATOM 2609 C C . ARG A 1 321 ? 15.852 22.744 -46.617 1.00 96.81 321 ARG A C 1
ATOM 2611 O O . ARG A 1 321 ? 15.995 22.414 -45.441 1.00 96.81 321 ARG A O 1
ATOM 2618 N N . THR A 1 322 ? 14.646 22.829 -47.182 1.00 97.50 322 THR A N 1
ATOM 2619 C CA . THR A 1 322 ? 13.405 22.523 -46.456 1.00 97.50 322 THR A CA 1
ATOM 2620 C C . THR A 1 322 ? 13.398 21.090 -45.917 1.00 97.50 322 THR A C 1
ATOM 2622 O O . THR A 1 322 ? 12.975 20.863 -44.783 1.00 97.50 322 THR A O 1
ATOM 2625 N N . ALA A 1 323 ? 13.883 20.117 -46.691 1.00 96.62 323 ALA A N 1
ATOM 2626 C CA . ALA A 1 323 ? 13.952 18.724 -46.264 1.00 96.62 323 ALA A CA 1
ATOM 2627 C C . ALA A 1 323 ? 14.946 18.503 -45.110 1.00 96.62 323 ALA A C 1
ATOM 2629 O O . ALA A 1 323 ? 14.625 17.744 -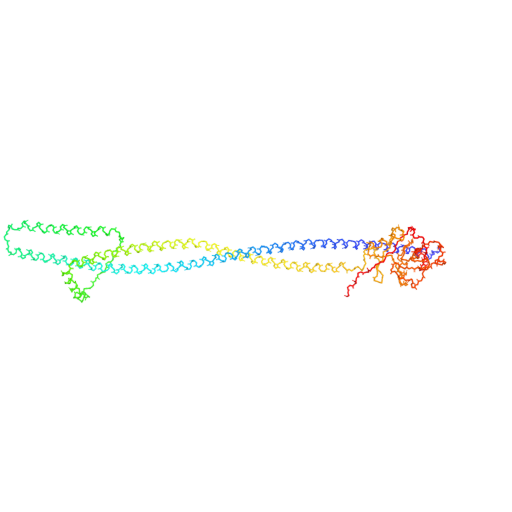44.197 1.00 96.62 323 ALA A O 1
ATOM 2630 N N . CYS A 1 324 ? 16.103 19.177 -45.109 1.00 96.75 324 CYS A N 1
ATOM 2631 C CA . CYS A 1 324 ? 17.032 19.146 -43.971 1.00 96.75 324 CYS A CA 1
ATOM 2632 C C . CYS A 1 324 ? 16.398 19.765 -42.713 1.00 96.75 324 CYS A C 1
ATOM 2634 O O . CYS A 1 324 ? 16.411 19.152 -41.646 1.00 96.75 324 CYS A O 1
ATOM 2636 N N . ARG A 1 325 ? 15.719 20.911 -42.852 1.00 95.81 325 ARG A N 1
ATOM 2637 C CA . ARG A 1 325 ? 15.041 21.601 -41.736 1.00 95.81 325 ARG A CA 1
ATOM 2638 C C . ARG A 1 325 ? 13.928 20.795 -41.090 1.00 95.81 325 ARG A C 1
ATOM 2640 O O . ARG A 1 325 ? 13.793 20.807 -39.871 1.00 95.81 325 ARG A O 1
ATOM 2647 N N . LYS A 1 326 ? 13.176 20.018 -41.875 1.00 94.38 326 LYS A N 1
ATOM 2648 C CA . LYS A 1 326 ? 12.178 19.072 -41.341 1.00 94.38 326 LYS A CA 1
ATOM 2649 C C . LYS A 1 326 ? 12.783 17.990 -40.439 1.00 94.38 326 LYS A C 1
ATOM 2651 O O . LYS A 1 326 ? 12.047 17.378 -39.674 1.00 94.38 326 LYS A O 1
ATOM 2656 N N . GLN A 1 327 ? 14.090 17.749 -40.531 1.00 89.62 327 GLN A N 1
ATOM 2657 C CA . GLN A 1 327 ? 14.826 16.782 -39.715 1.00 89.62 327 GLN A CA 1
ATOM 2658 C C . GLN A 1 327 ? 15.620 17.450 -38.576 1.00 89.62 327 GLN A C 1
ATOM 2660 O O . GLN A 1 327 ? 16.433 16.785 -37.945 1.00 89.62 327 GLN A O 1
ATOM 2665 N N . GLY A 1 328 ? 15.393 18.743 -38.303 1.00 91.44 328 GLY A N 1
ATOM 2666 C CA . GLY A 1 328 ? 16.124 19.489 -37.270 1.00 91.44 328 GLY A CA 1
ATOM 2667 C C . GLY A 1 328 ? 17.559 19.867 -37.662 1.00 91.44 328 GLY A C 1
ATOM 2668 O O . GLY A 1 328 ? 18.389 20.081 -36.786 1.00 91.44 328 GLY A O 1
ATOM 2669 N N . ALA A 1 329 ? 17.849 19.925 -38.963 1.00 95.62 329 ALA A N 1
ATOM 2670 C CA . ALA A 1 329 ? 19.161 20.193 -39.557 1.00 95.62 329 ALA A CA 1
ATOM 2671 C C . ALA A 1 329 ? 19.081 21.332 -40.598 1.00 95.62 329 ALA A C 1
ATOM 2673 O O . ALA A 1 329 ? 17.999 21.843 -40.880 1.00 95.62 329 ALA A O 1
ATOM 2674 N N . ASP A 1 330 ? 20.186 21.713 -41.234 1.00 97.38 330 ASP A N 1
ATOM 2675 C CA . ASP A 1 330 ? 20.182 22.566 -42.439 1.00 97.38 330 ASP A CA 1
ATOM 2676 C C . ASP A 1 330 ? 21.108 21.958 -43.511 1.00 97.38 330 ASP A C 1
ATOM 2678 O O . ASP A 1 330 ? 21.696 20.900 -43.286 1.00 97.38 330 ASP A O 1
ATOM 2682 N N . LEU A 1 331 ? 21.182 22.538 -44.711 1.00 97.69 331 LEU A N 1
ATOM 2683 C CA . LEU A 1 331 ? 22.207 22.139 -45.686 1.00 97.69 331 LEU A CA 1
ATOM 2684 C C . LEU A 1 331 ? 23.603 22.404 -45.112 1.00 97.69 331 LEU A C 1
ATOM 2686 O O . LEU A 1 331 ? 23.806 23.431 -44.482 1.00 97.69 331 LEU A O 1
ATOM 2690 N N . VAL A 1 332 ? 24.561 21.515 -45.379 1.00 97.25 332 VAL A N 1
ATOM 2691 C CA . VAL A 1 332 ? 25.915 21.641 -44.816 1.00 97.25 332 VAL A CA 1
ATOM 2692 C C . VAL A 1 332 ? 26.598 22.955 -45.213 1.00 97.25 332 VAL A C 1
ATOM 2694 O O . VAL A 1 332 ? 26.669 23.287 -46.402 1.00 97.25 332 VAL A O 1
ATOM 2697 N N . ALA A 1 333 ? 27.118 23.667 -44.221 1.00 96.06 333 ALA A N 1
ATOM 2698 C CA . ALA A 1 333 ? 28.020 24.796 -44.322 1.00 96.06 333 ALA A CA 1
ATOM 2699 C C . ALA A 1 333 ? 29.430 24.350 -43.938 1.00 96.06 333 ALA A C 1
ATOM 2701 O O . ALA A 1 333 ? 29.639 23.789 -42.871 1.00 96.06 333 ALA A O 1
ATOM 2702 N N . ILE A 1 334 ? 30.391 24.559 -44.839 1.00 94.81 334 ILE A N 1
ATOM 2703 C CA . ILE A 1 334 ? 31.773 24.134 -44.607 1.00 94.81 334 ILE A CA 1
ATOM 2704 C C . ILE A 1 334 ? 32.519 25.227 -43.842 1.00 94.81 334 ILE A C 1
ATOM 2706 O O . ILE A 1 334 ? 32.803 26.292 -44.398 1.00 94.81 334 ILE A O 1
ATOM 2710 N N . ASP A 1 335 ? 32.872 24.929 -42.596 1.00 92.69 335 ASP A N 1
ATOM 2711 C CA . ASP A 1 335 ? 33.589 25.799 -41.664 1.00 92.69 335 ASP A CA 1
ATOM 2712 C C . ASP A 1 335 ? 35.078 25.451 -41.518 1.00 92.69 335 ASP A C 1
ATOM 2714 O O . ASP A 1 335 ? 35.865 26.235 -40.983 1.00 92.69 335 ASP A O 1
ATOM 2718 N N . SER A 1 336 ? 35.497 24.287 -42.017 1.00 93.31 336 SER A N 1
ATOM 2719 C CA . SER A 1 336 ? 36.872 23.823 -41.880 1.00 93.31 336 SER A CA 1
ATOM 2720 C C . SER A 1 336 ? 37.302 22.891 -43.007 1.00 93.31 336 SER A C 1
ATOM 2722 O O . SER A 1 336 ? 36.516 22.154 -43.608 1.00 93.31 336 SER A O 1
ATOM 2724 N N . ARG A 1 337 ? 38.614 22.852 -43.253 1.00 93.25 337 ARG A N 1
ATOM 2725 C CA . ARG A 1 337 ? 39.206 21.897 -44.196 1.00 93.25 337 ARG A CA 1
ATOM 2726 C C . ARG A 1 337 ? 38.918 20.445 -43.824 1.00 93.25 337 ARG A C 1
ATOM 2728 O O . ARG A 1 337 ? 38.659 19.628 -44.705 1.00 93.25 337 ARG A O 1
ATOM 2735 N N . GLY A 1 338 ? 38.937 20.129 -42.529 1.00 94.88 338 GLY A N 1
ATOM 2736 C CA . GLY A 1 338 ? 38.613 18.790 -42.036 1.00 94.88 338 GLY A CA 1
ATOM 2737 C C . GLY A 1 338 ? 37.181 18.378 -42.381 1.00 94.88 338 GLY A C 1
ATOM 2738 O O . GLY A 1 338 ? 36.953 17.243 -42.796 1.00 94.88 338 GLY A O 1
ATOM 2739 N N . GLU A 1 339 ? 36.228 19.305 -42.283 1.00 95.00 339 GLU A N 1
ATOM 2740 C CA . GLU A 1 339 ? 34.833 19.073 -42.662 1.00 95.00 339 GLU A CA 1
ATOM 2741 C C . GLU A 1 339 ? 34.677 18.867 -44.175 1.00 95.00 339 GLU A C 1
ATOM 2743 O O . GLU A 1 339 ? 34.013 17.918 -44.597 1.00 95.00 339 GLU A O 1
ATOM 2748 N N . GLN A 1 340 ? 35.369 19.654 -45.008 1.00 94.25 340 GLN A N 1
ATOM 2749 C CA . GLN A 1 340 ? 35.389 19.450 -46.464 1.00 94.25 340 GLN A CA 1
ATOM 2750 C C . GLN A 1 340 ? 35.978 18.083 -46.854 1.00 94.25 340 GLN A C 1
ATOM 2752 O O . GLN A 1 340 ? 35.443 17.392 -47.732 1.00 94.25 340 GLN A O 1
ATOM 2757 N N . GLU A 1 341 ? 37.073 17.666 -46.211 1.00 93.69 341 GLU A N 1
ATOM 2758 C CA . GLU A 1 341 ? 37.687 16.347 -46.406 1.00 93.69 341 GLU A CA 1
ATOM 2759 C C . GLU A 1 341 ? 36.728 15.224 -45.982 1.00 93.69 341 GLU A C 1
ATOM 2761 O O . GLU A 1 341 ? 36.545 14.244 -46.716 1.00 93.69 341 GLU A O 1
ATOM 2766 N N . PHE A 1 342 ? 36.062 15.384 -44.834 1.00 95.00 342 PHE A N 1
ATOM 2767 C CA . PHE A 1 342 ? 35.056 14.453 -44.333 1.00 95.00 342 PHE A CA 1
ATOM 2768 C C . PHE A 1 342 ? 33.873 14.317 -45.298 1.00 95.00 342 PHE A C 1
ATOM 2770 O O . PHE A 1 342 ? 33.545 13.194 -45.701 1.00 95.00 342 PHE A O 1
ATOM 2777 N N . VAL A 1 343 ? 33.272 15.434 -45.714 1.00 94.38 343 VAL A N 1
ATOM 2778 C CA . VAL A 1 343 ? 32.161 15.461 -46.670 1.00 94.38 343 VAL A CA 1
ATOM 2779 C C . VAL A 1 343 ? 32.579 14.768 -47.961 1.00 94.38 343 VAL A C 1
ATOM 2781 O O . VAL A 1 343 ? 31.936 13.801 -48.379 1.00 94.38 343 VAL A O 1
ATOM 2784 N N . THR A 1 344 ? 33.720 15.160 -48.532 1.00 91.88 344 THR A N 1
ATOM 2785 C CA . THR A 1 344 ? 34.244 14.577 -49.774 1.00 91.88 344 THR A CA 1
ATOM 2786 C C . THR A 1 344 ? 34.466 13.072 -49.658 1.00 91.88 344 THR A C 1
ATOM 2788 O O . THR A 1 344 ? 34.139 12.317 -50.576 1.00 91.88 344 THR A O 1
ATOM 2791 N N . LYS A 1 345 ? 34.961 12.587 -48.516 1.00 91.75 345 LYS A N 1
ATOM 2792 C CA . LYS A 1 345 ? 35.149 11.155 -48.266 1.00 91.75 345 LYS A CA 1
ATOM 2793 C C . LYS A 1 345 ? 33.826 10.379 -48.214 1.00 91.75 345 LYS A C 1
ATOM 2795 O O . LYS A 1 345 ? 33.806 9.231 -48.669 1.00 91.75 345 LYS A O 1
ATOM 2800 N N . HIS A 1 346 ? 32.743 10.961 -47.710 1.00 91.88 346 HIS A N 1
ATOM 2801 C CA . HIS A 1 346 ? 31.468 10.256 -47.513 1.00 91.88 346 HIS A CA 1
ATOM 2802 C C . HIS A 1 346 ? 30.504 10.368 -48.700 1.00 91.88 346 HIS A C 1
ATOM 2804 O O . HIS A 1 346 ? 29.618 9.519 -48.853 1.00 91.88 346 HIS A O 1
ATOM 2810 N N . MET A 1 347 ? 30.738 11.320 -49.608 1.00 90.25 347 MET A N 1
ATOM 2811 C CA . MET A 1 347 ? 30.033 11.387 -50.886 1.00 90.25 347 MET A CA 1
ATOM 2812 C C . MET A 1 347 ? 30.143 10.072 -51.679 1.00 90.25 347 MET A C 1
ATOM 2814 O O . MET A 1 347 ? 31.174 9.387 -51.701 1.00 90.25 347 MET A O 1
ATOM 2818 N N . LYS A 1 348 ? 29.056 9.709 -52.365 1.00 87.38 348 LYS A N 1
ATOM 2819 C CA . LYS A 1 348 ? 29.064 8.667 -53.407 1.00 87.38 348 LYS A CA 1
ATOM 2820 C C . LYS A 1 348 ? 29.343 9.314 -54.774 1.00 87.38 348 LYS A C 1
ATOM 2822 O O . LYS A 1 348 ? 29.466 10.529 -54.853 1.00 87.38 348 LYS A O 1
ATOM 2827 N N . ARG A 1 349 ? 29.449 8.520 -55.849 1.00 84.12 349 ARG A N 1
ATOM 2828 C CA . ARG A 1 349 ? 29.691 8.997 -57.234 1.00 84.12 349 ARG A CA 1
ATOM 2829 C C . ARG A 1 349 ? 28.464 9.719 -57.817 1.00 84.12 349 ARG A C 1
ATOM 2831 O O . ARG A 1 349 ? 27.741 9.170 -58.646 1.00 84.12 349 ARG A O 1
ATOM 2838 N N . ARG A 1 350 ? 28.129 10.868 -57.234 1.00 87.94 350 ARG A N 1
ATOM 2839 C CA . ARG A 1 350 ? 26.992 11.740 -57.549 1.00 87.94 350 ARG A CA 1
ATOM 2840 C C . ARG A 1 350 ? 27.231 13.120 -56.945 1.00 87.94 350 ARG A C 1
ATOM 2842 O O . ARG A 1 350 ? 28.028 13.268 -56.027 1.00 87.94 350 ARG A O 1
ATOM 2849 N N . GLU A 1 351 ? 26.501 14.097 -57.460 1.00 91.75 351 GLU A N 1
ATOM 2850 C CA . GLU A 1 351 ? 26.561 15.488 -57.022 1.00 91.75 351 GLU A CA 1
ATOM 2851 C C . GLU A 1 351 ? 25.611 15.745 -55.851 1.00 91.75 351 GLU A C 1
ATOM 2853 O O . GLU A 1 351 ? 24.481 15.230 -55.832 1.00 91.75 351 GLU A O 1
ATOM 2858 N N . TYR A 1 352 ? 26.048 16.588 -54.917 1.00 95.94 352 TYR A N 1
ATOM 2859 C CA . TYR A 1 352 ? 25.259 16.971 -53.754 1.00 95.94 352 TYR A CA 1
ATOM 2860 C C . TYR A 1 352 ? 25.150 18.484 -53.603 1.00 95.94 352 TYR A C 1
ATOM 2862 O O . TYR A 1 352 ? 26.158 19.185 -53.643 1.00 95.94 352 TYR A O 1
ATOM 2870 N N . TRP A 1 353 ? 23.938 18.967 -53.349 1.00 97.50 353 TRP A N 1
ATOM 2871 C CA . TRP A 1 353 ? 23.684 20.306 -52.847 1.00 97.50 353 TRP A CA 1
ATOM 2872 C C . TRP A 1 353 ? 24.302 20.502 -51.465 1.00 97.50 353 TRP A C 1
ATOM 2874 O O . TRP A 1 353 ? 24.177 19.640 -50.587 1.00 97.50 353 TRP A O 1
ATOM 2884 N N . MET A 1 354 ? 24.926 21.665 -51.302 1.00 96.44 354 MET A N 1
ATOM 2885 C CA . MET A 1 354 ? 25.489 22.182 -50.058 1.00 96.44 354 MET A CA 1
ATOM 2886 C C . MET A 1 354 ? 24.889 23.565 -49.777 1.00 96.44 354 MET A C 1
ATOM 2888 O O . MET A 1 354 ? 24.185 24.130 -50.615 1.00 96.44 354 MET A O 1
ATOM 2892 N N . GLY A 1 355 ? 25.138 24.115 -48.595 1.00 96.06 355 GLY A N 1
ATOM 2893 C CA . GLY A 1 355 ? 24.466 25.314 -48.105 1.00 96.06 355 GLY A CA 1
ATOM 2894 C C . GLY A 1 355 ? 24.908 26.643 -48.724 1.00 96.06 355 GLY A C 1
ATOM 2895 O O . GLY A 1 355 ? 24.391 27.677 -48.319 1.00 96.06 355 GLY A O 1
ATOM 2896 N N . LEU A 1 356 ? 25.858 26.667 -49.660 1.00 94.00 356 LEU A N 1
ATOM 2897 C CA . LEU A 1 356 ? 26.372 27.922 -50.212 1.00 94.00 356 LEU A CA 1
ATOM 2898 C C . LEU A 1 356 ? 25.519 28.384 -51.399 1.00 94.00 356 LEU A C 1
ATOM 2900 O O . LEU A 1 356 ? 25.226 27.605 -52.309 1.00 94.00 356 LEU A O 1
ATOM 2904 N N . SER A 1 357 ? 25.142 29.660 -51.414 1.00 91.69 357 SER A N 1
ATOM 2905 C CA . SER A 1 357 ? 24.431 30.284 -52.539 1.00 91.69 357 SER A CA 1
ATOM 2906 C C . SER A 1 357 ? 24.808 31.756 -52.673 1.00 91.69 357 SER A C 1
ATOM 2908 O O . SER A 1 357 ? 25.227 32.364 -51.689 1.00 91.69 357 SER A O 1
ATOM 2910 N N . ASP A 1 358 ? 24.629 32.341 -53.856 1.00 84.88 358 ASP A N 1
ATOM 2911 C CA . ASP A 1 358 ? 24.800 33.786 -54.078 1.00 84.88 358 ASP A CA 1
ATOM 2912 C C . ASP A 1 358 ? 23.463 34.554 -54.122 1.00 84.88 358 ASP A C 1
ATOM 2914 O O . ASP A 1 358 ? 23.376 35.690 -54.593 1.00 84.88 358 ASP A O 1
ATOM 2918 N N . ALA A 1 359 ? 22.398 33.945 -53.587 1.00 76.75 359 ALA A N 1
ATOM 2919 C CA . ALA A 1 359 ? 21.042 34.491 -53.612 1.00 76.75 359 ALA A CA 1
ATOM 2920 C C . ALA A 1 359 ? 20.898 35.840 -52.877 1.00 76.75 359 ALA A C 1
ATOM 2922 O O . ALA A 1 359 ? 19.981 36.602 -53.174 1.00 76.75 359 ALA A O 1
ATOM 2923 N N . ALA A 1 360 ? 21.793 36.145 -51.931 1.00 69.62 360 ALA A N 1
ATOM 2924 C CA . ALA A 1 360 ? 21.811 37.415 -51.200 1.00 69.62 360 ALA A CA 1
ATOM 2925 C C . ALA A 1 360 ? 22.329 38.599 -52.041 1.00 69.62 360 ALA A C 1
ATOM 2927 O O . ALA A 1 360 ? 22.116 39.756 -51.683 1.00 69.62 360 ALA A O 1
ATOM 2928 N N . GLY A 1 361 ? 23.001 38.321 -53.157 1.00 70.56 361 GLY A N 1
ATOM 2929 C CA . GLY A 1 361 ? 23.576 39.315 -54.050 1.00 70.56 361 GLY A CA 1
ATOM 2930 C C . GLY A 1 361 ? 24.562 38.638 -54.989 1.00 70.56 361 GLY A C 1
ATOM 2931 O O . GLY A 1 361 ? 25.467 37.942 -54.537 1.00 70.56 361 GLY A O 1
ATOM 2932 N N . LYS A 1 362 ? 24.401 38.846 -56.297 1.00 70.38 362 LYS A N 1
ATOM 2933 C CA . LYS A 1 362 ? 25.215 38.190 -57.329 1.00 70.38 362 LYS A CA 1
ATOM 2934 C C . LYS A 1 362 ? 26.714 38.303 -57.024 1.00 70.38 362 LYS A C 1
ATOM 2936 O O . LYS A 1 362 ? 27.223 39.402 -56.810 1.00 70.38 362 LYS A O 1
ATOM 2941 N N . GLY A 1 363 ? 27.411 37.167 -57.024 1.00 70.62 363 GLY A N 1
ATOM 2942 C CA . GLY A 1 363 ? 28.844 37.088 -56.708 1.00 70.62 363 GLY A CA 1
ATOM 2943 C C . GLY A 1 363 ? 29.191 37.137 -55.212 1.00 70.62 363 GLY A C 1
ATOM 2944 O O . GLY A 1 363 ? 30.359 36.979 -54.861 1.00 70.62 363 GLY A O 1
ATOM 2945 N N . THR A 1 364 ? 28.202 37.303 -54.330 1.00 84.00 364 THR A N 1
ATOM 2946 C CA . THR A 1 364 ? 28.360 37.272 -52.870 1.00 84.00 364 THR A CA 1
ATOM 2947 C C . THR A 1 364 ? 27.850 35.937 -52.337 1.00 84.00 364 THR A C 1
ATOM 2949 O O . THR A 1 364 ? 26.661 35.770 -52.077 1.00 84.00 364 THR A O 1
ATOM 2952 N N . TRP A 1 365 ? 28.753 34.971 -52.183 1.00 87.94 365 TRP A N 1
ATOM 2953 C CA . TRP A 1 365 ? 28.420 33.632 -51.698 1.00 87.94 365 TRP A CA 1
ATOM 2954 C C . TR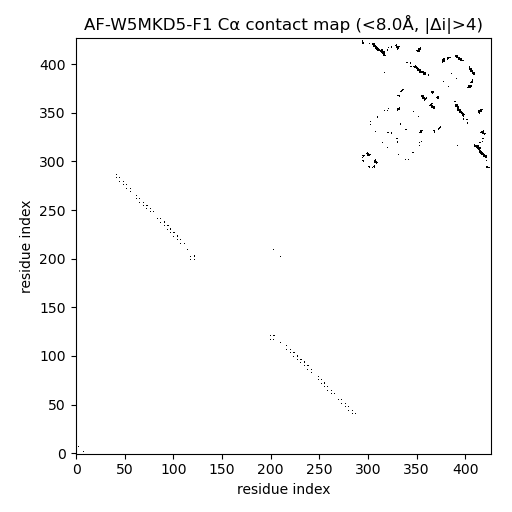P A 1 365 ? 28.301 33.598 -50.172 1.00 87.94 365 TRP A C 1
ATOM 2956 O O . TRP A 1 365 ? 29.247 33.945 -49.465 1.00 87.94 365 TRP A O 1
ATOM 2966 N N . ILE A 1 366 ? 27.150 33.146 -49.674 1.00 91.50 366 ILE A N 1
ATOM 2967 C CA . ILE A 1 366 ? 26.833 33.058 -48.244 1.00 91.50 366 ILE A CA 1
ATOM 2968 C C . ILE A 1 366 ? 26.287 31.661 -47.937 1.00 91.50 366 ILE A C 1
ATOM 2970 O O . ILE A 1 366 ? 25.503 31.100 -48.713 1.00 91.50 366 ILE A O 1
ATOM 2974 N N . TRP A 1 367 ? 26.728 31.087 -46.819 1.00 95.38 367 TRP A N 1
ATOM 2975 C CA . TRP A 1 367 ? 26.229 29.813 -46.312 1.00 95.38 367 TRP A CA 1
ATOM 2976 C C . TRP A 1 367 ? 24.820 29.962 -45.721 1.00 95.38 367 TRP A C 1
ATOM 2978 O O . TRP A 1 367 ? 24.390 31.044 -45.323 1.00 95.38 367 TRP A O 1
ATOM 2988 N N . VAL A 1 368 ? 24.071 28.863 -45.627 1.00 94.19 368 VAL A N 1
ATOM 2989 C CA . VAL A 1 368 ? 22.716 28.868 -45.045 1.00 94.19 368 VAL A CA 1
ATOM 2990 C C . VAL A 1 368 ? 22.667 29.286 -43.571 1.00 94.19 368 VAL A C 1
ATOM 2992 O O . VAL A 1 368 ? 21.587 29.669 -43.111 1.00 94.19 368 VAL A O 1
ATOM 2995 N N . ASP A 1 369 ? 23.791 29.227 -42.856 1.00 90.81 369 ASP A N 1
ATOM 2996 C CA . ASP A 1 369 ? 23.957 29.689 -41.472 1.00 90.81 369 ASP A CA 1
ATOM 2997 C C . ASP A 1 369 ? 24.306 31.192 -41.368 1.00 90.81 369 ASP A C 1
ATOM 2999 O O . ASP A 1 369 ? 24.366 31.742 -40.271 1.00 90.81 369 ASP A O 1
ATOM 3003 N N . GLY A 1 370 ? 24.488 31.870 -42.508 1.00 90.25 370 GLY A N 1
ATOM 3004 C CA . GLY A 1 370 ? 24.823 33.291 -42.603 1.00 90.25 370 GLY A CA 1
ATOM 3005 C C . GLY A 1 370 ? 26.323 33.597 -42.618 1.00 90.25 370 GLY A C 1
ATOM 3006 O O . GLY A 1 370 ? 26.691 34.764 -42.754 1.00 90.25 370 GLY A O 1
ATOM 3007 N N . THR A 1 371 ? 27.191 32.590 -42.502 1.00 91.81 371 THR A N 1
ATOM 3008 C CA . THR A 1 371 ? 28.646 32.781 -42.533 1.00 91.81 371 THR A CA 1
ATOM 3009 C C . THR A 1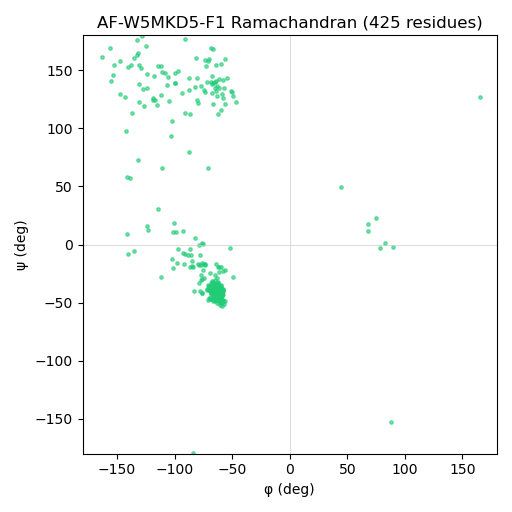 371 ? 29.184 32.900 -43.963 1.00 91.81 371 THR A C 1
ATOM 3011 O O . THR A 1 371 ? 28.537 32.515 -44.943 1.00 91.81 371 THR A O 1
ATOM 3014 N N . GLN A 1 372 ? 30.387 33.465 -44.099 1.00 89.19 372 GLN A N 1
ATOM 3015 C CA . GLN A 1 372 ? 31.124 33.505 -45.365 1.00 89.19 372 GLN A CA 1
ATOM 3016 C C . GLN A 1 372 ? 32.149 32.362 -45.429 1.00 89.19 372 GLN A C 1
ATOM 3018 O O . GLN A 1 372 ? 32.691 31.981 -44.389 1.00 89.19 372 GLN A O 1
ATOM 3023 N N . PRO A 1 373 ? 32.469 31.833 -46.624 1.00 87.81 373 PRO A N 1
ATOM 3024 C CA . PRO A 1 373 ? 33.511 30.820 -46.782 1.00 87.81 373 PRO A CA 1
ATOM 3025 C C . PRO A 1 373 ? 34.876 31.294 -46.276 1.00 87.81 373 PRO A C 1
ATOM 3027 O O . PRO A 1 373 ? 35.390 32.320 -46.718 1.00 87.81 373 PRO A O 1
ATOM 3030 N N . ILE A 1 374 ? 35.483 30.510 -45.383 1.00 87.12 374 ILE A N 1
ATOM 3031 C CA . ILE A 1 374 ? 36.845 30.752 -44.878 1.00 87.12 374 ILE A CA 1
ATOM 3032 C C . ILE A 1 374 ? 37.891 30.281 -45.903 1.00 87.12 374 ILE A C 1
ATOM 3034 O O . ILE A 1 374 ? 38.951 30.886 -46.052 1.00 87.12 374 ILE A O 1
ATOM 3038 N N . GLU A 1 375 ? 37.581 29.215 -46.643 1.00 89.56 375 GLU A N 1
ATOM 3039 C CA . GLU A 1 375 ? 38.400 28.682 -47.730 1.00 89.56 375 GLU A CA 1
ATOM 3040 C C . GLU A 1 375 ? 37.507 28.281 -48.912 1.00 89.56 375 GLU A C 1
ATOM 3042 O O . GLU A 1 375 ? 36.326 27.967 -48.749 1.00 89.56 375 GLU A O 1
ATOM 3047 N N . TRP A 1 376 ? 38.080 28.293 -50.115 1.00 90.12 376 TRP A N 1
ATOM 3048 C CA . TRP A 1 376 ? 37.376 27.997 -51.356 1.00 90.12 376 TRP A CA 1
ATOM 3049 C C . TRP A 1 376 ? 37.848 26.685 -51.972 1.00 90.12 376 TRP A C 1
ATOM 3051 O O . TRP A 1 376 ? 39.037 26.503 -52.243 1.00 90.12 376 TRP A O 1
ATOM 3061 N N . TYR A 1 377 ? 36.898 25.809 -52.300 1.00 92.19 377 TYR A N 1
ATOM 3062 C CA . TYR A 1 377 ? 37.181 24.504 -52.906 1.00 92.19 377 TYR A CA 1
ATOM 3063 C C . TYR A 1 377 ? 36.636 24.374 -54.332 1.00 92.19 377 TYR A C 1
ATOM 3065 O O . TYR A 1 377 ? 36.285 23.280 -54.770 1.00 92.19 377 TYR A O 1
ATOM 3073 N N . TRP A 1 378 ? 36.575 25.486 -55.071 1.00 89.94 378 TRP A N 1
ATOM 3074 C CA . TRP A 1 378 ? 36.143 25.523 -56.471 1.00 89.94 378 TRP A CA 1
ATOM 3075 C C . TRP A 1 378 ? 36.982 24.621 -57.372 1.00 89.94 378 TRP A C 1
ATOM 3077 O O . TRP A 1 378 ? 38.208 24.537 -57.245 1.00 89.94 378 TRP A O 1
ATOM 3087 N N . ILE A 1 379 ? 36.309 23.976 -58.322 1.00 87.94 379 ILE A N 1
ATOM 3088 C CA . ILE A 1 379 ? 36.960 23.334 -59.466 1.00 87.94 379 ILE A CA 1
ATOM 3089 C C . ILE A 1 379 ? 37.635 24.417 -60.313 1.00 87.94 379 ILE A C 1
ATOM 3091 O O . ILE A 1 379 ? 37.237 25.582 -60.298 1.00 87.94 379 ILE A O 1
ATOM 3095 N N . GLN A 1 380 ? 38.675 24.041 -61.057 1.00 82.31 380 GLN A N 1
ATOM 3096 C CA . GLN A 1 380 ? 39.361 24.961 -61.958 1.00 82.31 380 GLN A CA 1
ATOM 3097 C C . GLN A 1 380 ? 38.360 25.684 -62.877 1.00 82.31 380 GLN A C 1
ATOM 3099 O O . GLN A 1 380 ? 37.499 25.052 -63.488 1.00 82.31 380 GLN A O 1
ATOM 3104 N N . ASN A 1 381 ? 38.513 27.008 -62.976 1.00 79.75 381 ASN A N 1
ATOM 3105 C CA . ASN A 1 381 ? 37.644 27.924 -63.726 1.00 79.75 381 ASN A CA 1
ATOM 3106 C C . ASN A 1 381 ? 36.218 28.099 -63.159 1.00 79.75 381 ASN A C 1
ATOM 3108 O O . ASN A 1 381 ? 35.354 28.589 -63.881 1.00 79.75 381 ASN A O 1
ATOM 3112 N N . GLN A 1 382 ? 35.976 27.734 -61.893 1.00 79.12 382 GLN A N 1
ATOM 3113 C CA . GLN A 1 382 ? 34.749 28.061 -61.156 1.00 79.12 382 GLN A CA 1
ATOM 3114 C C . GLN A 1 382 ? 35.024 29.056 -60.009 1.00 79.12 382 GLN A C 1
ATOM 3116 O O . GLN A 1 382 ? 36.148 29.088 -59.494 1.00 79.12 382 GLN A O 1
ATOM 3121 N N . PRO A 1 383 ? 34.027 29.860 -59.594 1.00 73.81 383 PRO A N 1
ATOM 3122 C CA . PRO A 1 383 ? 32.682 29.964 -60.169 1.00 73.81 383 PRO A CA 1
ATOM 3123 C C . PRO A 1 383 ? 32.720 30.714 -61.508 1.00 73.81 383 PRO A C 1
ATOM 3125 O O . PRO A 1 383 ? 33.356 31.763 -61.613 1.00 73.81 383 PRO A O 1
ATOM 3128 N N . GLY A 1 384 ? 32.092 30.165 -62.545 1.00 67.62 384 GLY A N 1
ATOM 3129 C CA . GLY A 1 384 ? 32.361 30.596 -63.919 1.00 67.62 384 GLY A CA 1
ATOM 3130 C C . GLY A 1 384 ? 31.150 30.684 -64.838 1.00 67.62 384 GLY A C 1
ATOM 3131 O O . GLY A 1 384 ? 31.306 31.180 -65.953 1.00 67.62 384 GLY A O 1
ATOM 3132 N N . ASN A 1 385 ? 29.959 30.229 -64.420 1.00 60.06 385 ASN A N 1
ATOM 3133 C CA . ASN A 1 385 ? 28.944 29.833 -65.399 1.00 60.06 385 ASN A CA 1
ATOM 3134 C C . ASN A 1 385 ? 27.564 30.494 -65.330 1.00 60.06 385 ASN A C 1
ATOM 3136 O O . ASN A 1 385 ? 26.663 30.018 -66.019 1.00 60.06 385 ASN A O 1
ATOM 3140 N N . PHE A 1 386 ? 27.366 31.618 -64.628 1.00 56.22 386 PHE A N 1
ATOM 3141 C CA . PHE A 1 386 ? 26.083 32.339 -64.701 1.00 56.22 386 PHE A CA 1
ATOM 3142 C C . PHE A 1 386 ? 26.242 33.863 -64.676 1.00 56.22 386 PHE A C 1
ATOM 3144 O O . PHE A 1 386 ? 26.330 34.501 -63.632 1.00 56.22 386 PHE A O 1
ATOM 3151 N N . GLN A 1 387 ? 26.218 34.487 -65.859 1.00 55.12 387 GLN A N 1
ATOM 3152 C CA . GLN A 1 387 ? 26.250 35.947 -65.962 1.00 55.12 387 GLN A CA 1
ATOM 3153 C C . GLN A 1 387 ? 24.897 36.619 -65.665 1.00 55.12 387 GLN A C 1
ATOM 3155 O O . GLN A 1 387 ? 24.913 37.828 -65.484 1.00 55.12 387 GLN A O 1
ATOM 3160 N N . ASN A 1 388 ? 23.765 35.904 -65.526 1.00 56.75 388 ASN A N 1
ATOM 3161 C CA . ASN A 1 388 ? 22.437 36.541 -65.383 1.00 56.75 388 ASN A CA 1
ATOM 3162 C C . ASN A 1 388 ? 21.478 35.979 -64.297 1.00 56.75 388 ASN A C 1
ATOM 3164 O O . ASN A 1 388 ? 20.447 36.607 -64.092 1.00 56.75 388 ASN A O 1
ATOM 3168 N N . ASN A 1 389 ? 21.781 34.882 -63.579 1.00 65.06 389 ASN A N 1
ATOM 3169 C CA . ASN A 1 389 ? 20.884 34.277 -62.562 1.00 65.06 389 ASN A CA 1
ATOM 3170 C C . ASN A 1 389 ? 21.626 33.896 -61.265 1.00 65.06 389 ASN A C 1
ATOM 3172 O O . ASN A 1 389 ? 22.839 33.714 -61.297 1.00 65.06 389 ASN A O 1
ATOM 3176 N N . THR A 1 390 ? 20.889 33.732 -60.157 1.00 71.19 390 THR A N 1
ATOM 3177 C CA . THR A 1 390 ? 21.404 33.216 -58.871 1.00 71.19 390 THR A CA 1
ATOM 3178 C C . THR A 1 390 ? 21.870 31.766 -58.996 1.00 71.19 390 THR A C 1
ATOM 3180 O O . THR A 1 390 ? 21.142 30.927 -59.541 1.00 71.19 390 THR A O 1
ATOM 3183 N N . ALA A 1 391 ? 23.036 31.461 -58.443 1.00 82.88 391 ALA A N 1
ATOM 3184 C CA . ALA A 1 391 ? 23.652 30.150 -58.425 1.00 82.88 391 ALA A CA 1
ATOM 3185 C C . ALA A 1 391 ? 23.690 29.545 -57.013 1.00 82.88 391 ALA A C 1
ATOM 3187 O O . ALA A 1 391 ? 23.819 30.217 -55.987 1.00 82.88 391 ALA A O 1
ATOM 3188 N N . CYS A 1 392 ? 23.602 28.220 -56.983 1.00 88.94 392 CYS A N 1
ATOM 3189 C CA . CYS A 1 392 ? 23.704 27.413 -55.780 1.00 88.94 392 CYS A CA 1
ATOM 3190 C C . CYS A 1 392 ? 24.904 26.481 -55.898 1.00 88.94 392 CYS A C 1
ATOM 3192 O O . CYS A 1 392 ? 25.214 25.982 -56.982 1.00 88.94 392 CYS A O 1
ATOM 3194 N N . LEU A 1 393 ? 25.573 26.220 -54.780 1.00 89.56 393 LEU A N 1
ATOM 3195 C CA . LEU A 1 393 ? 26.735 25.350 -54.756 1.00 89.56 393 LEU A CA 1
ATOM 3196 C C . LEU A 1 393 ? 26.316 23.883 -54.748 1.00 89.56 393 LEU A C 1
ATOM 3198 O O . LEU A 1 393 ? 25.681 23.408 -53.801 1.00 89.56 393 LEU A O 1
ATOM 3202 N N . ALA A 1 394 ? 26.776 23.145 -55.754 1.00 87.12 394 ALA A N 1
ATOM 3203 C CA . ALA A 1 394 ? 26.852 21.696 -55.695 1.00 87.12 394 ALA A CA 1
ATOM 3204 C C . ALA A 1 394 ? 28.308 21.241 -55.590 1.00 87.12 394 ALA A C 1
ATOM 3206 O O . ALA A 1 394 ? 29.213 21.815 -56.194 1.00 87.12 394 ALA A O 1
ATOM 3207 N N . SER A 1 395 ? 28.515 20.137 -54.889 1.00 86.62 395 SER A N 1
ATOM 3208 C CA . SER A 1 395 ? 29.702 19.314 -55.088 1.00 86.62 395 SER A CA 1
ATOM 3209 C C . SER A 1 395 ? 29.608 18.579 -56.426 1.00 86.62 395 SER A C 1
ATOM 3211 O O . SER A 1 395 ? 28.549 18.076 -56.814 1.00 86.62 395 SER A O 1
ATOM 3213 N N . ALA A 1 396 ? 30.730 18.494 -57.126 1.00 81.56 396 ALA A N 1
ATOM 3214 C CA . ALA A 1 396 ? 30.914 17.621 -58.269 1.00 81.56 396 ALA A CA 1
ATOM 3215 C C . ALA A 1 396 ? 31.303 16.201 -57.820 1.00 81.56 396 ALA A C 1
ATOM 3217 O O . ALA A 1 396 ? 31.381 15.904 -56.626 1.00 81.56 396 ALA A O 1
ATOM 3218 N N . ASP A 1 397 ? 31.525 15.295 -58.779 1.00 78.00 397 ASP A N 1
ATOM 3219 C CA . ASP A 1 397 ? 31.842 13.900 -58.464 1.00 78.00 397 ASP A CA 1
ATOM 3220 C C . ASP A 1 397 ? 33.083 13.795 -57.566 1.00 78.00 397 ASP A C 1
ATOM 3222 O O . ASP A 1 397 ? 34.118 14.410 -57.824 1.00 78.00 397 ASP A O 1
ATOM 3226 N N . LYS A 1 398 ? 32.991 12.954 -56.530 1.00 76.12 398 LYS A N 1
ATOM 3227 C CA . LYS A 1 398 ? 34.074 12.691 -55.575 1.00 76.12 398 LYS A CA 1
ATOM 3228 C C . LYS A 1 398 ? 35.420 12.359 -56.244 1.00 76.12 398 LYS A C 1
ATOM 3230 O O . LYS A 1 398 ? 36.463 12.632 -55.653 1.00 76.12 398 LYS A O 1
ATOM 3235 N N . ALA A 1 399 ? 35.427 11.784 -57.450 1.00 77.25 399 ALA A N 1
ATOM 3236 C CA . ALA A 1 399 ? 36.645 11.490 -58.208 1.00 77.25 399 ALA A CA 1
ATOM 3237 C C . ALA A 1 399 ? 37.494 12.735 -58.534 1.00 77.25 399 ALA A C 1
ATOM 3239 O O . ALA A 1 399 ? 38.684 12.595 -58.800 1.00 77.25 399 ALA A O 1
ATOM 3240 N N . ILE A 1 400 ? 36.908 13.934 -58.481 1.00 78.25 400 ILE A N 1
ATOM 3241 C CA . ILE A 1 400 ? 37.591 15.216 -58.713 1.00 78.25 400 ILE A CA 1
ATOM 3242 C C . ILE A 1 400 ? 38.490 15.599 -57.520 1.00 78.25 400 ILE A C 1
ATOM 3244 O O . ILE A 1 400 ? 39.410 16.403 -57.658 1.00 78.25 400 ILE A O 1
ATOM 3248 N N . GLY A 1 401 ? 38.296 14.970 -56.3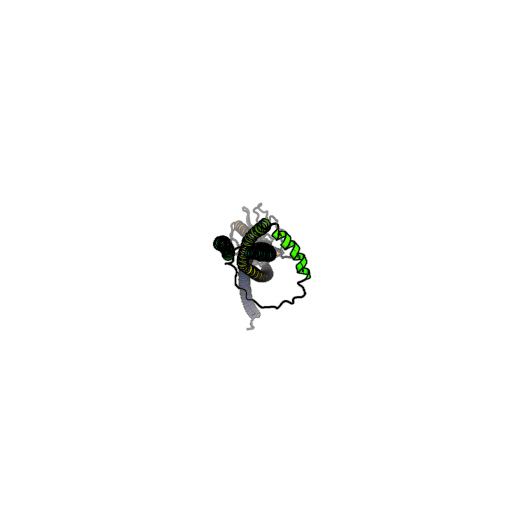57 1.00 82.88 401 GLY A N 1
ATOM 3249 C CA . GLY A 1 401 ? 39.094 15.213 -55.158 1.00 82.88 401 GLY A CA 1
ATOM 3250 C C . GLY A 1 401 ? 38.544 16.357 -54.307 1.00 82.88 401 GLY A C 1
ATOM 3251 O O . GLY A 1 401 ? 37.339 16.605 -54.287 1.00 82.88 401 GLY A O 1
ATOM 3252 N N . LEU A 1 402 ? 39.423 17.017 -53.548 1.00 86.81 402 LEU A N 1
ATOM 3253 C CA . LEU A 1 402 ? 39.031 17.980 -52.510 1.00 86.81 402 LEU A CA 1
ATOM 3254 C C . LEU A 1 402 ? 38.436 19.282 -53.074 1.00 86.81 402 LEU A C 1
ATOM 3256 O O . LEU A 1 402 ? 37.513 19.840 -52.483 1.00 86.81 402 LEU A O 1
ATOM 3260 N N . LYS A 1 403 ? 38.948 19.743 -54.224 1.00 89.31 403 LYS A N 1
ATOM 3261 C CA . LYS A 1 403 ? 38.456 20.919 -54.956 1.00 89.31 403 LYS A CA 1
ATOM 3262 C C . LYS A 1 403 ? 37.328 20.523 -55.905 1.00 89.31 403 LYS A C 1
ATOM 3264 O O . LYS A 1 403 ? 37.560 20.301 -57.089 1.00 89.31 403 LYS A O 1
ATOM 3269 N N . ASN A 1 404 ? 36.128 20.362 -55.360 1.00 89.81 404 ASN A N 1
ATOM 3270 C CA . ASN A 1 404 ? 34.969 19.823 -56.070 1.00 89.81 404 ASN A CA 1
ATOM 3271 C C . ASN A 1 404 ? 33.751 20.756 -56.074 1.00 89.81 404 ASN A C 1
ATOM 3273 O O . ASN A 1 404 ? 32.667 20.320 -56.443 1.00 89.81 404 ASN A O 1
ATOM 3277 N N . TRP A 1 405 ? 33.891 22.019 -55.684 1.00 92.62 405 TRP A N 1
ATOM 3278 C CA . TRP A 1 405 ? 32.782 22.967 -55.686 1.00 92.62 405 TRP A CA 1
ATOM 3279 C C . TRP A 1 405 ? 32.472 23.468 -57.093 1.00 92.62 405 TRP A C 1
ATOM 3281 O O . TRP A 1 405 ? 33.375 23.802 -57.866 1.00 92.62 405 TRP A O 1
ATOM 3291 N N . ASN A 1 406 ? 31.183 23.520 -57.411 1.00 88.75 406 ASN A N 1
ATOM 3292 C CA . ASN A 1 406 ? 30.672 23.896 -58.717 1.00 88.75 406 ASN A CA 1
ATOM 3293 C C . ASN A 1 406 ? 29.384 24.715 -58.559 1.00 88.75 406 ASN A C 1
ATOM 3295 O O . ASN A 1 406 ? 28.440 24.278 -57.893 1.00 88.75 406 ASN A O 1
ATOM 3299 N N . ASP A 1 407 ? 29.335 25.896 -59.167 1.00 87.69 407 ASP A N 1
ATOM 3300 C CA . ASP A 1 407 ? 28.137 26.724 -59.214 1.00 87.69 407 ASP A CA 1
ATOM 3301 C C . ASP A 1 407 ? 27.141 26.127 -60.207 1.00 87.69 407 ASP A C 1
ATOM 3303 O O . ASP A 1 407 ? 27.481 25.685 -61.307 1.00 87.69 407 ASP A O 1
ATOM 3307 N N . GLN A 1 408 ? 25.887 26.023 -59.785 1.00 88.38 408 GLN A N 1
ATOM 3308 C CA . GLN A 1 408 ? 24.850 25.324 -60.526 1.00 88.38 408 GLN A CA 1
ATOM 3309 C C . GLN A 1 408 ? 23.526 26.077 -60.439 1.00 88.38 408 GLN A C 1
ATOM 3311 O O . GLN A 1 408 ? 23.223 26.748 -59.454 1.00 88.38 408 GLN A O 1
ATOM 3316 N N . ASP A 1 409 ? 22.696 25.890 -61.461 1.00 88.31 409 ASP A N 1
ATOM 3317 C CA . ASP A 1 409 ? 21.307 26.340 -61.463 1.00 88.31 409 ASP A CA 1
ATOM 3318 C C . ASP A 1 409 ? 20.537 25.671 -60.309 1.00 88.31 409 ASP A C 1
ATOM 3320 O O . ASP A 1 409 ? 20.362 24.446 -60.278 1.00 88.31 409 ASP A O 1
ATOM 3324 N N . CYS A 1 410 ? 20.075 26.493 -59.362 1.00 90.50 410 CYS A N 1
ATOM 3325 C CA . CYS A 1 410 ? 19.381 26.078 -58.142 1.00 90.50 410 CYS A CA 1
ATOM 3326 C C . CYS A 1 410 ? 18.125 25.228 -58.404 1.00 90.50 410 CYS A C 1
ATOM 3328 O O . CYS A 1 410 ? 17.693 24.490 -57.515 1.00 90.50 410 CYS A O 1
ATOM 3330 N N . SER A 1 411 ? 17.536 25.312 -59.605 1.00 90.69 411 SER A N 1
ATOM 3331 C CA . SER A 1 411 ? 16.355 24.536 -60.001 1.00 90.69 411 SER A CA 1
ATOM 3332 C C . SER A 1 411 ? 16.666 23.065 -60.323 1.00 90.69 411 SER A C 1
ATOM 3334 O O . SER A 1 411 ? 15.758 22.225 -60.355 1.00 90.69 411 SER A O 1
ATOM 3336 N N . LYS A 1 412 ? 17.943 22.715 -60.543 1.00 92.75 412 LYS A N 1
ATOM 3337 C CA . LYS A 1 412 ? 18.362 21.345 -60.871 1.00 92.75 412 LYS A CA 1
ATOM 3338 C C . LYS A 1 412 ? 18.147 20.400 -59.693 1.00 92.75 412 LYS A C 1
ATOM 3340 O O . LYS A 1 412 ? 18.350 20.744 -58.535 1.00 92.75 412 LYS A O 1
ATOM 3345 N N . LYS A 1 413 ? 17.788 19.151 -59.995 1.00 95.50 413 LYS A N 1
ATOM 3346 C CA . LYS A 1 413 ? 17.573 18.119 -58.974 1.00 95.50 413 LYS A CA 1
ATOM 3347 C C . LYS A 1 413 ? 18.862 17.349 -58.692 1.00 95.50 413 LYS A C 1
ATOM 3349 O O . LYS A 1 413 ? 19.315 16.585 -59.546 1.00 95.50 413 LYS A O 1
ATOM 3354 N N . LYS A 1 414 ? 19.413 17.499 -57.487 1.00 95.00 414 LYS A N 1
ATOM 3355 C CA . LYS A 1 414 ? 20.615 16.792 -57.008 1.00 95.00 414 LYS A CA 1
ATOM 3356 C C . LYS A 1 414 ? 20.360 16.204 -55.619 1.00 95.00 414 LYS A C 1
ATOM 3358 O O . LYS A 1 414 ? 19.362 16.540 -54.980 1.00 95.00 414 LYS A O 1
ATOM 3363 N N . SER A 1 415 ? 21.216 15.282 -55.180 1.00 96.69 415 SER A N 1
ATOM 3364 C CA . SER A 1 415 ? 21.184 14.815 -53.786 1.00 96.69 415 SER A CA 1
ATOM 3365 C C . SER A 1 415 ? 21.592 15.958 -52.853 1.00 96.69 415 SER A C 1
ATOM 3367 O O . SER A 1 415 ? 22.050 16.989 -53.329 1.00 96.69 415 SER A O 1
ATOM 3369 N N . ARG A 1 416 ? 21.413 15.828 -51.540 1.00 96.94 416 ARG A N 1
ATOM 3370 C CA . ARG A 1 416 ? 21.743 16.885 -50.569 1.00 96.94 416 ARG A CA 1
ATOM 3371 C C . ARG A 1 416 ? 22.560 16.343 -49.412 1.00 96.94 416 ARG A C 1
ATOM 3373 O O . ARG A 1 416 ? 22.458 15.156 -49.091 1.00 96.94 416 ARG A O 1
ATOM 3380 N N . ILE A 1 417 ? 23.328 17.224 -48.788 1.00 97.81 417 ILE A N 1
ATOM 3381 C CA . ILE A 1 417 ? 24.010 16.937 -47.530 1.00 97.81 417 ILE A CA 1
ATOM 3382 C C . ILE A 1 417 ? 23.416 17.850 -46.468 1.00 97.81 417 ILE A C 1
ATOM 3384 O O . ILE A 1 417 ? 23.455 19.070 -46.621 1.00 97.81 417 ILE A O 1
ATOM 3388 N N . CYS A 1 418 ? 22.846 17.251 -45.427 1.00 97.75 418 CYS A N 1
ATOM 3389 C CA . CYS A 1 418 ? 22.359 17.982 -44.263 1.00 97.75 418 CYS A CA 1
ATOM 3390 C C . CYS A 1 418 ? 23.384 17.912 -43.128 1.00 97.75 418 CYS A C 1
ATOM 3392 O O . CYS A 1 418 ? 24.025 16.871 -42.977 1.00 97.75 418 CYS A O 1
ATOM 3394 N N . GLU A 1 419 ? 23.477 18.956 -42.309 1.00 96.62 419 GLU A N 1
ATOM 3395 C CA . GLU A 1 419 ? 24.224 18.978 -41.047 1.00 96.62 419 GLU A CA 1
ATOM 3396 C C . GLU A 1 419 ? 23.320 19.377 -39.865 1.00 96.62 419 GLU A C 1
ATOM 3398 O O . GLU A 1 419 ? 22.407 20.191 -40.014 1.00 96.62 419 GLU A O 1
ATOM 3403 N N . GLY A 1 420 ? 23.577 18.821 -38.681 1.00 93.06 420 GLY A N 1
ATOM 3404 C CA . GLY A 1 420 ? 22.899 19.188 -37.434 1.00 93.06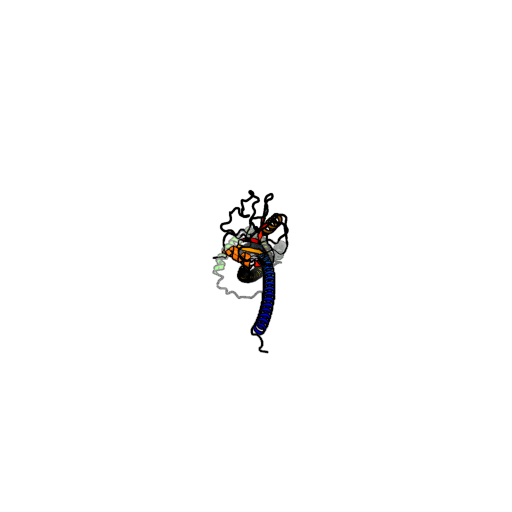 420 GLY A CA 1
ATOM 3405 C C . GLY A 1 420 ? 23.743 18.859 -36.201 1.00 93.06 420 GLY A C 1
ATOM 3406 O O . GLY A 1 420 ? 24.758 18.169 -36.299 1.00 93.06 420 GLY A O 1
ATOM 3407 N N . SER A 1 421 ? 23.346 19.346 -35.026 1.00 84.94 421 SER A N 1
ATOM 3408 C CA . SER A 1 421 ? 24.090 19.121 -33.777 1.00 84.94 421 SER A CA 1
ATOM 3409 C C . SER A 1 421 ? 24.050 17.653 -33.330 1.00 84.94 421 SER A C 1
ATOM 3411 O O . SER A 1 421 ? 23.002 17.007 -33.396 1.00 84.94 421 SER A O 1
ATOM 3413 N N . SER A 1 422 ? 25.177 17.128 -32.836 1.00 78.62 422 SER A N 1
ATOM 3414 C CA . SER A 1 422 ? 25.179 15.861 -32.087 1.00 78.62 422 SER A CA 1
ATOM 3415 C C . SER A 1 422 ? 24.572 16.045 -30.692 1.00 78.62 422 SER A C 1
ATOM 3417 O O . SER A 1 422 ? 24.590 17.147 -30.140 1.00 78.62 422 SER A O 1
ATOM 3419 N N . LEU A 1 423 ? 24.010 14.975 -30.117 1.00 69.12 423 LEU A N 1
ATOM 3420 C CA . LEU A 1 423 ? 23.586 14.999 -28.713 1.00 69.12 423 LEU A CA 1
ATOM 3421 C C . LEU A 1 423 ? 24.824 15.192 -27.819 1.00 69.12 423 LEU A C 1
ATOM 3423 O O . LEU A 1 423 ? 25.864 14.597 -28.122 1.00 69.12 423 LEU A O 1
ATOM 3427 N N . PRO A 1 424 ? 24.742 15.990 -26.735 1.00 55.25 424 PRO A N 1
ATOM 3428 C CA . PRO A 1 424 ? 25.863 16.147 -25.821 1.00 55.25 424 PRO A CA 1
ATOM 3429 C C . PRO A 1 424 ? 26.273 14.769 -25.302 1.00 55.25 424 PRO A C 1
ATOM 3431 O O . PRO A 1 424 ? 25.466 14.045 -24.721 1.00 55.25 424 PRO A O 1
ATOM 3434 N N . LEU A 1 425 ? 27.531 14.401 -25.545 1.00 47.91 425 LEU A N 1
ATOM 3435 C CA . LEU A 1 425 ? 28.163 13.311 -24.820 1.00 47.91 425 LEU A CA 1
ATOM 3436 C C . LEU A 1 425 ? 28.181 13.754 -23.358 1.00 47.91 425 LEU A C 1
ATOM 3438 O O . LEU A 1 425 ? 28.821 14.759 -23.044 1.00 47.91 425 LEU A O 1
ATOM 3442 N N . SER A 1 426 ? 27.415 13.082 -22.499 1.00 38.88 426 SER A N 1
ATOM 3443 C CA . SER A 1 426 ? 27.453 13.339 -21.059 1.00 38.88 426 SER A CA 1
ATOM 3444 C C . SER A 1 426 ? 28.918 13.323 -20.587 1.00 38.88 426 SER A C 1
ATOM 3446 O O . SER A 1 426 ? 29.642 12.411 -20.998 1.00 38.88 426 SER A O 1
ATOM 3448 N N . PRO A 1 427 ? 29.366 14.331 -19.815 1.00 39.44 427 PRO A N 1
ATOM 3449 C CA . PRO A 1 427 ? 30.753 14.444 -19.367 1.00 39.44 427 PRO A CA 1
ATOM 3450 C C . PRO A 1 427 ? 31.204 13.289 -18.470 1.00 39.44 427 PRO A C 1
ATOM 3452 O O . PRO A 1 427 ? 30.346 12.714 -17.755 1.00 39.44 427 PRO A O 1
#

pLDDT: mean 71.49, std 20.66, range [24.61, 97.81]

Radius of gyration: 64.66 Å; Cα contacts (8 Å, |Δi|>4): 327; chains: 1; bounding box: 133×72×165 Å

Secondary structure (DSSP, 8-state):
-PPPHHHHHHHHHHHHHHHHHHHHHHHHHHHHHHHHHHHHHHHHHHHHHHHHHHHHHHHHHHHHHHHHHHHHHHHHHHHHHHHHHHHHHHHHHHHHHHHHHHHHHHHHHHHHHHHHHHHHHHHHHHHHHHHHHHHHHHTS--TTSSHHHHHHHHHHHHHHHHHHHHHHHS--SS--------PPPTTSSSHHHHHHHHHHHHHHH-HHHHHHHHHHHHHHHHHHHHHHHHHHHHHHHHHHHHHHHHHHHHHHHHHHHHHHHHHHHHHHHHHHHHHHHHHHHHHHHHHHHHH---SS-TT-EEETTEEEEE-SS-B-HHHHHHHHHTTT-EE----SHHHHHHHHHH--SS-EEEEEE-TTSTT--B-TTSPPPSS--BPTT-S-S-SSS-EEEEE--GGG-S--EEEEETTS-BEEEEEEEPPP---

InterPro domains:
  IPR001304 C-type lectin-like [PF00059] (314-419)
  IPR001304 C-type lectin-like [PS50041] (303-419)
  IPR001304 C-type lectin-like [SM00034] (296-419)
  IPR016186 C-type lectin-like/link domain superfamily [G3DSA:3.10.100.10] (275-420)
  IPR016187 C-type lectin fold [SSF56436] (114-153)
  IPR016187 C-type lectin fold [SSF56436] (287-419)
  IPR033989 CD209-like, C-type lectin-like domain [cd03590] (296-419)
  IPR050111 C-type lectin and snaclec domain-containing protein [PTHR22803] (249-421)

Solvent-accessible surface area (backbone atoms only — not comparable to full-atom values): 23875 Å² total; per-residue (Å²): 134,81,82,61,71,66,59,59,51,52,53,52,50,53,51,51,52,53,53,51,49,52,50,50,52,52,51,52,53,52,53,52,54,52,51,54,52,54,52,52,53,51,52,55,51,49,51,53,51,53,53,50,51,53,51,52,54,50,52,54,51,52,50,51,55,50,50,56,53,52,52,55,52,50,55,53,50,53,53,51,50,53,52,52,52,51,53,56,48,51,52,51,52,51,52,51,50,51,52,51,53,51,53,52,51,55,51,51,50,51,53,47,57,50,51,52,50,50,52,52,51,50,51,52,48,52,49,50,51,52,51,50,52,50,52,59,52,64,75,69,63,72,90,82,67,54,76,73,51,52,57,61,53,51,54,54,52,54,58,52,52,53,56,54,51,58,60,58,67,73,63,79,81,74,82,92,79,86,88,78,92,76,92,81,77,84,81,75,56,64,80,59,46,64,71,48,46,59,58,50,57,52,45,72,77,38,54,69,59,55,53,49,52,52,51,52,48,53,54,50,49,53,54,50,51,54,51,51,53,50,51,52,54,51,50,53,51,51,51,52,54,53,57,66,50,47,60,60,48,56,50,51,56,47,52,52,53,53,49,51,55,49,50,55,51,50,52,50,51,52,52,54,52,49,55,52,48,56,50,51,51,51,54,47,51,57,54,52,62,72,70,70,81,63,57,40,61,90,85,37,48,77,55,96,69,28,20,35,35,77,52,87,62,63,36,27,49,67,59,38,35,53,56,22,44,77,70,72,25,34,36,35,64,70,87,43,72,68,53,48,51,50,51,48,68,71,51,56,95,50,43,30,36,42,20,38,27,17,76,90,36,85,90,43,60,34,26,72,88,71,47,66,71,86,72,84,39,46,27,92,79,43,82,69,85,64,96,86,62,64,39,26,32,25,37,44,46,41,90,64,45,83,43,21,36,38,70,36,65,39,80,48,68,33,20,35,33,26,31,31,79,35,59,81,76,79,131

Nearest PDB structures (foldseek):
  4kzw-assembly2_B  TM=9.024E-01  e=5.261E-14  Bos taurus
  2h2r-assembly1_B  TM=9.093E-01  e=7.335E-13  Homo sapiens
  4j6k-assembly3_C  TM=9.113E-01  e=7.335E-13  Homo sapiens
  4gj0-assembly1_A  TM=8.977E-01  e=7.788E-13  Homo sapiens
  6pwt-assembly1_A  TM=9.097E-01  e=1.417E-12  Bos taurus

Mean predicted aligned error: 20.46 Å

Foldseek 3Di:
DPPDPVVVVVVVVVVVVVVVVVVVVVVVVVVVVVVVVLVVVVVVLVVVLVVLVVVLVVLVVVLVVLVVVLVVLVVVLVVLVVVLVVLVVVLVVLVVVLVVLVVVLVVLVVVLVVLVVLVVVLVVVVVVVVVVVVVVVVVDDDDPCPVVVVVVVVVVVVVVVVVVVVVVVVPPDDDDDDDDDDDDDDPPCPVVVVVVVVVSVVCNVCVVVSVVVSVVSVVVSVVSVVVSVVSVVVSVVSVVVSVVSPVVSVVSVVVSVVSVVVSVVSVVVSVVSVVVNVVSVVVVVVSVVVVPDDQDDPQWDDDPQKTKHWFPWWAFQVVLQVVLVVVVWGFADDPDLVVLQVVLVPDDQFKAFGQWKCVVDPPQIAGVVRDGDPDALADPCPPPPDPDDIWTWMFHGSVSPSSGIYTDDRRGIGITMIMHGTDDPDD